Protein AF-0000000075530330 (afdb_homodimer)

Organism: Xenopus tropicalis (NCBI:txid8364)

InterPro domains:
  IPR013216 Methyltransferase type 11 [PF08241] (46-137)
  IPR029063 S-adenosyl-L-methionine-dependent methyltransferase superfamily [G3DSA:3.40.50.150] (7-269)
  IPR029063 S-adenosyl-L-methionine-dependent methyltransferase superfamily [SSF53335] (6-217)
  IPR051052 Diverse substrate methyltransferase [PTHR44942] (1-270)

Structure (mmCIF, N/CA/C/O backbone):
data_AF-0000000075530330-model_v1
#
loop_
_entity.id
_entity.type
_entity.pdbx_description
1 polymer 'Methyltransferase DDB_G0268948'
#
loop_
_atom_site.group_PDB
_atom_site.id
_atom_site.type_symbol
_atom_site.label_atom_id
_atom_site.label_alt_id
_atom_site.label_comp_id
_atom_site.label_asym_id
_atom_site.label_entity_id
_atom_site.label_seq_id
_atom_site.pdbx_PDB_ins_code
_atom_site.Cartn_x
_atom_site.Cartn_y
_atom_site.Cartn_z
_atom_site.occupancy
_atom_site.B_iso_or_equiv
_atom_site.auth_seq_id
_atom_site.auth_comp_id
_atom_site.auth_asym_id
_atom_site.auth_atom_id
_atom_site.pdbx_PDB_model_num
ATOM 1 N N . MET A 1 1 ? -6.148 -29.547 -7.379 1 41.5 1 MET A N 1
ATOM 2 C CA . MET A 1 1 ? -5.832 -29.594 -5.953 1 41.5 1 MET A CA 1
ATOM 3 C C . MET A 1 1 ? -5.562 -28.203 -5.402 1 41.5 1 MET A C 1
ATOM 5 O O . MET A 1 1 ? -6.172 -27.797 -4.41 1 41.5 1 MET A O 1
ATOM 9 N N . ALA A 1 2 ? -4.453 -27.516 -5.988 1 52.28 2 ALA A N 1
ATOM 10 C CA . ALA A 1 2 ? -3.973 -26.266 -5.43 1 52.28 2 ALA A CA 1
ATOM 11 C C . ALA A 1 2 ? -5.031 -25.172 -5.547 1 52.28 2 ALA A C 1
ATOM 13 O O . ALA A 1 2 ? -5.219 -24.375 -4.621 1 52.28 2 ALA A O 1
ATOM 14 N N . VAL A 1 3 ? -6 -25.297 -6.527 1 61.81 3 VAL A N 1
ATOM 15 C CA . VAL A 1 3 ? -7.027 -24.312 -6.82 1 61.81 3 VAL A CA 1
ATOM 16 C C . VAL A 1 3 ? -8.133 -24.391 -5.773 1 61.81 3 VAL A C 1
ATOM 18 O O . VAL A 1 3 ? -8.727 -23.359 -5.406 1 61.81 3 VAL A O 1
ATOM 21 N N . GLU A 1 4 ? -8.25 -25.453 -5.098 1 68.81 4 GLU A N 1
ATOM 22 C CA . GLU A 1 4 ? -9.32 -25.625 -4.121 1 68.81 4 GLU A CA 1
ATOM 23 C C . GLU A 1 4 ? -9.031 -24.844 -2.84 1 68.81 4 GLU A C 1
ATOM 25 O O . GLU A 1 4 ? -9.953 -24.375 -2.176 1 68.81 4 GLU A O 1
ATOM 30 N N . ILE A 1 5 ? -7.77 -24.719 -2.602 1 67.25 5 ILE A N 1
ATOM 31 C CA . ILE A 1 5 ? -7.355 -24.062 -1.365 1 67.25 5 ILE A CA 1
ATOM 32 C C . ILE A 1 5 ? -7.773 -22.594 -1.395 1 67.25 5 ILE A C 1
ATOM 34 O O . ILE A 1 5 ? -8.18 -22.031 -0.37 1 67.25 5 ILE A O 1
ATOM 38 N N . PHE A 1 6 ? -7.871 -22.047 -2.441 1 75.88 6 PHE A N 1
ATOM 39 C CA . PHE A 1 6 ? -8.148 -20.625 -2.547 1 75.88 6 PHE A CA 1
ATOM 40 C C . PHE A 1 6 ? -9.648 -20.359 -2.539 1 75.88 6 PHE A C 1
ATOM 42 O O . PHE A 1 6 ? -10.086 -19.219 -2.547 1 75.88 6 PHE A O 1
ATOM 49 N N . GLN A 1 7 ? -10.438 -21.406 -2.361 1 80.69 7 GLN A N 1
ATOM 50 C CA . GLN A 1 7 ? -11.891 -21.266 -2.252 1 80.69 7 GLN A CA 1
ATOM 51 C C . GLN A 1 7 ? -12.312 -21.078 -0.798 1 80.69 7 GLN A C 1
ATOM 53 O O . GLN A 1 7 ? -13.477 -20.797 -0.521 1 80.69 7 GLN A O 1
ATOM 58 N N . ASP A 1 8 ? -11.305 -21.156 0.086 1 85.25 8 ASP A N 1
ATOM 59 C CA . ASP A 1 8 ? -11.547 -20.984 1.516 1 85.25 8 ASP A CA 1
ATOM 60 C C . ASP A 1 8 ? -11.594 -19.516 1.896 1 85.25 8 ASP A C 1
ATOM 62 O O . ASP A 1 8 ? -10.594 -18.797 1.753 1 85.25 8 ASP A O 1
ATOM 66 N N . LYS A 1 9 ? -12.766 -19.141 2.414 1 84.19 9 LYS A N 1
ATOM 67 C CA . LYS A 1 9 ? -13 -17.734 2.76 1 84.19 9 LYS A CA 1
ATOM 68 C C . LYS A 1 9 ? -12.016 -17.266 3.832 1 84.19 9 LYS A C 1
ATOM 70 O O . LYS A 1 9 ? -11.516 -16.141 3.77 1 84.19 9 LYS A O 1
ATOM 75 N N . GLU A 1 10 ? -11.758 -18.125 4.758 1 86.44 10 GLU A N 1
ATOM 76 C CA . GLU A 1 10 ? -10.836 -17.781 5.832 1 86.44 10 GLU A CA 1
ATOM 77 C C . GLU A 1 10 ? -9.422 -17.562 5.297 1 86.44 10 GLU A C 1
ATOM 79 O O . GLU A 1 10 ? -8.727 -16.641 5.73 1 86.44 10 GLU A O 1
ATOM 84 N N . PHE A 1 11 ? -9.109 -18.359 4.395 1 90.88 11 PHE A N 1
ATOM 85 C CA . PHE A 1 11 ? -7.777 -18.203 3.83 1 90.88 11 PHE A CA 1
ATOM 86 C C . PHE A 1 11 ? -7.684 -16.906 3.018 1 90.88 11 PHE A C 1
ATOM 88 O O . PHE A 1 11 ? -6.656 -16.234 3.037 1 90.88 11 PHE A O 1
ATOM 95 N N . SER A 1 12 ? -8.695 -16.625 2.299 1 92.25 12 SER A N 1
ATOM 96 C CA . SER A 1 12 ? -8.695 -15.383 1.525 1 92.25 12 SER A CA 1
ATOM 97 C C . SER A 1 12 ? -8.453 -14.172 2.422 1 92.25 12 SER A C 1
ATOM 99 O O . SER A 1 12 ? -7.699 -13.266 2.061 1 92.25 12 SER A O 1
ATOM 101 N N . GLU A 1 13 ? -9.055 -14.133 3.586 1 90.81 13 GLU A N 1
ATOM 102 C CA . GLU A 1 13 ? -8.875 -13.047 4.551 1 90.81 13 GLU A CA 1
ATOM 103 C C . GLU A 1 13 ? -7.453 -13.039 5.105 1 90.81 13 GLU A C 1
ATOM 105 O O . GLU A 1 13 ? -6.836 -11.977 5.23 1 90.81 13 GLU A O 1
ATOM 110 N N . THR A 1 14 ? -6.926 -14.289 5.461 1 92.19 14 THR A N 1
ATOM 111 C CA . THR A 1 14 ? -5.57 -14.438 5.977 1 92.19 14 THR A CA 1
ATOM 112 C C . THR A 1 14 ? -4.543 -13.969 4.949 1 92.19 14 THR A C 1
ATOM 114 O O . THR A 1 14 ? -3.559 -13.312 5.305 1 92.19 14 THR A O 1
ATOM 117 N N . TYR A 1 15 ? -4.91 -14.289 3.686 1 93.38 15 TYR A N 1
ATOM 118 C CA . TYR A 1 15 ? -4.016 -13.883 2.607 1 93.38 15 TYR A CA 1
ATOM 119 C C . TYR A 1 15 ? -3.957 -12.359 2.49 1 93.38 15 TYR A C 1
ATOM 121 O O . TYR A 1 15 ? -2.871 -11.773 2.471 1 93.38 15 TYR A O 1
ATOM 129 N N . GLN A 1 16 ? -5.02 -11.766 2.504 1 93.19 16 GLN A N 1
ATOM 130 C CA . GLN A 1 16 ? -5.094 -10.312 2.383 1 93.19 16 GLN A CA 1
ATOM 131 C C . GLN A 1 16 ? -4.391 -9.625 3.551 1 93.19 16 GLN A C 1
ATOM 133 O O . GLN A 1 16 ? -3.654 -8.656 3.355 1 93.19 16 GLN A O 1
ATOM 138 N N . ALA A 1 17 ? -4.582 -10.156 4.707 1 91.12 17 ALA A N 1
ATOM 139 C CA . ALA A 1 17 ? -4.055 -9.531 5.918 1 91.12 17 ALA A CA 1
ATOM 140 C C . ALA A 1 17 ? -2.547 -9.734 6.035 1 91.12 17 ALA A C 1
ATOM 142 O O . ALA A 1 17 ? -1.836 -8.891 6.582 1 91.12 17 ALA A O 1
ATOM 143 N N . GLY A 1 18 ? -2.076 -10.891 5.531 1 94 18 GLY A N 1
ATOM 144 C CA . GLY A 1 18 ? -0.736 -11.328 5.883 1 94 18 GLY A CA 1
ATOM 145 C C . GLY A 1 18 ? 0.283 -11.07 4.789 1 94 18 GLY A C 1
ATOM 146 O O . GLY A 1 18 ? 1.483 -10.992 5.055 1 94 18 GLY A O 1
ATOM 147 N N . MET A 1 19 ? -0.178 -10.945 3.615 1 93.69 19 MET A N 1
ATOM 148 C CA . MET A 1 19 ? 0.753 -10.781 2.504 1 93.69 19 MET A CA 1
ATOM 149 C C . MET A 1 19 ? 1.411 -9.406 2.545 1 93.69 19 MET A C 1
ATOM 151 O O . MET A 1 19 ? 0.78 -8.422 2.936 1 93.69 19 MET A O 1
ATOM 155 N N . ILE A 1 20 ? 2.699 -9.453 2.205 1 92.25 20 ILE A N 1
ATOM 156 C CA . ILE A 1 20 ? 3.434 -8.188 2.232 1 92.25 20 ILE A CA 1
ATOM 157 C C . ILE A 1 20 ? 2.971 -7.297 1.082 1 92.25 20 ILE A C 1
ATOM 159 O O . ILE A 1 20 ? 2.42 -7.785 0.093 1 92.25 20 ILE A O 1
ATOM 163 N N . THR A 1 21 ? 3.148 -6.004 1.282 1 87.12 21 THR A N 1
ATOM 164 C CA . THR A 1 21 ? 2.684 -5.02 0.31 1 87.12 21 THR A CA 1
ATOM 165 C C . THR A 1 21 ? 3.326 -5.262 -1.053 1 87.12 21 THR A C 1
ATOM 167 O O . THR A 1 21 ? 4.391 -5.879 -1.143 1 87.12 21 THR A O 1
ATOM 170 N N . GLU A 1 22 ? 2.561 -4.828 -2.062 1 90.75 22 GLU A N 1
ATOM 171 C CA . GLU A 1 22 ? 3.064 -4.961 -3.426 1 90.75 22 GLU A CA 1
ATOM 172 C C . GLU A 1 22 ? 4.367 -4.188 -3.609 1 90.75 22 GLU A C 1
ATOM 174 O O . GLU A 1 22 ? 4.52 -3.082 -3.084 1 90.75 22 GLU A O 1
ATOM 179 N N . SER A 1 23 ? 5.355 -4.801 -4.332 1 93.12 23 SER A N 1
ATOM 180 C CA . SER A 1 23 ? 6.641 -4.168 -4.598 1 93.12 23 SER A CA 1
ATOM 181 C C . SER A 1 23 ? 6.52 -3.09 -5.668 1 93.12 23 SER A C 1
ATOM 183 O O . SER A 1 23 ? 6.145 -3.377 -6.805 1 93.12 23 SER A O 1
ATOM 185 N N . SER A 1 24 ? 6.84 -1.88 -5.305 1 90.31 24 SER A N 1
ATOM 186 C CA . SER A 1 24 ? 6.883 -0.786 -6.27 1 90.31 24 SER A CA 1
ATOM 187 C C . SER A 1 24 ? 7.961 -1.021 -7.324 1 90.31 24 SER A C 1
ATOM 189 O O . SER A 1 24 ? 7.832 -0.567 -8.461 1 90.31 24 SER A O 1
ATOM 191 N N . LYS A 1 25 ? 9.062 -1.791 -6.855 1 92.06 25 LYS A N 1
ATOM 192 C CA . LYS A 1 25 ? 10.141 -2.078 -7.797 1 92.06 25 LYS A CA 1
ATOM 193 C C . LYS A 1 25 ? 9.672 -3.008 -8.914 1 92.06 25 LYS A C 1
ATOM 195 O O . LYS A 1 25 ? 9.992 -2.793 -10.086 1 92.06 25 LYS A O 1
ATOM 200 N N . VAL A 1 26 ? 8.844 -3.947 -8.555 1 95.62 26 VAL A N 1
ATOM 201 C CA . VAL A 1 26 ? 8.297 -4.859 -9.555 1 95.62 26 VAL A CA 1
ATOM 202 C C . VAL A 1 26 ? 7.344 -4.105 -10.477 1 95.62 26 VAL A C 1
ATOM 204 O O . VAL A 1 26 ? 7.422 -4.238 -11.703 1 95.62 26 VAL A O 1
ATOM 207 N N . LEU A 1 27 ? 6.43 -3.328 -9.906 1 95.12 27 LEU A N 1
ATOM 208 C CA . LEU A 1 27 ? 5.473 -2.551 -10.688 1 95.12 27 LEU A CA 1
ATOM 209 C C . LEU A 1 27 ? 6.195 -1.623 -11.656 1 95.12 27 LEU A C 1
ATOM 211 O O . LEU A 1 27 ? 5.797 -1.505 -12.82 1 95.12 27 LEU A O 1
ATOM 215 N N . ASN A 1 28 ? 7.309 -1.033 -11.18 1 91.5 28 ASN A N 1
ATOM 216 C CA . ASN A 1 28 ? 8.07 -0.128 -12.031 1 91.5 28 ASN A CA 1
ATOM 217 C C . ASN A 1 28 ? 8.688 -0.861 -13.219 1 91.5 28 ASN A C 1
ATOM 219 O O . ASN A 1 28 ? 8.711 -0.335 -14.328 1 91.5 28 ASN A O 1
ATOM 223 N N . VAL A 1 29 ? 9.18 -1.995 -12.953 1 95.19 29 VAL A N 1
ATOM 224 C CA . VAL A 1 29 ? 9.766 -2.809 -14.016 1 95.19 29 VAL A CA 1
ATOM 225 C C . VAL A 1 29 ? 8.703 -3.109 -15.078 1 95.19 29 VAL A C 1
ATOM 227 O O . VAL A 1 29 ? 8.953 -2.945 -16.266 1 95.19 29 VAL A O 1
ATOM 230 N N . VAL A 1 30 ? 7.496 -3.492 -14.672 1 97.38 30 VAL A N 1
ATOM 231 C CA . VAL A 1 30 ? 6.402 -3.861 -15.562 1 97.38 30 VAL A CA 1
ATOM 232 C C . VAL A 1 30 ? 5.945 -2.641 -16.359 1 97.38 30 VAL A C 1
ATOM 234 O O . VAL A 1 30 ? 5.809 -2.705 -17.578 1 97.38 30 VAL A O 1
ATOM 237 N N . MET A 1 31 ? 5.762 -1.517 -15.68 1 94.75 31 MET A N 1
ATOM 238 C CA . MET A 1 31 ? 5.25 -0.306 -16.312 1 94.75 31 MET A CA 1
ATOM 239 C C . MET A 1 31 ? 6.27 0.268 -17.297 1 94.75 31 MET A C 1
ATOM 241 O O . MET A 1 31 ? 5.902 0.78 -18.359 1 94.75 31 MET A O 1
ATOM 245 N N . SER A 1 32 ? 7.562 0.176 -16.891 1 93.56 32 SER A N 1
ATOM 246 C CA . SER A 1 32 ? 8.617 0.655 -17.781 1 93.56 32 SER A CA 1
ATOM 247 C C . SER A 1 32 ? 8.664 -0.168 -19.062 1 93.56 32 SER A C 1
ATOM 249 O O . SER A 1 32 ? 8.805 0.385 -20.156 1 93.56 32 SER A O 1
ATOM 251 N N . TYR A 1 33 ? 8.492 -1.442 -18.922 1 97.25 33 TYR A N 1
ATOM 252 C CA . TYR A 1 33 ? 8.492 -2.324 -20.078 1 97.25 33 TYR A CA 1
ATOM 253 C C . TYR A 1 33 ? 7.305 -2.025 -20.984 1 97.25 33 TYR A C 1
ATOM 255 O O . TYR A 1 33 ? 7.461 -1.906 -22.203 1 97.25 33 TYR A O 1
ATOM 263 N N . LEU A 1 34 ? 6.133 -1.857 -20.422 1 97.31 34 LEU A N 1
ATOM 264 C CA . LEU A 1 34 ? 4.922 -1.562 -21.188 1 97.31 34 LEU A CA 1
ATOM 265 C C . LEU A 1 34 ? 5.062 -0.242 -21.938 1 97.31 34 LEU A C 1
ATOM 267 O O . LEU A 1 34 ? 4.668 -0.141 -23.094 1 97.31 34 LEU A O 1
ATOM 271 N N . GLU A 1 35 ? 5.578 0.734 -21.25 1 93.81 35 GLU A N 1
ATOM 272 C CA . GLU A 1 35 ? 5.754 2.037 -21.891 1 93.81 35 GLU A CA 1
ATOM 273 C C . GLU A 1 35 ? 6.727 1.954 -23.062 1 93.81 35 GLU A C 1
ATOM 275 O O . GLU A 1 35 ? 6.512 2.584 -24.094 1 93.81 35 GLU A O 1
ATOM 280 N N . GLU A 1 36 ? 7.797 1.192 -22.828 1 95.06 36 GLU A N 1
ATOM 281 C CA . GLU A 1 36 ? 8.797 1.022 -23.891 1 95.06 36 GLU A CA 1
ATOM 282 C C . GLU A 1 36 ? 8.203 0.335 -25.109 1 95.06 36 GLU A C 1
ATOM 284 O O . GLU A 1 36 ? 8.5 0.718 -26.25 1 95.06 36 GLU A O 1
ATOM 289 N N . LYS A 1 37 ? 7.273 -0.582 -24.922 1 96.31 37 LYS A N 1
ATOM 290 C CA . LYS A 1 37 ? 6.824 -1.44 -26 1 96.31 37 LYS A CA 1
ATOM 291 C C . LYS A 1 37 ? 5.578 -0.871 -26.672 1 96.31 37 LYS A C 1
ATOM 293 O O . LYS A 1 37 ? 5.484 -0.842 -27.906 1 96.31 37 LYS A O 1
ATOM 298 N N . LYS A 1 38 ? 4.621 -0.436 -25.906 1 94 38 LYS A N 1
ATOM 299 C CA . LYS A 1 38 ? 3.316 -0.028 -26.422 1 94 38 LYS A CA 1
ATOM 300 C C . LYS A 1 38 ? 3.178 1.491 -26.422 1 94 38 LYS A C 1
ATOM 302 O O . LYS A 1 38 ? 2.51 2.059 -27.281 1 94 38 LYS A O 1
ATOM 307 N N . GLY A 1 39 ? 3.83 2.029 -25.375 1 92.25 39 GLY A N 1
ATOM 308 C CA . GLY A 1 39 ? 3.623 3.459 -25.219 1 92.25 39 GLY A CA 1
ATOM 309 C C . GLY A 1 39 ? 2.26 3.803 -24.641 1 92.25 39 GLY A C 1
ATOM 310 O O . GLY A 1 39 ? 1.357 2.963 -24.625 1 92.25 39 GLY A O 1
ATOM 311 N N . LYS A 1 40 ? 2.084 5.055 -24.109 1 88.31 40 LYS A N 1
ATOM 312 C CA . LYS A 1 40 ? 0.817 5.555 -23.578 1 88.31 40 LYS A CA 1
ATOM 313 C C . LYS A 1 40 ? -0.129 5.957 -24.703 1 88.31 40 LYS A C 1
ATOM 315 O O . LYS A 1 40 ? 0.309 6.219 -25.828 1 88.31 40 LYS A O 1
ATOM 320 N N . PRO A 1 41 ? -1.502 5.93 -24.562 1 92.69 41 PRO A N 1
ATOM 321 C CA . PRO A 1 41 ? -2.193 5.742 -23.281 1 92.69 41 PRO A CA 1
ATOM 322 C C . PRO A 1 41 ? -2.416 4.27 -22.938 1 92.69 41 PRO A C 1
ATOM 324 O O . PRO A 1 41 ? -2.475 3.426 -23.844 1 92.69 41 PRO A O 1
ATOM 327 N N . PHE A 1 42 ? -2.486 3.994 -21.719 1 96 42 PHE A N 1
ATOM 328 C CA . PHE A 1 42 ? -2.834 2.672 -21.219 1 96 42 PHE A CA 1
ATOM 329 C C . PHE A 1 42 ? -4.324 2.586 -20.906 1 96 42 PHE A C 1
ATOM 331 O O . PHE A 1 42 ? -4.801 3.203 -19.953 1 96 42 PHE A O 1
ATOM 338 N N . GLU A 1 43 ? -5.02 1.753 -21.672 1 98 43 GLU A N 1
ATOM 339 C CA . GLU A 1 43 ? -6.473 1.714 -21.562 1 98 43 GLU A CA 1
ATOM 340 C C . GLU A 1 43 ? -6.922 0.597 -20.625 1 98 43 GLU A C 1
ATOM 342 O O . GLU A 1 43 ? -7.621 0.849 -19.641 1 98 43 GLU A O 1
ATOM 347 N N . LEU A 1 44 ? -6.473 -0.645 -20.938 1 98.62 44 LEU A N 1
ATOM 348 C CA . LEU A 1 44 ? -7.012 -1.787 -20.203 1 98.62 44 LEU A CA 1
ATOM 349 C C . LEU A 1 44 ? -5.891 -2.697 -19.719 1 98.62 44 LEU A C 1
ATOM 351 O O . LEU A 1 44 ? -5.074 -3.168 -20.5 1 98.62 44 LEU A O 1
ATOM 355 N N . ALA A 1 45 ? -5.812 -2.891 -18.422 1 98.88 45 ALA A N 1
ATOM 356 C CA . ALA A 1 45 ? -5 -3.938 -17.812 1 98.88 45 ALA A CA 1
ATOM 357 C C . ALA A 1 45 ? -5.875 -5.051 -17.234 1 98.88 45 ALA A C 1
ATOM 359 O O . ALA A 1 45 ? -6.965 -4.789 -16.719 1 98.88 45 ALA A O 1
ATOM 360 N N . VAL A 1 46 ? -5.383 -6.234 -17.391 1 98.88 46 VAL A N 1
ATOM 361 C CA . VAL A 1 46 ? -6.051 -7.395 -16.797 1 98.88 46 VAL A CA 1
ATOM 362 C C . VAL A 1 46 ? -5.105 -8.109 -15.844 1 98.88 46 VAL A C 1
ATOM 364 O O . VAL A 1 46 ? -3.998 -8.492 -16.234 1 98.88 46 VAL A O 1
ATOM 367 N N . ASP A 1 47 ? -5.508 -8.266 -14.648 1 98.81 47 ASP A N 1
ATOM 368 C CA . ASP A 1 47 ? -4.797 -9.016 -13.625 1 98.81 47 ASP A CA 1
ATOM 369 C C . ASP A 1 47 ? -5.348 -10.438 -13.5 1 98.81 47 ASP A C 1
ATOM 371 O O . ASP A 1 47 ? -6.398 -10.648 -12.891 1 98.81 47 ASP A O 1
ATOM 375 N N . VAL A 1 48 ? -4.629 -11.414 -14.078 1 98.56 48 VAL A N 1
ATOM 376 C CA . VAL A 1 48 ? -5.086 -12.797 -14.125 1 98.56 48 VAL A CA 1
ATOM 377 C C . VAL A 1 48 ? -4.582 -13.555 -12.898 1 98.56 48 VAL A C 1
ATOM 379 O O . VAL A 1 48 ? -3.389 -13.523 -12.594 1 98.56 48 VAL A O 1
ATOM 382 N N . GLY A 1 49 ? -5.484 -14.32 -12.297 1 97.25 49 GLY A N 1
ATOM 383 C CA . GLY A 1 49 ? -5.156 -14.836 -10.969 1 97.25 49 GLY A CA 1
ATOM 384 C C . GLY A 1 49 ? -4.988 -13.742 -9.938 1 97.25 49 GLY A C 1
ATOM 385 O O . GLY A 1 49 ? -4.004 -13.727 -9.195 1 97.25 49 GLY A O 1
ATOM 386 N N . CYS A 1 50 ? -5.949 -12.82 -9.883 1 97.81 50 CYS A N 1
ATOM 387 C CA . CYS A 1 50 ? -5.766 -11.562 -9.164 1 97.81 50 CYS A CA 1
ATOM 388 C C . CYS A 1 50 ? -5.918 -11.758 -7.664 1 97.81 50 CYS A C 1
ATOM 390 O O . CYS A 1 50 ? -5.559 -10.883 -6.879 1 97.81 50 CYS A O 1
ATOM 392 N N . GLY A 1 51 ? -6.445 -12.953 -7.234 1 96.62 51 GLY A N 1
ATOM 393 C CA . GLY A 1 51 ? -6.648 -13.18 -5.812 1 96.62 51 GLY A CA 1
ATOM 394 C C . GLY A 1 51 ? -7.496 -12.109 -5.152 1 96.62 51 GLY A C 1
ATOM 395 O O . GLY A 1 51 ? -8.586 -11.797 -5.629 1 96.62 51 GLY A O 1
ATOM 396 N N . THR A 1 52 ? -6.992 -11.586 -4.066 1 95.94 52 THR A N 1
ATOM 397 C CA . THR A 1 52 ? -7.738 -10.602 -3.291 1 95.94 52 THR A CA 1
ATOM 398 C C . THR A 1 52 ? -7.547 -9.195 -3.867 1 95.94 52 THR A C 1
ATOM 400 O O . THR A 1 52 ? -7.824 -8.203 -3.197 1 95.94 52 THR A O 1
ATOM 403 N N . GLY A 1 53 ? -7.016 -9.109 -5.043 1 97 53 GLY A N 1
ATOM 404 C CA . GLY A 1 53 ? -7.016 -7.875 -5.812 1 97 53 GLY A CA 1
ATOM 405 C C . GLY A 1 53 ? -5.867 -6.949 -5.453 1 97 53 GLY A C 1
ATOM 406 O O . GLY A 1 53 ? -5.898 -5.762 -5.777 1 97 53 GLY A O 1
ATOM 407 N N . ARG A 1 54 ? -4.805 -7.395 -4.773 1 94.88 54 ARG A N 1
ATOM 408 C CA . ARG A 1 54 ? -3.697 -6.562 -4.312 1 94.88 54 ARG A CA 1
ATOM 409 C C . ARG A 1 54 ? -2.943 -5.949 -5.488 1 94.88 54 ARG A C 1
ATOM 411 O O . ARG A 1 54 ? -2.779 -4.73 -5.559 1 94.88 54 ARG A O 1
ATOM 418 N N . SER A 1 55 ? -2.561 -6.73 -6.406 1 96.31 55 SER A N 1
ATOM 419 C CA . SER A 1 55 ? -1.873 -6.23 -7.594 1 96.31 55 SER A CA 1
ATOM 420 C C . SER A 1 55 ? -2.82 -5.438 -8.484 1 96.31 55 SER A C 1
ATOM 422 O O . SER A 1 55 ? -2.406 -4.473 -9.141 1 96.31 55 SER A O 1
ATOM 424 N N . THR A 1 56 ? -4.133 -5.836 -8.539 1 97.62 56 THR A N 1
ATOM 425 C CA . THR A 1 56 ? -5.137 -5.133 -9.328 1 97.62 56 THR A CA 1
ATOM 426 C C . THR A 1 56 ? -5.203 -3.66 -8.938 1 97.62 56 THR A C 1
ATOM 428 O O . THR A 1 56 ? -5.176 -2.781 -9.805 1 97.62 56 THR A O 1
ATOM 431 N N . GLN A 1 57 ? -5.191 -3.426 -7.68 1 94.19 57 GLN A N 1
ATOM 432 C CA . GLN A 1 57 ? -5.297 -2.061 -7.172 1 94.19 57 GLN A CA 1
ATOM 433 C C . GLN A 1 57 ? -4.035 -1.26 -7.477 1 94.19 57 GLN A C 1
ATOM 435 O O . GLN A 1 57 ? -4.102 -0.054 -7.723 1 94.19 57 GLN A O 1
ATOM 440 N N . ALA A 1 58 ? -2.85 -1.917 -7.426 1 92.94 58 ALA A N 1
ATOM 441 C CA . ALA A 1 58 ? -1.589 -1.242 -7.727 1 92.94 58 ALA A CA 1
ATOM 442 C C . ALA A 1 58 ? -1.548 -0.775 -9.18 1 92.94 58 ALA A C 1
ATOM 444 O O . ALA A 1 58 ? -0.866 0.198 -9.508 1 92.94 58 ALA A O 1
ATOM 445 N N . LEU A 1 59 ? -2.371 -1.373 -10.023 1 96.06 59 LEU A N 1
ATOM 446 C CA . LEU A 1 59 ? -2.391 -1.056 -11.445 1 96.06 59 LEU A CA 1
ATOM 447 C C . LEU A 1 59 ? -3.34 0.102 -11.727 1 96.06 59 LEU A C 1
ATOM 449 O O . LEU A 1 59 ? -3.188 0.802 -12.734 1 96.06 59 LEU A O 1
ATOM 453 N N . ALA A 1 60 ? -4.258 0.363 -10.922 1 94.25 60 ALA A N 1
ATOM 454 C CA . ALA A 1 60 ? -5.426 1.208 -11.156 1 94.25 60 ALA A CA 1
ATOM 455 C C . ALA A 1 60 ? -5.008 2.625 -11.539 1 94.25 60 ALA A C 1
ATOM 457 O O . ALA A 1 60 ? -5.531 3.195 -12.5 1 94.25 60 ALA A O 1
ATOM 458 N N . PRO A 1 61 ? -3.986 3.143 -10.852 1 84.44 61 PRO A N 1
ATOM 459 C CA . PRO A 1 61 ? -3.641 4.531 -11.164 1 84.44 61 PRO A CA 1
ATOM 460 C C . PRO A 1 61 ? -3.033 4.691 -12.555 1 84.44 61 PRO A C 1
ATOM 462 O O . PRO A 1 61 ? -2.922 5.812 -13.062 1 84.44 61 PRO A O 1
ATOM 465 N N . HIS A 1 62 ? -2.688 3.621 -13.172 1 90.31 62 HIS A N 1
ATOM 466 C CA . HIS A 1 62 ? -1.901 3.707 -14.398 1 90.31 62 HIS A CA 1
ATOM 467 C C . HIS A 1 62 ? -2.758 3.41 -15.625 1 90.31 62 HIS A C 1
ATOM 469 O O . HIS A 1 62 ? -2.314 3.607 -16.766 1 90.31 62 HIS A O 1
ATOM 475 N N . PHE A 1 63 ? -4.004 2.945 -15.406 1 95.88 63 PHE A N 1
ATOM 476 C CA . PHE A 1 63 ? -4.836 2.51 -16.516 1 95.88 63 PHE A CA 1
ATOM 477 C C . PHE A 1 63 ? -6.207 3.172 -16.453 1 95.88 63 PHE A C 1
ATOM 479 O O . PHE A 1 63 ? -6.652 3.594 -15.391 1 95.88 63 PHE A O 1
ATOM 486 N N . GLN A 1 64 ? -6.832 3.236 -17.672 1 95.44 64 GLN A N 1
ATOM 487 C CA . GLN A 1 64 ? -8.211 3.709 -17.703 1 95.44 64 GLN A CA 1
ATOM 488 C C . GLN A 1 64 ? -9.156 2.707 -17.047 1 95.44 64 GLN A C 1
ATOM 490 O O . GLN A 1 64 ? -10.102 3.1 -16.359 1 95.44 64 GLN A O 1
ATOM 495 N N . LYS A 1 65 ? -8.898 1.482 -17.297 1 98 65 LYS A N 1
ATOM 496 C CA . LYS A 1 65 ? -9.695 0.391 -16.734 1 98 65 LYS A CA 1
ATOM 497 C C . LYS A 1 65 ? -8.805 -0.778 -16.328 1 98 65 LYS A C 1
ATOM 499 O O . LYS A 1 65 ? -7.844 -1.109 -17.016 1 98 65 LYS A O 1
ATOM 504 N N . VAL A 1 66 ? -9.164 -1.411 -15.258 1 98.62 66 VAL A N 1
ATOM 505 C CA . VAL A 1 66 ? -8.484 -2.617 -14.797 1 98.62 66 VAL A CA 1
ATOM 506 C C . VAL A 1 66 ? -9.508 -3.701 -14.484 1 98.62 66 VAL A C 1
ATOM 508 O O . VAL A 1 66 ? -10.531 -3.432 -13.844 1 98.62 66 VAL A O 1
ATOM 511 N N . ILE A 1 67 ? -9.258 -4.902 -15.008 1 98.88 67 ILE A N 1
ATOM 512 C CA . ILE A 1 67 ? -10.109 -6.047 -14.695 1 98.88 67 ILE A CA 1
ATOM 513 C C . ILE A 1 67 ? -9.297 -7.098 -13.938 1 98.88 67 ILE A C 1
ATOM 515 O O . ILE A 1 67 ? -8.258 -7.547 -14.406 1 98.88 67 ILE A O 1
ATOM 519 N N . GLY A 1 68 ? -9.711 -7.402 -12.773 1 98.75 68 GLY A N 1
ATOM 520 C CA . GLY A 1 68 ? -9.172 -8.547 -12.055 1 98.75 68 GLY A CA 1
ATOM 521 C C . GLY A 1 68 ? -9.938 -9.828 -12.328 1 98.75 68 GLY A C 1
ATOM 522 O O . GLY A 1 68 ? -11.172 -9.852 -12.25 1 98.75 68 GLY A O 1
ATOM 523 N N . ILE A 1 69 ? -9.211 -10.891 -12.711 1 98.5 69 ILE A N 1
ATOM 524 C CA . ILE A 1 69 ? -9.836 -12.172 -13.008 1 98.5 69 ILE A CA 1
ATOM 525 C C . ILE A 1 69 ? -9.258 -13.25 -12.102 1 98.5 69 ILE A C 1
ATOM 527 O O . ILE A 1 69 ? -8.039 -13.344 -11.93 1 98.5 69 ILE A O 1
ATOM 531 N N . ASP A 1 70 ? -10.125 -14.008 -11.469 1 97.5 70 ASP A N 1
ATOM 532 C CA . ASP A 1 70 ? -9.742 -15.148 -10.641 1 97.5 70 ASP A CA 1
ATOM 533 C C . ASP A 1 70 ? -10.805 -16.234 -10.688 1 97.5 70 ASP A C 1
ATOM 535 O O . ASP A 1 70 ? -11.992 -15.953 -10.883 1 97.5 70 ASP A O 1
ATOM 539 N N . ILE A 1 71 ? -10.359 -17.453 -10.609 1 94.81 71 ILE A N 1
ATOM 540 C CA . ILE A 1 71 ? -11.273 -18.594 -10.648 1 94.81 71 ILE A CA 1
ATOM 541 C C . ILE A 1 71 ? -12.016 -18.703 -9.32 1 94.81 71 ILE A C 1
ATOM 543 O O . ILE A 1 71 ? -13.07 -19.344 -9.242 1 94.81 71 ILE A O 1
ATOM 547 N N . SER A 1 72 ? -11.422 -18.219 -8.242 1 93.94 72 SER A N 1
ATOM 548 C CA . SER A 1 72 ? -11.945 -18.375 -6.887 1 93.94 72 SER A CA 1
ATOM 549 C C . SER A 1 72 ? -12.898 -17.234 -6.535 1 93.94 72 SER A C 1
ATOM 551 O O . SER A 1 72 ? -12.477 -16.078 -6.391 1 93.94 72 SER A O 1
ATOM 553 N N . ASP A 1 73 ? -14.172 -17.547 -6.281 1 92.75 73 ASP A N 1
ATOM 554 C CA . ASP A 1 73 ? -15.156 -16.562 -5.855 1 92.75 73 ASP A CA 1
ATOM 555 C C . ASP A 1 73 ? -14.812 -15.992 -4.48 1 92.75 73 ASP A C 1
ATOM 557 O O . ASP A 1 73 ? -15.055 -14.812 -4.211 1 92.75 73 ASP A O 1
ATOM 561 N N . SER A 1 74 ? -14.25 -16.828 -3.645 1 92.94 74 SER A N 1
ATOM 562 C CA . SER A 1 74 ? -13.898 -16.391 -2.303 1 92.94 74 SER A CA 1
ATOM 563 C C . SER A 1 74 ? -12.828 -15.297 -2.35 1 92.94 74 SER A C 1
ATOM 565 O O . SER A 1 74 ? -12.906 -14.312 -1.607 1 92.94 74 SER A O 1
ATOM 567 N N . GLN A 1 75 ? -11.875 -15.469 -3.18 1 94.56 75 GLN A N 1
ATOM 568 C CA . GLN A 1 75 ? -10.844 -14.461 -3.373 1 94.56 75 GLN A CA 1
ATOM 569 C C . GLN A 1 75 ? -11.438 -13.164 -3.926 1 94.56 75 GLN A C 1
ATOM 571 O O . GLN A 1 75 ? -11.156 -12.078 -3.418 1 94.56 75 GLN A O 1
ATOM 576 N N . LEU A 1 76 ? -12.352 -13.281 -4.898 1 96.38 76 LEU A N 1
ATOM 577 C CA . LEU A 1 76 ? -12.945 -12.125 -5.551 1 96.38 76 LEU A CA 1
ATOM 578 C C . LEU A 1 76 ? -13.891 -11.391 -4.605 1 96.38 76 LEU A C 1
ATOM 580 O O . LEU A 1 76 ? -14.039 -10.172 -4.691 1 96.38 76 LEU A O 1
ATOM 584 N N . CYS A 1 77 ? -14.492 -12.109 -3.684 1 95.19 77 CYS A N 1
ATOM 585 C CA . CYS A 1 77 ? -15.328 -11.469 -2.676 1 95.19 77 CYS A CA 1
ATOM 586 C C . CYS A 1 77 ? -14.516 -10.484 -1.841 1 95.19 77 CYS A C 1
ATOM 588 O O . CYS A 1 77 ? -14.953 -9.359 -1.605 1 95.19 77 CYS A O 1
ATOM 590 N N . VAL A 1 78 ? -13.328 -10.906 -1.458 1 94.25 78 VAL A N 1
ATOM 591 C CA . VAL A 1 78 ? -12.453 -10.023 -0.695 1 94.25 78 VAL A CA 1
ATOM 592 C C . VAL A 1 78 ? -11.977 -8.875 -1.579 1 94.25 78 VAL A C 1
ATOM 594 O O . VAL A 1 78 ? -11.953 -7.719 -1.149 1 94.25 78 VAL A O 1
ATOM 597 N N . ALA A 1 79 ? -11.656 -9.156 -2.818 1 96.44 79 ALA A N 1
ATOM 598 C CA . ALA A 1 79 ? -11.18 -8.141 -3.754 1 96.44 79 ALA A CA 1
ATOM 599 C C . ALA A 1 79 ? -12.219 -7.039 -3.938 1 96.44 79 ALA A C 1
ATOM 601 O O . ALA A 1 79 ? -11.891 -5.852 -3.895 1 96.44 79 ALA A O 1
ATOM 602 N N . ARG A 1 80 ? -13.438 -7.371 -4.113 1 95.12 80 ARG A N 1
ATOM 603 C CA . ARG A 1 80 ? -14.531 -6.422 -4.305 1 95.12 80 ARG A CA 1
ATOM 604 C C . ARG A 1 80 ? -14.773 -5.609 -3.037 1 95.12 80 ARG A C 1
ATOM 606 O O . ARG A 1 80 ? -15 -4.398 -3.105 1 95.12 80 ARG A O 1
ATOM 613 N N . ARG A 1 81 ? -14.672 -6.32 -1.914 1 92.25 81 ARG A N 1
ATOM 614 C CA . ARG A 1 81 ? -14.953 -5.695 -0.625 1 92.25 81 ARG A CA 1
ATOM 615 C C . ARG A 1 81 ? -14 -4.535 -0.357 1 92.25 81 ARG A C 1
ATOM 617 O O . ARG A 1 81 ? -14.398 -3.518 0.213 1 92.25 81 ARG A O 1
ATOM 624 N N . PHE A 1 82 ? -12.805 -4.645 -0.886 1 90.69 82 PHE A N 1
ATOM 625 C CA . PHE A 1 82 ? -11.797 -3.658 -0.5 1 90.69 82 PHE A CA 1
ATOM 626 C C . PHE A 1 82 ? -11.289 -2.895 -1.719 1 90.69 82 PHE A C 1
ATOM 628 O O . PHE A 1 82 ? -10.227 -2.279 -1.673 1 90.69 82 PHE A O 1
ATOM 635 N N . ASN A 1 83 ? -12.07 -2.895 -2.707 1 91.69 83 ASN A N 1
ATOM 636 C CA . ASN A 1 83 ? -11.75 -2.107 -3.893 1 91.69 83 ASN A CA 1
ATOM 637 C C . ASN A 1 83 ? -11.93 -0.613 -3.641 1 91.69 83 ASN A C 1
ATOM 639 O O . ASN A 1 83 ? -13.023 -0.171 -3.273 1 91.69 83 ASN A O 1
ATOM 643 N N . SER A 1 84 ? -10.875 0.133 -3.893 1 87 84 SER A N 1
ATOM 644 C CA . SER A 1 84 ? -10.93 1.563 -3.609 1 87 84 SER A CA 1
ATOM 645 C C . SER A 1 84 ? -10.883 2.383 -4.895 1 87 84 SER A C 1
ATOM 647 O O . SER A 1 84 ? -10.75 3.607 -4.852 1 87 84 SER A O 1
ATOM 649 N N . HIS A 1 85 ? -11 1.723 -5.906 1 90.31 85 HIS A N 1
ATOM 650 C CA . HIS A 1 85 ? -10.875 2.396 -7.191 1 90.31 85 HIS A CA 1
ATOM 651 C C . HIS A 1 85 ? -12.117 2.188 -8.055 1 90.31 85 HIS A C 1
ATOM 653 O O . HIS A 1 85 ? -12.617 1.066 -8.164 1 90.31 85 HIS A O 1
ATOM 659 N N . GLU A 1 86 ? -12.531 3.277 -8.766 1 90.31 86 GLU A N 1
ATOM 660 C CA . GLU A 1 86 ? -13.742 3.236 -9.578 1 90.31 86 GLU A CA 1
ATOM 661 C C . GLU A 1 86 ? -13.492 2.543 -10.914 1 90.31 86 GLU A C 1
ATOM 663 O O . GLU A 1 86 ? -14.43 2.049 -11.547 1 90.31 86 GLU A O 1
ATOM 668 N N . ASN A 1 87 ? -12.273 2.504 -11.258 1 95.5 87 ASN A N 1
ATOM 669 C CA . ASN A 1 87 ? -11.977 1.986 -12.586 1 95.5 87 ASN A CA 1
ATOM 670 C C . ASN A 1 87 ? -11.609 0.506 -12.539 1 95.5 87 ASN A C 1
ATOM 672 O O . ASN A 1 87 ? -11.047 -0.027 -13.5 1 95.5 87 ASN A O 1
ATOM 676 N N . ILE A 1 88 ? -11.891 -0.191 -11.469 1 97.69 88 ILE A N 1
ATOM 677 C CA . ILE A 1 88 ? -11.602 -1.615 -11.344 1 97.69 88 ILE A CA 1
ATOM 678 C C . ILE A 1 88 ? -12.906 -2.41 -11.375 1 97.69 88 ILE A C 1
ATOM 680 O O . ILE A 1 88 ? -13.898 -2.01 -10.766 1 97.69 88 ILE A O 1
ATOM 684 N N . SER A 1 89 ? -12.93 -3.463 -12.141 1 98.25 89 SER A N 1
ATOM 685 C CA . SER A 1 89 ? -13.969 -4.484 -12.055 1 98.25 89 SER A CA 1
ATOM 686 C C . SER A 1 89 ? -13.367 -5.871 -11.867 1 98.25 89 SER A C 1
ATOM 688 O O . SER A 1 89 ? -12.203 -6.102 -12.219 1 98.25 89 SER A O 1
ATOM 690 N N . TYR A 1 90 ? -14.156 -6.785 -11.328 1 98.25 90 TYR A N 1
ATOM 691 C CA . TYR A 1 90 ? -13.711 -8.148 -11.07 1 98.25 90 TYR A CA 1
ATOM 692 C C . TYR A 1 90 ? -14.633 -9.164 -11.75 1 98.25 90 TYR A C 1
ATOM 694 O O . TYR A 1 90 ? -15.852 -8.984 -11.766 1 98.25 90 TYR A O 1
ATOM 702 N N . GLN A 1 91 ? -14.031 -10.234 -12.297 1 97.94 91 GLN A N 1
ATOM 703 C CA . GLN A 1 91 ? -14.773 -11.273 -13 1 97.94 91 GLN A CA 1
ATOM 704 C C . GLN A 1 91 ? -14.234 -12.664 -12.641 1 97.94 91 GLN A C 1
ATOM 706 O O . GLN A 1 91 ? -13.023 -12.852 -12.523 1 97.94 91 GLN A O 1
ATOM 711 N N . ILE A 1 92 ? -15.18 -13.57 -12.516 1 97 92 ILE A N 1
ATOM 712 C CA . ILE A 1 92 ? -14.805 -14.953 -12.289 1 97 92 ILE A CA 1
ATOM 713 C C . ILE A 1 92 ? -14.531 -15.641 -13.625 1 97 92 ILE A C 1
ATOM 715 O O . ILE A 1 92 ? -15.398 -15.656 -14.508 1 97 92 ILE A O 1
ATOM 719 N N . ALA A 1 93 ? -13.352 -16.219 -13.805 1 97.31 93 ALA A N 1
ATOM 720 C CA . ALA A 1 93 ? -13 -16.984 -15 1 97.31 93 ALA A CA 1
ATOM 721 C C . ALA A 1 93 ? -11.68 -17.734 -14.797 1 97.31 93 ALA A C 1
ATOM 723 O O . ALA A 1 93 ? -10.93 -17.438 -13.867 1 97.31 93 ALA A O 1
ATOM 724 N N . GLN A 1 94 ? -11.484 -18.688 -15.672 1 96.31 94 GLN A N 1
ATOM 725 C CA . GLN A 1 94 ? -10.195 -19.375 -15.734 1 96.31 94 GLN A CA 1
ATOM 726 C C . GLN A 1 94 ? -9.18 -18.562 -16.531 1 96.31 94 GLN A C 1
ATOM 728 O O . GLN A 1 94 ? -9.539 -17.859 -17.469 1 96.31 94 GLN A O 1
ATOM 733 N N . ALA A 1 95 ? -7.938 -18.703 -16.109 1 96.5 95 ALA A N 1
ATOM 734 C CA . ALA A 1 95 ? -6.855 -18 -16.781 1 96.5 95 ALA A CA 1
ATOM 735 C C . ALA A 1 95 ? -6.758 -18.406 -18.25 1 96.5 95 ALA A C 1
ATOM 737 O O . ALA A 1 95 ? -6.309 -17.625 -19.094 1 96.5 95 ALA A O 1
ATOM 738 N N . GLU A 1 96 ? -7.219 -19.578 -18.594 1 96.62 96 GLU A N 1
ATOM 739 C CA . GLU A 1 96 ? -7.047 -20.172 -19.906 1 96.62 96 GLU A CA 1
ATOM 740 C C . GLU A 1 96 ? -8.219 -19.844 -20.828 1 96.62 96 GLU A C 1
ATOM 742 O O . GLU A 1 96 ? -8.211 -20.203 -22 1 96.62 96 GLU A O 1
ATOM 747 N N . GLU A 1 97 ? -9.266 -19.25 -20.281 1 97.25 97 GLU A N 1
ATOM 748 C CA . GLU A 1 97 ? -10.445 -18.812 -21.016 1 97.25 97 GLU A CA 1
ATOM 749 C C . GLU A 1 97 ? -10.938 -17.453 -20.531 1 97.25 97 GLU A C 1
ATOM 751 O O . GLU A 1 97 ? -11.93 -17.375 -19.797 1 97.25 97 GLU A O 1
ATOM 756 N N . LEU A 1 98 ? -10.328 -16.438 -21.047 1 97.62 98 LEU A N 1
ATOM 757 C CA . LEU A 1 98 ? -10.633 -15.086 -20.578 1 97.62 98 LEU A CA 1
ATOM 758 C C . LEU A 1 98 ? -11.836 -14.516 -21.328 1 97.62 98 LEU A C 1
ATOM 760 O O . LEU A 1 98 ? -11.875 -14.539 -22.562 1 97.62 98 LEU A O 1
ATOM 764 N N . PRO A 1 99 ? -12.883 -14.008 -20.562 1 97.94 99 PRO A N 1
ATOM 765 C CA . PRO A 1 99 ? -14.07 -13.422 -21.188 1 97.94 99 PRO A CA 1
ATOM 766 C C . PRO A 1 99 ? -13.828 -12.008 -21.719 1 97.94 99 PRO A C 1
ATOM 768 O O . PRO A 1 99 ? -14.539 -11.078 -21.328 1 97.94 99 PRO A O 1
ATOM 771 N N . LEU A 1 100 ? -12.852 -11.859 -22.641 1 98.19 100 LEU A N 1
ATOM 772 C CA . LEU A 1 100 ? -12.422 -10.586 -23.203 1 98.19 100 LEU A CA 1
ATOM 773 C C . LEU A 1 100 ? -12.328 -10.68 -24.719 1 98.19 100 LEU A C 1
ATOM 775 O O . LEU A 1 100 ? -12.141 -11.766 -25.266 1 98.19 100 LEU A O 1
ATOM 779 N N . GLU A 1 101 ? -12.516 -9.586 -25.344 1 98 101 GLU A N 1
ATOM 780 C CA . GLU A 1 101 ? -12.43 -9.531 -26.812 1 98 101 GLU A CA 1
ATOM 781 C C . GLU A 1 101 ? -10.992 -9.727 -27.281 1 98 101 GLU A C 1
ATOM 783 O O . GLU A 1 101 ? -10.039 -9.43 -26.547 1 98 101 GLU A O 1
ATOM 788 N N . ASP A 1 102 ? -10.828 -10.188 -28.453 1 98.06 102 ASP A N 1
ATOM 789 C CA . ASP A 1 102 ? -9.516 -10.305 -29.094 1 98.06 102 ASP A CA 1
ATOM 790 C C . ASP A 1 102 ? -8.828 -8.945 -29.172 1 98.06 102 ASP A C 1
ATOM 792 O O . ASP A 1 102 ? -9.469 -7.926 -29.438 1 98.06 102 ASP A O 1
ATOM 796 N N . ALA A 1 103 ? -7.617 -8.945 -28.859 1 98.25 103 ALA A N 1
ATOM 797 C CA . ALA A 1 103 ? -6.777 -7.766 -29.078 1 98.25 103 ALA A CA 1
ATOM 798 C C . ALA A 1 103 ? -7.367 -6.539 -28.375 1 98.25 103 ALA A C 1
ATOM 800 O O . ALA A 1 103 ? -7.473 -5.473 -28.984 1 98.25 103 ALA A O 1
ATOM 801 N N . SER A 1 104 ? -7.676 -6.703 -27.125 1 98.19 104 SER A N 1
ATOM 802 C CA . SER A 1 104 ? -8.367 -5.629 -26.422 1 98.19 104 SER A CA 1
ATOM 803 C C . SER A 1 104 ? -7.582 -5.18 -25.188 1 98.19 104 SER A C 1
ATOM 805 O O . SER A 1 104 ? -7.883 -4.141 -24.609 1 98.19 104 SER A O 1
ATOM 807 N N . VAL A 1 105 ? -6.52 -5.879 -24.859 1 98.75 105 VAL A N 1
ATOM 808 C CA . VAL A 1 105 ? -5.867 -5.688 -23.578 1 98.75 105 VAL A CA 1
ATOM 809 C C . VAL A 1 105 ? -4.469 -5.113 -23.781 1 98.75 105 VAL A C 1
ATOM 811 O O . VAL A 1 105 ? -3.705 -5.605 -24.609 1 98.75 105 VAL A O 1
ATOM 814 N N . ASP A 1 106 ? -4.09 -4.062 -22.984 1 98.69 106 ASP A N 1
ATOM 815 C CA . ASP A 1 106 ? -2.756 -3.475 -23.062 1 98.69 106 ASP A CA 1
ATOM 816 C C . ASP A 1 106 ? -1.751 -4.285 -22.234 1 98.69 106 ASP A C 1
ATOM 818 O O . ASP A 1 106 ? -0.597 -4.441 -22.641 1 98.69 106 ASP A O 1
ATOM 822 N N . LEU A 1 107 ? -2.172 -4.742 -21.109 1 98.88 107 LEU A N 1
ATOM 823 C CA . LEU A 1 107 ? -1.295 -5.461 -20.188 1 98.88 107 LEU A CA 1
ATOM 824 C C . LEU A 1 107 ? -2.037 -6.609 -19.516 1 98.88 107 LEU A C 1
ATOM 826 O O . LEU A 1 107 ? -3.139 -6.422 -18.984 1 98.88 107 LEU A O 1
ATOM 830 N N . ILE A 1 108 ? -1.473 -7.75 -19.656 1 98.88 108 ILE A N 1
ATOM 831 C CA . ILE A 1 108 ? -1.841 -8.867 -18.781 1 98.88 108 ILE A CA 1
ATOM 832 C C . ILE A 1 108 ? -0.806 -9.016 -17.672 1 98.88 108 ILE A C 1
ATOM 834 O O . ILE A 1 108 ? 0.386 -9.18 -17.938 1 98.88 108 ILE A O 1
ATOM 838 N N . ASN A 1 109 ? -1.25 -8.922 -16.484 1 98.75 109 ASN A N 1
ATOM 839 C CA . ASN A 1 109 ? -0.42 -9.117 -15.305 1 98.75 109 ASN A CA 1
ATOM 840 C C . ASN A 1 109 ? -0.858 -10.352 -14.516 1 98.75 109 ASN A C 1
ATOM 842 O O . ASN A 1 109 ? -2.055 -10.586 -14.352 1 98.75 109 ASN A O 1
ATOM 846 N N . ALA A 1 110 ? 0.088 -11.188 -14.078 1 97.56 110 ALA A N 1
ATOM 847 C CA . ALA A 1 110 ? -0.148 -12.266 -13.125 1 97.56 110 ALA A CA 1
ATOM 848 C C . ALA A 1 110 ? 0.936 -12.289 -12.047 1 97.56 110 ALA A C 1
ATOM 850 O O . ALA A 1 110 ? 2.061 -12.727 -12.305 1 97.56 110 ALA A O 1
ATOM 851 N N . GLY A 1 111 ? 0.605 -11.828 -10.906 1 95.44 111 GLY A N 1
ATOM 852 C CA . GLY A 1 111 ? 1.523 -11.836 -9.781 1 95.44 111 GLY A CA 1
ATOM 853 C C . GLY A 1 111 ? 1.287 -12.984 -8.82 1 95.44 111 GLY A C 1
ATOM 854 O O . GLY A 1 111 ? 0.202 -13.109 -8.242 1 95.44 111 GLY A O 1
ATOM 855 N N . LEU A 1 112 ? 2.326 -13.766 -8.617 1 91.56 112 LEU A N 1
ATOM 856 C CA . LEU A 1 112 ? 2.291 -14.883 -7.684 1 91.56 112 LEU A CA 1
ATOM 857 C C . LEU A 1 112 ? 1.143 -15.836 -8.016 1 91.56 112 LEU A C 1
ATOM 859 O O . LEU A 1 112 ? 0.475 -16.344 -7.113 1 91.56 112 LEU A O 1
ATOM 863 N N . ALA A 1 113 ? 0.895 -16.078 -9.336 1 93.12 113 ALA A N 1
ATOM 864 C CA . ALA A 1 113 ? -0.298 -16.844 -9.672 1 93.12 113 ALA A CA 1
ATOM 865 C C . ALA A 1 113 ? -0.018 -17.812 -10.82 1 93.12 113 ALA A C 1
ATOM 867 O O . ALA A 1 113 ? -0.653 -18.859 -10.93 1 93.12 113 ALA A O 1
ATOM 868 N N . ALA A 1 114 ? 0.872 -17.484 -11.695 1 92.25 114 ALA A N 1
ATOM 869 C CA . ALA A 1 114 ? 1 -18.172 -12.977 1 92.25 114 ALA A CA 1
ATOM 870 C C . ALA A 1 114 ? 1.375 -19.641 -12.773 1 92.25 114 ALA A C 1
ATOM 872 O O . ALA A 1 114 ? 1.156 -20.469 -13.656 1 92.25 114 ALA A O 1
ATOM 873 N N . HIS A 1 115 ? 1.96 -19.969 -11.602 1 87.5 115 HIS A N 1
ATOM 874 C CA . HIS A 1 115 ? 2.33 -21.359 -11.312 1 87.5 115 HIS A CA 1
ATOM 875 C C . HIS A 1 115 ? 1.094 -22.219 -11.117 1 87.5 115 HIS A C 1
ATOM 877 O O . HIS A 1 115 ? 1.201 -23.453 -11.023 1 87.5 115 HIS A O 1
ATOM 883 N N . TRP A 1 116 ? -0.09 -21.688 -11.148 1 87.94 116 TRP A N 1
ATOM 884 C CA . TRP A 1 116 ? -1.332 -22.438 -11.023 1 87.94 116 TRP A CA 1
ATOM 885 C C . TRP A 1 116 ? -1.992 -22.625 -12.391 1 87.94 116 TRP A C 1
ATOM 887 O O . TRP A 1 116 ? -3.01 -23.312 -12.5 1 87.94 116 TRP A O 1
ATOM 897 N N . PHE A 1 117 ? -1.445 -21.984 -13.43 1 91.12 117 PHE A N 1
ATOM 898 C CA . PHE A 1 117 ? -2.072 -22 -14.75 1 91.12 117 PHE A CA 1
ATOM 899 C C . PHE A 1 117 ? -1.596 -23.188 -15.562 1 91.12 117 PHE A C 1
ATOM 901 O O . PHE A 1 117 ? -0.608 -23.844 -15.211 1 91.12 117 PHE A O 1
ATOM 908 N N . ASN A 1 118 ? -2.486 -23.562 -16.625 1 91.5 118 ASN A N 1
ATOM 909 C CA . ASN A 1 118 ? -1.958 -24.375 -17.719 1 91.5 118 ASN A CA 1
ATOM 910 C C . ASN A 1 118 ? -1.123 -23.547 -18.688 1 91.5 118 ASN A C 1
ATOM 912 O O . ASN A 1 118 ? -1.659 -22.703 -19.406 1 91.5 118 ASN A O 1
ATOM 916 N N . PRO A 1 119 ? 0.188 -23.797 -18.703 1 92.69 119 PRO A N 1
ATOM 917 C CA . PRO A 1 119 ? 1.073 -22.891 -19.438 1 92.69 119 PRO A CA 1
ATOM 918 C C . PRO A 1 119 ? 0.688 -22.75 -20.906 1 92.69 119 PRO A C 1
ATOM 920 O O . PRO A 1 119 ? 0.548 -21.625 -21.406 1 92.69 119 PRO A O 1
ATOM 923 N N . GLU A 1 120 ? 0.422 -23.781 -21.641 1 92.62 120 GLU A N 1
ATOM 924 C CA . GLU A 1 120 ? 0.139 -23.75 -23.062 1 92.62 120 GLU A CA 1
ATOM 925 C C . GLU A 1 120 ? -1.177 -23.031 -23.359 1 92.62 120 GLU A C 1
ATOM 927 O O . GLU A 1 120 ? -1.237 -22.156 -24.219 1 92.62 120 GLU A O 1
ATOM 932 N N . LYS A 1 121 ? -2.121 -23.406 -22.609 1 95.31 121 LYS A N 1
ATOM 933 C CA . LYS A 1 121 ? -3.436 -22.812 -22.844 1 95.31 121 LYS A CA 1
ATOM 934 C C . LYS A 1 121 ? -3.445 -21.328 -22.453 1 95.31 121 LYS A C 1
ATOM 936 O O . LYS A 1 121 ? -4.078 -20.516 -23.141 1 95.31 121 LYS A O 1
ATOM 941 N N . PHE A 1 122 ? -2.725 -21.016 -21.406 1 96.25 122 PHE A N 1
ATOM 942 C CA . PHE A 1 122 ? -2.711 -19.641 -20.922 1 96.25 122 PHE A CA 1
ATOM 943 C C . PHE A 1 122 ? -1.999 -18.719 -21.906 1 96.25 122 PHE A C 1
ATOM 945 O O . PHE A 1 122 ? -2.469 -17.625 -22.203 1 96.25 122 PHE A O 1
ATOM 952 N N . VAL A 1 123 ? -0.884 -19.125 -22.438 1 94.56 123 VAL A N 1
ATOM 953 C CA . VAL A 1 123 ? -0.122 -18.266 -23.328 1 94.56 123 VAL A CA 1
ATOM 954 C C . VAL A 1 123 ? -0.901 -18.047 -24.625 1 94.56 123 VAL A C 1
ATOM 956 O O . VAL A 1 123 ? -0.83 -16.969 -25.219 1 94.56 123 VAL A O 1
ATOM 959 N N . GLN A 1 124 ? -1.725 -19.109 -25.062 1 95.62 124 GLN A N 1
ATOM 960 C CA . GLN A 1 124 ? -2.584 -18.938 -26.234 1 95.62 124 GLN A CA 1
ATOM 961 C C . GLN A 1 124 ? -3.682 -17.906 -25.969 1 95.62 124 GLN A C 1
ATOM 963 O O . GLN A 1 124 ? -3.971 -17.078 -26.828 1 95.62 124 GLN A O 1
ATOM 968 N N . GLU A 1 125 ? -4.219 -18 -24.844 1 97 125 GLU A N 1
ATOM 969 C CA . GLU A 1 125 ? -5.262 -17.047 -24.453 1 97 125 GLU A CA 1
ATOM 970 C C . GLU A 1 125 ? -4.707 -15.641 -24.328 1 97 125 GLU A C 1
ATOM 972 O O . GLU A 1 125 ? -5.34 -14.68 -24.75 1 97 125 GLU A O 1
ATOM 977 N N . ALA A 1 126 ? -3.545 -15.562 -23.719 1 97.31 126 ALA A N 1
ATOM 978 C CA . ALA A 1 126 ? -2.877 -14.266 -23.609 1 97.31 126 ALA A CA 1
ATOM 979 C C . ALA A 1 126 ? -2.625 -13.648 -24.984 1 97.31 126 ALA A C 1
ATOM 981 O O . ALA A 1 126 ? -2.891 -12.469 -25.203 1 97.31 126 ALA A O 1
ATOM 982 N N . ALA A 1 127 ? -2.193 -14.43 -25.859 1 96.56 127 ALA A N 1
ATOM 983 C CA . ALA A 1 127 ? -1.942 -13.969 -27.219 1 96.56 127 ALA A CA 1
ATOM 984 C C . ALA A 1 127 ? -3.23 -13.5 -27.891 1 96.56 127 ALA A C 1
ATOM 986 O O . ALA A 1 127 ? -3.219 -12.539 -28.672 1 96.56 127 ALA A O 1
ATOM 987 N N . ARG A 1 128 ? -4.277 -14.195 -27.609 1 97.69 128 ARG A N 1
ATOM 988 C CA . ARG A 1 128 ? -5.559 -13.859 -28.219 1 97.69 128 ARG A CA 1
ATOM 989 C C . ARG A 1 128 ? -6.027 -12.477 -27.766 1 97.69 128 ARG A C 1
ATOM 991 O O . ARG A 1 128 ? -6.434 -11.656 -28.594 1 97.69 128 ARG A O 1
ATOM 998 N N . VAL A 1 129 ? -5.852 -12.125 -26.516 1 98.38 129 VAL A N 1
ATOM 999 C CA . VAL A 1 129 ? -6.547 -10.961 -25.969 1 98.38 129 VAL A CA 1
ATOM 1000 C C . VAL A 1 129 ? -5.625 -9.742 -26.016 1 98.38 129 VAL A C 1
ATOM 1002 O O . VAL A 1 129 ? -6.09 -8.602 -25.969 1 98.38 129 VAL A O 1
ATOM 1005 N N . LEU A 1 130 ? -4.348 -9.938 -26.062 1 98.31 130 LEU A N 1
ATOM 1006 C CA . LEU A 1 130 ? -3.412 -8.82 -26.062 1 98.31 130 LEU A CA 1
ATOM 1007 C C . LEU A 1 130 ? -3.486 -8.047 -27.359 1 98.31 130 LEU A C 1
ATOM 1009 O O . LEU A 1 130 ? -3.576 -8.641 -28.438 1 98.31 130 LEU A O 1
ATOM 1013 N N . LYS A 1 131 ? -3.404 -6.719 -27.203 1 97.69 131 LYS A N 1
ATOM 1014 C CA . LYS A 1 131 ? -3.184 -5.855 -28.359 1 97.69 131 LYS A CA 1
ATOM 1015 C C . LYS A 1 131 ? -1.788 -6.062 -28.938 1 97.69 131 LYS A C 1
ATOM 1017 O O . LYS A 1 131 ? -0.892 -6.559 -28.25 1 97.69 131 LYS A O 1
ATOM 1022 N N . ASN A 1 132 ? -1.685 -5.625 -30.188 1 95.12 132 ASN A N 1
ATOM 1023 C CA . ASN A 1 132 ? -0.321 -5.469 -30.672 1 95.12 132 ASN A CA 1
ATOM 1024 C C . ASN A 1 132 ? 0.471 -4.477 -29.828 1 95.12 132 ASN A C 1
ATOM 1026 O O . ASN A 1 132 ? -0.014 -3.385 -29.516 1 95.12 132 ASN A O 1
ATOM 1030 N N . GLY A 1 133 ? 1.54 -4.973 -29.453 1 96.19 133 GLY A N 1
ATOM 1031 C CA . GLY A 1 133 ? 2.344 -4.152 -28.562 1 96.19 133 GLY A CA 1
ATOM 1032 C C . GLY A 1 133 ? 1.985 -4.332 -27.094 1 96.19 133 GLY A C 1
ATOM 1033 O O . GLY A 1 133 ? 2.684 -3.826 -26.219 1 96.19 133 GLY A O 1
ATOM 1034 N N . GLY A 1 134 ? 0.823 -4.992 -26.891 1 97.94 134 GLY A N 1
ATOM 1035 C CA . GLY A 1 134 ? 0.453 -5.305 -25.531 1 97.94 134 GLY A CA 1
ATOM 1036 C C . GLY A 1 134 ? 1.442 -6.227 -24.828 1 97.94 134 GLY A C 1
ATOM 1037 O O . GLY A 1 134 ? 2.23 -6.906 -25.5 1 97.94 134 GLY A O 1
ATOM 1038 N N . CYS A 1 135 ? 1.463 -6.203 -23.531 1 98.56 135 CYS A N 1
ATOM 1039 C CA . CYS A 1 135 ? 2.514 -6.914 -22.812 1 98.56 135 CYS A CA 1
ATOM 1040 C C . CYS A 1 135 ? 1.918 -7.902 -21.812 1 98.56 135 CYS A C 1
ATOM 1042 O O . CYS A 1 135 ? 0.813 -7.691 -21.312 1 98.56 135 CYS A O 1
ATOM 1044 N N . LEU A 1 136 ? 2.697 -8.953 -21.656 1 98.25 136 LEU A N 1
ATOM 1045 C CA . LEU A 1 136 ? 2.479 -9.938 -20.594 1 98.25 136 LEU A CA 1
ATOM 1046 C C . LEU A 1 136 ? 3.541 -9.812 -19.516 1 98.25 136 LEU A C 1
ATOM 1048 O O . LEU A 1 136 ? 4.734 -9.734 -19.812 1 98.25 136 LEU A O 1
ATOM 1052 N N . ALA A 1 137 ? 3.113 -9.711 -18.266 1 98.19 137 ALA A N 1
ATOM 1053 C CA . ALA A 1 137 ? 4.02 -9.664 -17.125 1 98.19 137 ALA A CA 1
ATOM 1054 C C . ALA A 1 137 ? 3.65 -10.719 -16.094 1 98.19 137 ALA A C 1
ATOM 1056 O O . ALA A 1 137 ? 2.566 -10.68 -15.508 1 98.19 137 ALA A O 1
ATOM 1057 N N . LEU A 1 138 ? 4.543 -11.695 -15.898 1 96.56 138 LEU A N 1
ATOM 1058 C CA . LEU A 1 138 ? 4.414 -12.727 -14.867 1 96.56 138 LEU A CA 1
ATOM 1059 C C . LEU A 1 138 ? 5.496 -12.562 -13.805 1 96.56 138 LEU A C 1
ATOM 1061 O O . LEU A 1 138 ? 6.688 -12.508 -14.125 1 96.56 138 LEU A O 1
ATOM 1065 N N . ASN A 1 139 ? 5.078 -12.414 -12.516 1 94.88 139 ASN A N 1
ATOM 1066 C CA . ASN A 1 139 ? 6.102 -12.219 -11.492 1 94.88 139 ASN A CA 1
ATOM 1067 C C . ASN A 1 139 ? 5.84 -13.086 -10.258 1 94.88 139 ASN A C 1
ATOM 1069 O O . ASN A 1 139 ? 4.707 -13.516 -10.031 1 94.88 139 ASN A O 1
ATOM 1073 N N . SER A 1 140 ? 6.902 -13.383 -9.5 1 92.69 140 SER A N 1
ATOM 1074 C CA . SER A 1 140 ? 6.859 -14.148 -8.258 1 92.69 140 SER A CA 1
ATOM 1075 C C . SER A 1 140 ? 8.078 -13.852 -7.387 1 92.69 140 SER A C 1
ATOM 1077 O O . SER A 1 140 ? 9.008 -13.18 -7.82 1 92.69 140 SER A O 1
ATOM 1079 N N . PHE A 1 141 ? 8.07 -14.414 -6.164 1 89.75 141 PHE A N 1
ATOM 1080 C CA . PHE A 1 141 ? 9.234 -14.375 -5.297 1 89.75 141 PHE A CA 1
ATOM 1081 C C . PHE A 1 141 ? 10.328 -15.297 -5.82 1 89.75 141 PHE A C 1
ATOM 1083 O O . PHE A 1 141 ? 10.039 -16.359 -6.391 1 89.75 141 PHE A O 1
ATOM 1090 N N . ALA A 1 142 ? 11.617 -14.906 -5.637 1 85.25 142 ALA A N 1
ATOM 1091 C CA . ALA A 1 142 ? 12.75 -15.805 -5.855 1 85.25 142 ALA A CA 1
ATOM 1092 C C . ALA A 1 142 ? 12.938 -16.75 -4.672 1 85.25 142 ALA A C 1
ATOM 1094 O O . ALA A 1 142 ? 13.898 -17.531 -4.637 1 85.25 142 ALA A O 1
ATOM 1095 N N . LEU A 1 143 ? 12.117 -16.812 -3.682 1 79.75 143 LEU A N 1
ATOM 1096 C CA . LEU A 1 143 ? 12.086 -17.656 -2.486 1 79.75 143 LEU A CA 1
ATOM 1097 C C . LEU A 1 143 ? 13.375 -17.5 -1.682 1 79.75 143 LEU A C 1
ATOM 1099 O O . LEU A 1 143 ? 13.867 -18.469 -1.102 1 79.75 143 LEU A O 1
ATOM 1103 N N . VAL A 1 144 ? 14.086 -16.438 -1.778 1 83.31 144 VAL A N 1
ATOM 1104 C CA . VAL A 1 144 ? 15.211 -15.984 -0.965 1 83.31 144 VAL A CA 1
ATOM 1105 C C . VAL A 1 144 ? 14.82 -14.734 -0.189 1 83.31 144 VAL A C 1
ATOM 1107 O O . VAL A 1 144 ? 14.352 -13.75 -0.775 1 83.31 144 VAL A O 1
ATOM 1110 N N . PHE A 1 145 ? 14.977 -14.828 1.067 1 94.06 145 PHE A N 1
ATOM 1111 C CA . PHE A 1 145 ? 14.648 -13.695 1.924 1 94.06 145 PHE A CA 1
ATOM 1112 C C . PHE A 1 145 ? 15.773 -13.414 2.908 1 94.06 145 PHE A C 1
ATOM 1114 O O . PHE A 1 145 ? 16.531 -14.312 3.273 1 94.06 145 PHE A O 1
ATOM 1121 N N . GLU A 1 146 ? 15.93 -12.203 3.309 1 96.5 146 GLU A N 1
ATOM 1122 C CA . GLU A 1 146 ? 16.859 -11.766 4.352 1 96.5 146 GLU A CA 1
ATOM 1123 C C . GLU A 1 146 ? 16.188 -10.797 5.316 1 96.5 146 GLU A C 1
ATOM 1125 O O . GLU A 1 146 ? 15.297 -10.031 4.918 1 96.5 146 GLU A O 1
ATOM 1130 N N . ILE A 1 147 ? 16.578 -10.914 6.492 1 97.56 147 ILE A N 1
ATOM 1131 C CA . ILE A 1 147 ? 16.125 -9.977 7.516 1 97.56 147 ILE A CA 1
ATOM 1132 C C . ILE A 1 147 ? 17.312 -9.227 8.094 1 97.56 147 ILE A C 1
ATOM 1134 O O . ILE A 1 147 ? 18.25 -9.844 8.609 1 97.56 147 ILE A O 1
ATOM 1138 N N . GLN A 1 148 ? 17.344 -7.902 8.031 1 95.94 148 GLN A N 1
ATOM 1139 C CA . GLN A 1 148 ? 18.438 -7.09 8.562 1 95.94 148 GLN A CA 1
ATOM 1140 C C . GLN A 1 148 ? 18 -6.309 9.797 1 95.94 148 GLN A C 1
ATOM 1142 O O . GLN A 1 148 ? 16.938 -5.691 9.797 1 95.94 148 GLN A O 1
ATOM 1147 N N . TYR A 1 149 ? 18.797 -6.406 10.766 1 94.44 149 TYR A N 1
ATOM 1148 C CA . TYR A 1 149 ? 18.625 -5.656 12.008 1 94.44 149 TYR A CA 1
ATOM 1149 C C . TYR A 1 149 ? 19.906 -5.621 12.82 1 94.44 149 TYR A C 1
ATOM 1151 O O . TYR A 1 149 ? 20.281 -6.609 13.453 1 94.44 149 TYR A O 1
ATOM 1159 N N . LYS A 1 150 ? 20.469 -4.418 12.812 1 91.38 150 LYS A N 1
ATOM 1160 C CA . LYS A 1 150 ? 21.703 -4.207 13.578 1 91.38 150 LYS A CA 1
ATOM 1161 C C . LYS A 1 150 ? 22.641 -5.395 13.438 1 91.38 150 LYS A C 1
ATOM 1163 O O . LYS A 1 150 ? 23.031 -5.758 12.32 1 91.38 150 LYS A O 1
ATOM 1168 N N . ASP A 1 151 ? 23.078 -5.949 14.5 1 94.25 151 ASP A N 1
ATOM 1169 C CA . ASP A 1 151 ? 24.062 -7.027 14.453 1 94.25 151 ASP A CA 1
ATOM 1170 C C . ASP A 1 151 ? 23.375 -8.391 14.523 1 94.25 151 ASP A C 1
ATOM 1172 O O . ASP A 1 151 ? 24.047 -9.414 14.68 1 94.25 151 ASP A O 1
ATOM 1176 N N . LYS A 1 152 ? 22.078 -8.484 14.328 1 96.94 152 LYS A N 1
ATOM 1177 C CA . LYS A 1 152 ? 21.328 -9.727 14.477 1 96.94 152 LYS A CA 1
ATOM 1178 C C . LYS A 1 152 ? 20.828 -10.234 13.125 1 96.94 152 LYS A C 1
ATOM 1180 O O . LYS A 1 152 ? 20 -11.156 13.07 1 96.94 152 LYS A O 1
ATOM 1185 N N . SER A 1 153 ? 21.359 -9.75 12.016 1 97.62 153 SER A N 1
ATOM 1186 C CA . SER A 1 153 ? 20.844 -10.016 10.68 1 97.62 153 SER A CA 1
ATOM 1187 C C . SER A 1 153 ? 21.047 -11.477 10.289 1 97.62 153 SER A C 1
ATOM 1189 O O . SER A 1 153 ? 20.125 -12.125 9.789 1 97.62 153 SER A O 1
ATOM 1191 N N . LYS A 1 154 ? 22.188 -11.977 10.562 1 97.06 154 LYS A N 1
ATOM 1192 C CA . LYS A 1 154 ? 22.516 -13.352 10.188 1 97.06 154 LYS A CA 1
ATOM 1193 C C . LYS A 1 154 ? 21.609 -14.344 10.914 1 97.06 154 LYS A C 1
ATOM 1195 O O . LYS A 1 154 ? 21.062 -15.258 10.297 1 97.06 154 LYS A O 1
ATOM 1200 N N . GLU A 1 155 ? 21.422 -14.125 12.164 1 97.81 155 GLU A N 1
ATOM 1201 C CA . GLU A 1 155 ? 20.625 -15.031 12.977 1 97.81 155 GLU A CA 1
ATOM 1202 C C . GLU A 1 155 ? 19.141 -14.961 12.578 1 97.81 155 GLU A C 1
ATOM 1204 O O . GLU A 1 155 ? 18.484 -15.992 12.422 1 97.81 155 GLU A O 1
ATOM 1209 N N . LEU A 1 156 ? 18.672 -13.75 12.43 1 98.06 156 LEU A N 1
ATOM 1210 C CA . LEU A 1 156 ? 17.281 -13.57 12.062 1 98.06 156 LEU A CA 1
ATOM 1211 C C . LEU A 1 156 ? 17 -14.188 10.695 1 98.06 156 LEU A C 1
ATOM 1213 O O . LEU A 1 156 ? 15.977 -14.852 10.508 1 98.06 156 LEU A O 1
ATOM 1217 N N . THR A 1 157 ? 17.906 -13.992 9.766 1 98.19 157 THR A N 1
ATOM 1218 C CA . THR A 1 157 ? 17.766 -14.555 8.43 1 98.19 157 THR A CA 1
ATOM 1219 C C . THR A 1 157 ? 17.75 -16.078 8.484 1 98.19 157 THR A C 1
ATOM 1221 O O . THR A 1 157 ? 16.938 -16.719 7.816 1 98.19 157 THR A O 1
ATOM 1224 N N . ALA A 1 158 ? 18.609 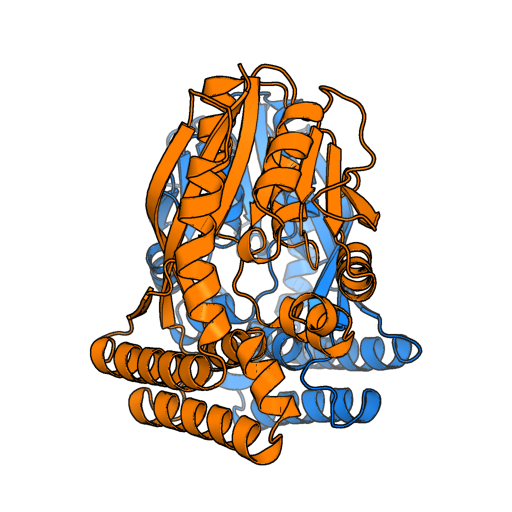-16.641 9.234 1 97.25 158 ALA A N 1
ATOM 1225 C CA . ALA A 1 158 ? 18.703 -18.094 9.367 1 97.25 158 ALA A CA 1
ATOM 1226 C C . ALA A 1 158 ? 17.406 -18.672 9.93 1 97.25 158 ALA A C 1
ATOM 1228 O O . ALA A 1 158 ? 16.891 -19.672 9.422 1 97.25 158 ALA A O 1
ATOM 1229 N N . VAL A 1 159 ? 16.859 -18.016 10.992 1 97.38 159 VAL A N 1
ATOM 1230 C CA . VAL A 1 159 ? 15.633 -18.484 11.625 1 97.38 159 VAL A CA 1
ATOM 1231 C C . VAL A 1 159 ? 14.484 -18.438 10.617 1 97.38 159 VAL A C 1
ATOM 1233 O O . VAL A 1 159 ? 13.703 -19.375 10.508 1 97.38 159 VAL A O 1
ATOM 1236 N N . PHE A 1 160 ? 14.43 -17.375 9.898 1 97.81 160 PHE A N 1
ATOM 1237 C CA . PHE A 1 160 ? 13.367 -17.203 8.914 1 97.81 160 PHE A CA 1
ATOM 1238 C C . PHE A 1 160 ? 13.469 -18.281 7.828 1 97.81 160 PHE A C 1
ATOM 1240 O O . PHE A 1 160 ? 12.469 -18.922 7.496 1 97.81 160 PHE A O 1
ATOM 1247 N N . ASN A 1 161 ? 14.602 -18.453 7.309 1 95.31 161 ASN A N 1
ATOM 1248 C CA . ASN A 1 161 ? 14.797 -19.391 6.207 1 95.31 161 ASN A CA 1
ATOM 1249 C C . ASN A 1 161 ? 14.594 -20.828 6.648 1 95.31 161 ASN A C 1
ATOM 1251 O O . ASN A 1 161 ? 14.125 -21.656 5.875 1 95.31 161 ASN A O 1
ATOM 1255 N N . GLU A 1 162 ? 15.039 -21.141 7.777 1 94.5 162 GLU A N 1
ATOM 1256 C CA . GLU A 1 162 ? 14.758 -22.469 8.32 1 94.5 162 GLU A CA 1
ATOM 1257 C C . GLU A 1 162 ? 13.258 -22.719 8.398 1 94.5 162 GLU A C 1
ATOM 1259 O O . GLU A 1 162 ? 12.797 -23.828 8.109 1 94.5 162 GLU A O 1
ATOM 1264 N N . ALA A 1 163 ? 12.484 -21.688 8.867 1 95.62 163 ALA A N 1
ATOM 1265 C CA . ALA A 1 163 ? 11.031 -21.812 8.922 1 95.62 163 ALA A CA 1
ATOM 1266 C C . ALA A 1 163 ? 10.445 -22.031 7.523 1 95.62 163 ALA A C 1
ATOM 1268 O O . ALA A 1 163 ? 9.562 -22.859 7.336 1 95.62 163 ALA A O 1
ATOM 1269 N N . CYS A 1 164 ? 10.961 -21.344 6.52 1 93.19 164 CYS A N 1
ATOM 1270 C CA . CYS A 1 164 ? 10.516 -21.531 5.145 1 93.19 164 CYS A CA 1
ATOM 1271 C C . CYS A 1 164 ? 10.773 -22.953 4.676 1 93.19 164 CYS A C 1
ATOM 1273 O O . CYS A 1 164 ? 9.898 -23.594 4.086 1 93.19 164 CYS A O 1
ATOM 1275 N N . GLU A 1 165 ? 11.945 -23.422 4.961 1 89.38 165 GLU A N 1
ATOM 1276 C CA . GLU A 1 165 ? 12.32 -24.781 4.559 1 89.38 165 GLU A CA 1
ATOM 1277 C C . GLU A 1 165 ? 11.398 -25.812 5.184 1 89.38 165 GLU A C 1
ATOM 1279 O O . GLU A 1 165 ? 11.008 -26.781 4.527 1 89.38 165 GLU A O 1
ATOM 1284 N N . THR A 1 166 ? 11.133 -25.609 6.418 1 90.75 166 THR A N 1
ATOM 1285 C CA . THR A 1 166 ? 10.234 -26.516 7.113 1 90.75 166 THR A CA 1
ATOM 1286 C C . THR A 1 166 ? 8.875 -26.562 6.426 1 90.75 166 THR A C 1
ATOM 1288 O O . THR A 1 166 ? 8.312 -27.641 6.223 1 90.75 166 THR A O 1
ATOM 1291 N N . LEU A 1 167 ? 8.344 -25.469 5.992 1 89.81 167 LEU A N 1
ATOM 1292 C CA . LEU A 1 167 ? 7.039 -25.422 5.34 1 89.81 167 LEU A CA 1
ATOM 1293 C C . LEU A 1 167 ? 7.102 -26.047 3.955 1 89.81 167 LEU A C 1
ATOM 1295 O O . LEU A 1 167 ? 6.172 -26.75 3.547 1 89.81 167 LEU A O 1
ATOM 1299 N N . TRP A 1 168 ? 8.234 -25.812 3.295 1 84.56 168 TRP A N 1
ATOM 1300 C CA . TRP A 1 168 ? 8.375 -26.359 1.95 1 84.56 168 TRP A CA 1
ATOM 1301 C C . TRP A 1 168 ? 8.422 -27.891 1.989 1 84.56 168 TRP A C 1
ATOM 1303 O O . TRP A 1 168 ? 8.047 -28.547 1.021 1 84.56 168 TRP A O 1
ATOM 1313 N N . GLU A 1 169 ? 8.93 -28.391 3.039 1 83.94 169 GLU A N 1
ATOM 1314 C CA . GLU A 1 169 ? 9.016 -29.844 3.189 1 83.94 169 GLU A CA 1
ATOM 1315 C C . GLU A 1 169 ? 7.641 -30.453 3.398 1 83.94 169 GLU A C 1
ATOM 1317 O O . GLU A 1 169 ? 7.445 -31.656 3.158 1 83.94 169 GLU A O 1
ATOM 1322 N N . ILE A 1 170 ? 6.762 -29.703 3.789 1 81.25 170 ILE A N 1
ATOM 1323 C CA . ILE A 1 170 ? 5.402 -30.188 4.008 1 81.25 170 ILE A CA 1
ATOM 1324 C C . ILE A 1 170 ? 4.723 -30.438 2.666 1 81.25 170 ILE A C 1
ATOM 1326 O O . ILE A 1 170 ? 3.973 -31.406 2.512 1 81.25 170 ILE A O 1
ATOM 1330 N N . ASP A 1 171 ? 4.93 -29.516 1.773 1 74.62 171 ASP A N 1
ATOM 1331 C CA . ASP A 1 171 ? 4.441 -29.703 0.41 1 74.62 171 ASP A CA 1
ATOM 1332 C C . ASP A 1 171 ? 5.535 -29.406 -0.61 1 74.62 171 ASP A C 1
ATOM 1334 O O . ASP A 1 171 ? 5.598 -28.297 -1.151 1 74.62 171 ASP A O 1
ATOM 1338 N N . LYS A 1 172 ? 6.332 -30.328 -0.854 1 70 172 LYS A N 1
ATOM 1339 C CA . LYS A 1 172 ? 7.473 -30.203 -1.758 1 70 172 LYS A CA 1
ATOM 1340 C C . LYS A 1 172 ? 7.012 -29.984 -3.195 1 70 172 LYS A C 1
ATOM 1342 O O . LYS A 1 172 ? 7.707 -29.344 -3.988 1 70 172 LYS A O 1
ATOM 1347 N N . LYS A 1 173 ? 5.863 -30.438 -3.477 1 69.31 173 LYS A N 1
ATOM 1348 C CA . LYS A 1 173 ? 5.34 -30.375 -4.84 1 69.31 173 LYS A CA 1
ATOM 1349 C C . LYS A 1 173 ? 5.16 -28.922 -5.289 1 69.31 173 LYS A C 1
ATOM 1351 O O . LYS A 1 173 ? 5.438 -28.578 -6.441 1 69.31 173 LYS A O 1
ATOM 1356 N N . VAL A 1 174 ? 4.848 -28.078 -4.297 1 65.75 174 VAL A N 1
ATOM 1357 C CA . VAL A 1 174 ? 4.555 -26.719 -4.703 1 65.75 174 VAL A CA 1
ATOM 1358 C C . VAL A 1 174 ? 5.855 -25.969 -5.02 1 65.75 174 VAL A C 1
ATOM 1360 O O . VAL A 1 174 ? 5.941 -25.25 -6.016 1 65.75 174 VAL A O 1
ATOM 1363 N N . ALA A 1 175 ? 6.812 -26.188 -4.219 1 69.81 175 ALA A N 1
ATOM 1364 C CA . ALA A 1 175 ? 8.094 -25.562 -4.484 1 69.81 175 ALA A CA 1
ATOM 1365 C C . ALA A 1 175 ? 8.648 -25.984 -5.844 1 69.81 175 ALA A C 1
ATOM 1367 O O . ALA A 1 175 ? 9.164 -25.156 -6.598 1 69.81 175 ALA A O 1
ATOM 1368 N N . ASP A 1 176 ? 8.5 -27.172 -6.137 1 73.44 176 ASP A N 1
ATOM 1369 C CA . ASP A 1 176 ? 8.969 -27.688 -7.41 1 73.44 176 ASP A CA 1
ATOM 1370 C C . ASP A 1 176 ? 8.164 -27.125 -8.578 1 73.44 176 ASP A C 1
ATOM 1372 O O . ASP A 1 176 ? 8.719 -26.844 -9.641 1 73.44 176 ASP A O 1
ATOM 1376 N N . LYS A 1 177 ? 6.914 -26.938 -8.281 1 73.31 177 LYS A N 1
ATOM 1377 C CA . LYS A 1 177 ? 6.047 -26.375 -9.305 1 73.31 177 LYS A CA 1
ATOM 1378 C C . LYS A 1 177 ? 6.434 -24.922 -9.625 1 73.31 177 LYS A C 1
ATOM 1380 O O . LYS A 1 177 ? 6.48 -24.531 -10.797 1 73.31 177 LYS A O 1
ATOM 1385 N N . ILE A 1 178 ? 6.688 -24.125 -8.578 1 72.12 178 ILE A N 1
ATOM 1386 C CA . ILE A 1 178 ? 7.078 -22.734 -8.781 1 72.12 178 ILE A CA 1
ATOM 1387 C C . ILE A 1 178 ? 8.375 -22.672 -9.586 1 72.12 178 ILE A C 1
ATOM 1389 O O . ILE A 1 178 ? 8.477 -21.922 -10.555 1 72.12 178 ILE A O 1
ATOM 1393 N N . LYS A 1 179 ? 9.281 -23.562 -9.367 1 73.19 179 LYS A N 1
ATOM 1394 C CA . LYS A 1 179 ? 10.586 -23.562 -10.023 1 73.19 179 LYS A CA 1
ATOM 1395 C C . LYS A 1 179 ? 10.469 -24 -11.477 1 73.19 179 LYS A C 1
ATOM 1397 O O . LYS A 1 179 ? 11.18 -23.484 -12.344 1 73.19 179 LYS A O 1
ATOM 1402 N N . ALA A 1 180 ? 9.562 -24.828 -11.625 1 75.75 180 ALA A N 1
ATOM 1403 C CA . ALA A 1 180 ? 9.461 -25.422 -12.961 1 75.75 180 ALA A CA 1
ATOM 1404 C C . ALA A 1 180 ? 8.523 -24.625 -13.852 1 75.75 180 ALA A C 1
ATOM 1406 O O . ALA A 1 180 ? 8.711 -24.547 -15.07 1 75.75 180 ALA A O 1
ATOM 1407 N N . MET A 1 181 ? 7.617 -23.984 -13.297 1 76.69 181 MET A N 1
ATOM 1408 C CA . MET A 1 181 ? 6.504 -23.438 -14.07 1 76.69 181 MET A CA 1
ATOM 1409 C C . MET A 1 181 ? 6.922 -22.172 -14.812 1 76.69 181 MET A C 1
ATOM 1411 O O . MET A 1 181 ? 6.559 -21.969 -15.969 1 76.69 181 MET A O 1
ATOM 1415 N N . TYR A 1 182 ? 7.719 -21.375 -14.227 1 79.38 182 TYR A N 1
ATOM 1416 C CA . TYR A 1 182 ? 8.023 -20.094 -14.867 1 79.38 182 TYR A CA 1
ATOM 1417 C C . TYR A 1 182 ? 8.961 -20.297 -16.047 1 79.38 182 TYR A C 1
ATOM 1419 O O . TYR A 1 182 ? 8.742 -19.719 -17.125 1 79.38 182 TYR A O 1
ATOM 1427 N N . PRO A 1 183 ? 9.898 -21.188 -15.93 1 80.12 183 PRO A N 1
ATOM 1428 C CA . PRO A 1 183 ? 10.656 -21.531 -17.141 1 80.12 183 PRO A CA 1
ATOM 1429 C C . PRO A 1 183 ? 9.773 -22.141 -18.234 1 80.12 183 PRO A C 1
ATOM 1431 O O . PRO A 1 183 ? 9.961 -21.844 -19.406 1 80.12 183 PRO A O 1
ATOM 1434 N N . GLU A 1 184 ? 8.82 -22.922 -17.875 1 82.94 184 GLU A N 1
ATOM 1435 C CA . GLU A 1 184 ? 7.906 -23.531 -18.828 1 82.94 184 GLU A CA 1
ATOM 1436 C C . GLU A 1 184 ? 7.039 -22.484 -19.516 1 82.94 184 GLU A C 1
ATOM 1438 O O . GLU A 1 184 ? 6.816 -22.547 -20.734 1 82.94 184 GLU A O 1
ATOM 1443 N N . LEU A 1 185 ? 6.566 -21.594 -18.734 1 86 185 LEU A N 1
ATOM 1444 C CA . LEU A 1 185 ? 5.762 -20.5 -19.281 1 86 185 LEU A CA 1
ATOM 1445 C C . LEU A 1 185 ? 6.582 -19.656 -20.25 1 86 185 LEU A C 1
ATOM 1447 O O . LEU A 1 185 ? 6.094 -19.281 -21.312 1 86 185 LEU A O 1
ATOM 1451 N N . PHE A 1 186 ? 7.758 -19.406 -19.875 1 86.38 186 PHE A N 1
ATOM 1452 C CA . PHE A 1 186 ? 8.641 -18.609 -20.734 1 86.38 186 PHE A CA 1
ATOM 1453 C C . PHE A 1 186 ? 8.883 -19.328 -22.062 1 86.38 186 PHE A C 1
ATOM 1455 O O . PHE A 1 186 ? 8.859 -18.688 -23.125 1 86.38 186 PHE A O 1
ATOM 1462 N N . ARG A 1 187 ? 9.016 -20.609 -22 1 86.94 187 ARG A N 1
ATOM 1463 C CA . ARG A 1 187 ? 9.25 -21.391 -23.203 1 86.94 187 ARG A CA 1
ATOM 1464 C C . ARG A 1 187 ? 7.996 -21.453 -24.062 1 86.94 187 ARG A C 1
ATOM 1466 O O . ARG A 1 187 ? 8.086 -21.406 -25.297 1 86.94 187 ARG A O 1
ATOM 1473 N N . ALA A 1 188 ? 6.906 -21.516 -23.5 1 86.62 188 ALA A N 1
ATOM 1474 C CA . ALA A 1 188 ? 5.645 -21.703 -24.203 1 86.62 188 ALA A CA 1
ATOM 1475 C C . ALA A 1 188 ? 5.176 -20.422 -24.859 1 86.62 188 ALA A C 1
ATOM 1477 O O . ALA A 1 188 ? 4.332 -20.438 -25.766 1 86.62 188 ALA A O 1
ATOM 1478 N N . LEU A 1 189 ? 5.684 -19.344 -24.375 1 88.75 189 LEU A N 1
ATOM 1479 C CA . LEU A 1 189 ? 5.25 -18.047 -24.906 1 88.75 189 LEU A CA 1
ATOM 1480 C C . LEU A 1 189 ? 5.656 -17.906 -26.375 1 88.75 189 LEU A C 1
ATOM 1482 O O . LEU A 1 189 ? 6.84 -18 -26.703 1 88.75 189 LEU A O 1
ATOM 1486 N N . PRO A 1 190 ? 4.656 -17.609 -27.297 1 89 190 PRO A N 1
ATOM 1487 C CA . PRO A 1 190 ? 4.941 -17.578 -28.734 1 89 190 PRO A CA 1
ATOM 1488 C C . PRO A 1 190 ? 5.531 -16.25 -29.188 1 89 190 PRO A C 1
ATOM 1490 O O . PRO A 1 190 ? 5.738 -16.031 -30.391 1 89 190 PRO A O 1
ATOM 1493 N N . PHE A 1 191 ? 5.836 -15.383 -28.281 1 91.44 191 PHE A N 1
ATOM 1494 C CA . PHE A 1 191 ? 6.355 -14.07 -28.641 1 91.44 191 PHE A CA 1
ATOM 1495 C C . PHE A 1 191 ? 7.879 -14.086 -28.703 1 91.44 191 PHE A C 1
ATOM 1497 O O . PHE A 1 191 ? 8.523 -14.734 -27.875 1 91.44 191 PHE A O 1
ATOM 1504 N N . THR A 1 192 ? 8.391 -13.32 -29.625 1 89.38 192 THR A N 1
ATOM 1505 C CA . THR A 1 192 ? 9.844 -13.258 -29.75 1 89.38 192 THR A CA 1
ATOM 1506 C C . THR A 1 192 ? 10.438 -12.219 -28.812 1 89.38 192 THR A C 1
ATOM 1508 O O . THR A 1 192 ? 11.555 -12.391 -28.312 1 89.38 192 THR A O 1
ATOM 1511 N N . ASP A 1 193 ? 9.609 -11.227 -28.625 1 94.12 193 ASP A N 1
ATOM 1512 C CA . ASP A 1 193 ? 10.062 -10.203 -27.688 1 94.12 193 ASP A CA 1
ATOM 1513 C C . ASP A 1 193 ? 9.664 -10.562 -26.25 1 94.12 193 ASP A C 1
ATOM 1515 O O . ASP A 1 193 ? 8.531 -10.32 -25.844 1 94.12 193 ASP A O 1
ATOM 1519 N N . LYS A 1 194 ? 10.586 -11.148 -25.656 1 94.25 194 LYS A N 1
ATOM 1520 C CA . LYS A 1 194 ? 10.375 -11.578 -24.266 1 94.25 194 LYS A CA 1
ATOM 1521 C C . LYS A 1 194 ? 11.68 -11.562 -23.484 1 94.25 194 LYS A C 1
ATOM 1523 O O . LYS A 1 194 ? 12.758 -11.688 -24.062 1 94.25 194 LYS A O 1
ATOM 1528 N N . GLN A 1 195 ? 11.625 -11.375 -22.203 1 93.56 195 GLN A N 1
ATOM 1529 C CA . GLN A 1 195 ? 12.797 -11.344 -21.328 1 93.56 195 GLN A CA 1
ATOM 1530 C C . GLN A 1 195 ? 12.445 -11.766 -19.906 1 93.56 195 GLN A C 1
ATOM 1532 O O . GLN A 1 195 ? 11.289 -11.688 -19.5 1 93.56 195 GLN A O 1
ATOM 1537 N N . ARG A 1 196 ? 13.484 -12.25 -19.344 1 92.44 196 ARG A N 1
ATOM 1538 C CA . ARG A 1 196 ? 13.43 -12.594 -17.922 1 92.44 196 ARG A CA 1
ATOM 1539 C C . ARG A 1 196 ? 14.297 -11.656 -17.094 1 92.44 196 ARG A C 1
ATOM 1541 O O . ARG A 1 196 ? 15.492 -11.492 -17.375 1 92.44 196 ARG A O 1
ATOM 1548 N N . ILE A 1 197 ? 13.68 -10.93 -16.156 1 93.19 197 ILE A N 1
ATOM 1549 C CA . ILE A 1 197 ? 14.406 -10.086 -15.211 1 93.19 197 ILE A CA 1
ATOM 1550 C C . ILE A 1 197 ? 14.469 -10.766 -13.844 1 93.19 197 ILE A C 1
ATOM 1552 O O . ILE A 1 197 ? 13.438 -11.195 -13.312 1 93.19 197 ILE A O 1
ATOM 1556 N N . ARG A 1 198 ? 15.703 -10.945 -13.359 1 91.5 198 ARG A N 1
ATOM 1557 C CA . ARG A 1 198 ? 15.891 -11.586 -12.062 1 91.5 198 ARG A CA 1
ATOM 1558 C C . ARG A 1 198 ? 16.422 -10.594 -11.031 1 91.5 198 ARG A C 1
ATOM 1560 O O . ARG A 1 198 ? 16.766 -9.461 -11.375 1 91.5 198 ARG A O 1
ATOM 1567 N N . ASP A 1 199 ? 16.312 -10.898 -9.812 1 91.06 199 ASP A N 1
ATOM 1568 C CA . ASP A 1 199 ? 16.938 -10.227 -8.68 1 91.06 199 ASP A CA 1
ATOM 1569 C C . ASP A 1 199 ? 16.375 -8.82 -8.5 1 91.06 199 ASP A C 1
ATOM 1571 O O . ASP A 1 199 ? 17.125 -7.867 -8.266 1 91.06 199 ASP A O 1
ATOM 1575 N N . ILE A 1 200 ? 15.047 -8.68 -8.766 1 94.5 200 ILE A N 1
ATOM 1576 C CA . ILE A 1 200 ? 14.383 -7.445 -8.352 1 94.5 200 ILE A CA 1
ATOM 1577 C C . ILE A 1 200 ? 14.273 -7.41 -6.828 1 94.5 200 ILE A C 1
ATOM 1579 O O . ILE A 1 200 ? 13.508 -8.172 -6.234 1 94.5 200 ILE A O 1
ATOM 1583 N N . HIS A 1 201 ? 15.102 -6.48 -6.254 1 94.19 201 HIS A N 1
ATOM 1584 C CA . HIS A 1 201 ? 15.266 -6.449 -4.805 1 94.19 201 HIS A CA 1
ATOM 1585 C C . HIS A 1 201 ? 14.453 -5.32 -4.184 1 94.19 201 HIS A C 1
ATOM 1587 O O . HIS A 1 201 ? 14.531 -4.172 -4.629 1 94.19 201 HIS A O 1
ATOM 1593 N N . ASP A 1 202 ? 13.594 -5.621 -3.162 1 94.62 202 ASP A N 1
ATOM 1594 C CA . ASP A 1 202 ? 12.852 -4.613 -2.412 1 94.62 202 ASP A CA 1
ATOM 1595 C C . ASP A 1 202 ? 12.93 -4.879 -0.912 1 94.62 202 ASP A C 1
ATOM 1597 O O . ASP A 1 202 ? 13.203 -6.004 -0.489 1 94.62 202 ASP A O 1
ATOM 1601 N N . VAL A 1 203 ? 12.812 -3.85 -0.114 1 93.62 203 VAL A N 1
ATOM 1602 C CA . VAL A 1 203 ? 12.922 -3.934 1.339 1 93.62 203 VAL A CA 1
ATOM 1603 C C . VAL A 1 203 ? 11.625 -3.441 1.98 1 93.62 203 VAL A C 1
ATOM 1605 O O . VAL A 1 203 ? 11.102 -2.389 1.606 1 93.62 203 VAL A O 1
ATOM 1608 N N . PHE A 1 204 ? 11.125 -4.195 2.924 1 94.38 204 PHE A N 1
ATOM 1609 C CA . PHE A 1 204 ? 9.867 -3.885 3.594 1 94.38 204 PHE A CA 1
ATOM 1610 C C . PHE A 1 204 ? 10.062 -3.789 5.102 1 94.38 204 PHE A C 1
ATOM 1612 O O . PHE A 1 204 ? 10.805 -4.586 5.688 1 94.38 204 PHE A O 1
ATOM 1619 N N . PRO A 1 205 ? 9.492 -2.756 5.746 1 94.06 205 PRO A N 1
ATOM 1620 C CA . PRO A 1 205 ? 9.484 -2.695 7.211 1 94.06 205 PRO A CA 1
ATOM 1621 C C . PRO A 1 205 ? 8.477 -3.658 7.836 1 94.06 205 PRO A C 1
ATOM 1623 O O . PRO A 1 205 ? 7.266 -3.455 7.711 1 94.06 205 PRO A O 1
ATOM 1626 N N . LEU A 1 206 ? 8.984 -4.699 8.508 1 95.12 206 LEU A N 1
ATOM 1627 C CA . LEU A 1 206 ? 8.07 -5.652 9.125 1 95.12 206 LEU A CA 1
ATOM 1628 C C . LEU A 1 206 ? 8.391 -5.836 10.602 1 95.12 206 LEU A C 1
ATOM 1630 O O . LEU A 1 206 ? 9.562 -5.855 10.992 1 95.12 206 LEU A O 1
ATOM 1634 N N . THR A 1 207 ? 7.32 -5.875 11.398 1 93.62 207 THR A N 1
ATOM 1635 C CA . THR A 1 207 ? 7.449 -6.375 12.766 1 93.62 207 THR A CA 1
ATOM 1636 C C . THR A 1 207 ? 7.438 -7.898 12.781 1 93.62 207 THR A C 1
ATOM 1638 O O . THR A 1 207 ? 7.164 -8.539 11.766 1 93.62 207 THR A O 1
ATOM 1641 N N . VAL A 1 208 ? 7.824 -8.453 13.914 1 94.31 208 VAL A N 1
ATOM 1642 C CA . VAL A 1 208 ? 7.77 -9.906 14.086 1 94.31 208 VAL A CA 1
ATOM 1643 C C . VAL A 1 208 ? 6.348 -10.398 13.82 1 94.31 208 VAL A C 1
ATOM 1645 O O . VAL A 1 208 ? 6.156 -11.414 13.141 1 94.31 208 VAL A O 1
ATOM 1648 N N . SER A 1 209 ? 5.336 -9.602 14.328 1 92.56 209 SER A N 1
ATOM 1649 C CA . SER A 1 209 ? 3.941 -9.977 14.125 1 92.56 209 SER A CA 1
ATOM 1650 C C . SER A 1 209 ? 3.596 -10.039 12.641 1 92.56 209 SER A C 1
ATOM 1652 O O . SER A 1 209 ? 2.895 -10.953 12.203 1 92.56 209 SER A O 1
ATOM 1654 N N . LYS A 1 210 ? 4.094 -9.148 11.836 1 94 210 LYS A N 1
ATOM 1655 C CA . LYS A 1 210 ? 3.814 -9.141 10.398 1 94 210 LYS A CA 1
ATOM 1656 C C . LYS A 1 210 ? 4.52 -10.297 9.695 1 94 210 LYS A C 1
ATOM 1658 O O . LYS A 1 210 ? 3.988 -10.859 8.734 1 94 210 LYS A O 1
ATOM 1663 N N . ILE A 1 211 ? 5.676 -10.578 10.195 1 96.31 211 ILE A N 1
ATOM 1664 C CA . ILE A 1 211 ? 6.391 -11.727 9.633 1 96.31 211 ILE A CA 1
ATOM 1665 C C . ILE A 1 211 ? 5.578 -13 9.859 1 96.31 211 ILE A C 1
ATOM 1667 O O . ILE A 1 211 ? 5.457 -13.828 8.961 1 96.31 211 ILE A O 1
ATOM 1671 N N . LEU A 1 212 ? 5.043 -13.188 11.047 1 95.5 212 LEU A N 1
ATOM 1672 C CA . LEU A 1 212 ? 4.199 -14.344 11.328 1 95.5 212 LEU A CA 1
ATOM 1673 C C . LEU A 1 212 ? 2.967 -14.359 10.438 1 95.5 212 LEU A C 1
ATOM 1675 O O . LEU A 1 212 ? 2.564 -15.414 9.938 1 95.5 212 LEU A O 1
ATOM 1679 N N . SER A 1 213 ? 2.367 -13.172 10.227 1 94.62 213 SER A N 1
ATOM 1680 C CA . SER A 1 213 ? 1.214 -13.062 9.336 1 94.62 213 SER A CA 1
ATOM 1681 C C . SER A 1 213 ? 1.574 -13.445 7.906 1 94.62 213 SER A C 1
ATOM 1683 O O . SER A 1 213 ? 0.754 -14.023 7.188 1 94.62 213 SER A O 1
ATOM 1685 N N . PHE A 1 214 ? 2.764 -13.148 7.508 1 96.31 214 PHE A N 1
ATOM 1686 C CA . PHE A 1 214 ? 3.246 -13.523 6.184 1 96.31 214 PHE A CA 1
ATOM 1687 C C . PHE A 1 214 ? 3.277 -15.039 6.027 1 96.31 214 PHE A C 1
ATOM 1689 O O . PHE A 1 214 ? 2.816 -15.57 5.02 1 96.31 214 PHE A O 1
ATOM 1696 N N . PHE A 1 215 ? 3.766 -15.695 7.016 1 95.88 215 PHE A N 1
ATOM 1697 C CA . PHE A 1 215 ? 3.771 -17.156 6.988 1 95.88 215 PHE A CA 1
ATOM 1698 C C . PHE A 1 215 ? 2.354 -17.703 6.895 1 95.88 215 PHE A C 1
ATOM 1700 O O . PHE A 1 215 ? 2.094 -18.641 6.145 1 95.88 215 PHE A O 1
ATOM 1707 N N . LYS A 1 216 ? 1.404 -17.109 7.652 1 94.19 216 LYS A N 1
ATOM 1708 C CA . LYS A 1 216 ? 0.017 -17.562 7.645 1 94.19 216 LYS A CA 1
ATOM 1709 C C . LYS A 1 216 ? -0.614 -17.375 6.266 1 94.19 216 LYS A C 1
ATOM 1711 O O . LYS A 1 216 ? -1.592 -18.047 5.934 1 94.19 216 LYS A O 1
ATOM 1716 N N . SER A 1 217 ? -0.032 -16.469 5.469 1 93.56 217 SER A N 1
ATOM 1717 C CA . SER A 1 217 ? -0.589 -16.172 4.152 1 93.56 217 SER A CA 1
ATOM 1718 C C . SER A 1 217 ? -0.065 -17.141 3.098 1 93.56 217 SER A C 1
ATOM 1720 O O . SER A 1 217 ? -0.536 -17.141 1.959 1 93.56 217 SER A O 1
ATOM 1722 N N . MET A 1 218 ? 0.862 -17.953 3.48 1 90.94 218 MET A N 1
ATOM 1723 C CA . MET A 1 218 ? 1.395 -18.953 2.557 1 90.94 218 MET A CA 1
ATOM 1724 C C . MET A 1 218 ? 0.468 -20.156 2.465 1 90.94 218 MET A C 1
ATOM 1726 O O . MET A 1 218 ? 0.013 -20.672 3.486 1 90.94 218 MET A O 1
ATOM 1730 N N . TYR A 1 219 ? 0.262 -20.562 1.287 1 87 219 TYR A N 1
ATOM 1731 C CA . TYR A 1 219 ? -0.638 -21.688 1.071 1 87 219 TYR A CA 1
ATOM 1732 C C . TYR A 1 219 ? -0.134 -22.938 1.789 1 87 219 TYR A C 1
ATOM 1734 O O . TYR A 1 219 ? -0.929 -23.734 2.279 1 87 219 TYR A O 1
ATOM 1742 N N . VAL A 1 220 ? 1.091 -23.125 1.85 1 89.06 220 VAL A N 1
ATOM 1743 C CA . VAL A 1 220 ? 1.682 -24.312 2.471 1 89.06 220 VAL A CA 1
ATOM 1744 C C . VAL A 1 220 ? 1.381 -24.312 3.967 1 89.06 220 VAL A C 1
ATOM 1746 O O . VAL A 1 220 ? 1.228 -25.375 4.574 1 89.06 220 VAL A O 1
ATOM 1749 N N . TYR A 1 221 ? 1.41 -23.156 4.559 1 91.88 221 TYR A N 1
ATOM 1750 C CA . TYR A 1 221 ? 1.038 -23.109 5.965 1 91.88 221 TYR A CA 1
ATOM 1751 C C . TYR A 1 221 ? -0.427 -23.5 6.156 1 91.88 221 TYR A C 1
ATOM 1753 O O . TYR A 1 221 ? -0.781 -24.156 7.129 1 91.88 221 TYR A O 1
ATOM 1761 N N . ARG A 1 222 ? -1.216 -23 5.312 1 88.88 222 ARG A N 1
ATOM 1762 C CA . ARG A 1 222 ? -2.615 -23.406 5.355 1 88.88 222 ARG A CA 1
ATOM 1763 C C . ARG A 1 222 ? -2.746 -24.922 5.258 1 88.88 222 ARG A C 1
ATOM 1765 O O . ARG A 1 222 ? -3.543 -25.531 5.977 1 88.88 222 ARG A O 1
ATOM 1772 N N . ASP A 1 223 ? -2.039 -25.531 4.309 1 87.44 223 ASP A N 1
ATOM 1773 C CA . ASP A 1 223 ? -2.02 -26.984 4.191 1 87.44 223 ASP A CA 1
ATOM 1774 C C . ASP A 1 223 ? -1.57 -27.641 5.496 1 87.44 223 ASP A C 1
ATOM 1776 O O . ASP A 1 223 ? -2.143 -28.641 5.926 1 87.44 223 ASP A O 1
ATOM 1780 N N . PHE A 1 224 ? -0.528 -27.047 6.113 1 90.94 224 PHE A N 1
ATOM 1781 C CA . PHE A 1 224 ? -0.018 -27.531 7.391 1 90.94 224 PHE A CA 1
ATOM 1782 C C . PHE A 1 224 ? -1.102 -27.469 8.461 1 90.94 224 PHE A C 1
ATOM 1784 O O . PHE A 1 224 ? -1.305 -28.438 9.203 1 90.94 224 PHE A O 1
ATOM 1791 N N . LEU A 1 225 ? -1.833 -26.391 8.5 1 90.25 225 LEU A N 1
ATOM 1792 C CA . LEU A 1 225 ? -2.93 -26.203 9.438 1 90.25 225 LEU A CA 1
ATOM 1793 C C . LEU A 1 225 ? -4.008 -27.266 9.242 1 90.25 225 LEU A C 1
ATOM 1795 O O . LEU A 1 225 ? -4.562 -27.781 10.211 1 90.25 225 LEU A O 1
ATOM 1799 N N . GLN A 1 226 ? -4.293 -27.594 8.008 1 87.81 226 GLN A N 1
ATOM 1800 C CA . GLN A 1 226 ? -5.312 -28.594 7.691 1 87.81 226 GLN A CA 1
ATOM 1801 C C . GLN A 1 226 ? -4.852 -29.984 8.078 1 87.81 226 GLN A C 1
ATOM 1803 O O . GLN A 1 226 ? -5.664 -30.828 8.484 1 87.81 226 GLN A O 1
ATOM 1808 N N . GLN A 1 227 ? -3.631 -30.234 7.922 1 90.44 227 GLN A N 1
ATOM 1809 C CA . GLN A 1 227 ? -3.066 -31.531 8.258 1 90.44 227 GLN A CA 1
ATOM 1810 C C . GLN A 1 227 ? -2.969 -31.719 9.773 1 90.44 227 GLN A C 1
ATOM 1812 O O . GLN A 1 227 ? -3.312 -32.781 10.297 1 90.44 227 GLN A O 1
ATOM 1817 N N . ASP A 1 228 ? -2.432 -30.734 10.484 1 94.06 228 ASP A N 1
ATOM 1818 C CA . ASP A 1 228 ? -2.215 -30.781 11.922 1 94.06 228 ASP A CA 1
ATOM 1819 C C . ASP A 1 228 ? -2.238 -29.391 12.531 1 94.06 228 ASP A C 1
ATOM 1821 O O . ASP A 1 228 ? -1.197 -28.734 12.641 1 94.06 228 ASP A O 1
ATOM 1825 N N . LYS A 1 229 ? -3.459 -28.953 13.008 1 92.44 229 LYS A N 1
ATOM 1826 C CA . LYS A 1 229 ? -3.68 -27.594 13.492 1 92.44 229 LYS A CA 1
ATOM 1827 C C . LYS A 1 229 ? -2.775 -27.297 14.68 1 92.44 229 LYS A C 1
ATOM 1829 O O . LYS A 1 229 ? -2.184 -26.203 14.75 1 92.44 229 LYS A O 1
ATOM 1834 N N . ASP A 1 230 ? -2.598 -28.172 15.602 1 96.38 230 ASP A N 1
ATOM 1835 C CA . ASP A 1 230 ? -1.803 -27.953 16.812 1 96.38 230 ASP A CA 1
ATOM 1836 C C . ASP A 1 230 ? -0.323 -27.781 16.469 1 96.38 230 ASP A C 1
ATOM 1838 O O . ASP A 1 230 ? 0.337 -26.875 16.969 1 96.38 230 ASP A O 1
ATOM 1842 N N . LYS A 1 231 ? 0.124 -28.672 15.617 1 95.75 231 LYS A N 1
ATOM 1843 C CA . LYS A 1 231 ? 1.531 -28.594 15.234 1 95.75 231 LYS A CA 1
ATOM 1844 C C . LYS A 1 231 ? 1.815 -27.312 14.445 1 95.75 231 LYS A C 1
ATOM 1846 O O . LYS A 1 231 ? 2.869 -26.703 14.609 1 95.75 231 LYS A O 1
ATOM 1851 N N . ALA A 1 232 ? 0.922 -26.969 13.555 1 95 232 ALA A N 1
ATOM 1852 C CA . ALA A 1 232 ? 1.083 -25.75 12.773 1 95 232 ALA A CA 1
ATOM 1853 C C . ALA A 1 232 ? 1.098 -24.516 13.68 1 95 232 ALA A C 1
ATOM 1855 O O . ALA A 1 232 ? 1.916 -23.625 13.5 1 95 232 ALA A O 1
ATOM 1856 N N . THR A 1 233 ? 0.228 -24.5 14.664 1 94.69 233 THR A N 1
ATOM 1857 C CA . THR A 1 233 ? 0.161 -23.391 15.609 1 94.69 233 THR A CA 1
ATOM 1858 C C . THR A 1 233 ? 1.432 -23.328 16.453 1 94.69 233 THR A C 1
ATOM 1860 O O . THR A 1 233 ? 1.993 -22.25 16.656 1 94.69 233 THR A O 1
ATOM 1863 N N . ALA A 1 234 ? 1.864 -24.438 16.938 1 96.75 234 ALA A N 1
ATOM 1864 C CA . ALA A 1 234 ? 3.102 -24.5 17.703 1 96.75 234 ALA A CA 1
ATOM 1865 C C . ALA A 1 234 ? 4.293 -24.031 16.875 1 96.75 234 ALA A C 1
ATOM 1867 O O . ALA A 1 234 ? 5.207 -23.391 17.406 1 96.75 234 ALA A O 1
ATOM 1868 N N . PHE A 1 235 ? 4.246 -24.406 15.656 1 96.62 235 PHE A N 1
ATOM 1869 C CA . PHE A 1 235 ? 5.305 -24 14.734 1 96.62 235 PHE A CA 1
ATOM 1870 C C . PHE A 1 235 ? 5.457 -22.484 14.703 1 96.62 235 PHE A C 1
ATOM 1872 O O . PHE A 1 235 ? 6.562 -21.969 14.836 1 96.62 235 PHE A O 1
ATOM 1879 N N . LEU A 1 236 ? 4.367 -21.75 14.586 1 96.25 236 LEU A N 1
ATOM 1880 C CA . LEU A 1 236 ? 4.422 -20.281 14.516 1 96.25 236 LEU A CA 1
ATOM 1881 C C . LEU A 1 236 ? 4.781 -19.703 15.875 1 96.25 236 LEU A C 1
ATOM 1883 O O . LEU A 1 236 ? 5.484 -18.688 15.953 1 96.25 236 LEU A O 1
ATOM 1887 N N . GLN A 1 237 ? 4.301 -20.281 16.922 1 96.06 237 GLN A N 1
ATOM 1888 C CA . GLN A 1 237 ? 4.652 -19.828 18.25 1 96.06 237 GLN A CA 1
ATOM 1889 C C . GLN A 1 237 ? 6.152 -19.969 18.516 1 96.06 237 GLN A C 1
ATOM 1891 O O . GLN A 1 237 ? 6.777 -19.094 19.094 1 96.06 237 GLN A O 1
ATOM 1896 N N . ASP A 1 238 ? 6.637 -21.078 18.094 1 97.31 238 ASP A N 1
ATOM 1897 C CA . ASP A 1 238 ? 8.07 -21.312 18.219 1 97.31 238 ASP A CA 1
ATOM 1898 C C . ASP A 1 238 ? 8.875 -20.297 17.406 1 97.31 238 ASP A C 1
ATOM 1900 O O . ASP A 1 238 ? 9.906 -19.812 17.859 1 97.31 238 ASP A O 1
ATOM 1904 N N . LEU A 1 239 ? 8.383 -20.062 16.203 1 97.12 239 LEU A N 1
ATOM 1905 C CA . LEU A 1 239 ? 9.047 -19.078 15.359 1 97.12 239 LEU A CA 1
ATOM 1906 C C . LEU A 1 239 ? 9.055 -17.719 16.031 1 97.12 239 LEU A C 1
ATOM 1908 O O . LEU A 1 239 ? 10.086 -17.047 16.078 1 97.12 239 LEU A O 1
ATOM 1912 N N . GLU A 1 240 ? 7.953 -17.344 16.547 1 95.38 240 GLU A N 1
ATOM 1913 C CA . GLU A 1 240 ? 7.84 -16.062 17.25 1 95.38 240 GLU A CA 1
ATOM 1914 C C . GLU A 1 240 ? 8.805 -16 18.438 1 95.38 240 GLU A C 1
ATOM 1916 O O . GLU A 1 240 ? 9.5 -15 18.609 1 95.38 240 GLU A O 1
ATOM 1921 N N . LYS A 1 241 ? 8.852 -16.984 19.219 1 95.56 241 LYS A N 1
ATOM 1922 C CA . LYS A 1 241 ? 9.75 -17.062 20.359 1 95.56 241 LYS A CA 1
ATOM 1923 C C . LYS A 1 241 ? 11.211 -16.922 19.938 1 95.56 241 LYS A C 1
ATOM 1925 O O . LYS A 1 241 ? 11.992 -16.219 20.578 1 95.56 241 LYS A O 1
ATOM 1930 N N . LYS A 1 242 ? 11.531 -17.594 18.906 1 96.56 242 LYS A N 1
ATOM 1931 C CA . LYS A 1 242 ? 12.906 -17.516 18.422 1 96.56 242 LYS A CA 1
ATOM 1932 C C . LYS A 1 242 ? 13.266 -16.078 18.016 1 96.56 242 LYS A C 1
ATOM 1934 O O . LYS A 1 242 ? 14.359 -15.609 18.328 1 96.56 242 LYS A O 1
ATOM 1939 N N . PHE A 1 243 ? 12.391 -15.398 17.312 1 96.94 243 PHE A N 1
ATOM 1940 C CA . PHE A 1 243 ? 12.641 -14.016 16.938 1 96.94 243 PHE A CA 1
ATOM 1941 C C . PHE A 1 243 ? 12.82 -13.148 18.188 1 96.94 243 PHE A C 1
ATOM 1943 O O . PHE A 1 243 ? 13.75 -12.344 18.25 1 96.94 243 PHE A O 1
ATOM 1950 N N . PHE A 1 244 ? 11.984 -13.352 19.203 1 94.38 244 PHE A N 1
ATOM 1951 C CA . PHE A 1 244 ? 12.039 -12.508 20.391 1 94.38 244 PHE A CA 1
ATOM 1952 C C . PHE A 1 244 ? 13.25 -12.859 21.25 1 94.38 244 PHE A C 1
ATOM 1954 O O . PHE A 1 244 ? 13.82 -11.992 21.906 1 94.38 244 PHE A O 1
ATOM 1961 N N . ASP A 1 245 ? 13.602 -14.078 21.188 1 95 245 ASP A N 1
ATOM 1962 C CA . ASP A 1 245 ? 14.836 -14.461 21.875 1 95 245 ASP A CA 1
ATOM 1963 C C . ASP A 1 245 ? 16.031 -13.727 21.297 1 95 245 ASP A C 1
ATOM 1965 O O . ASP A 1 245 ? 16.969 -13.367 22.016 1 95 245 ASP A O 1
ATOM 1969 N N . ILE A 1 246 ? 16.016 -13.516 20.047 1 95.62 246 ILE A N 1
ATOM 1970 C CA . ILE A 1 246 ? 17.125 -12.859 19.375 1 95.62 246 ILE A CA 1
ATOM 1971 C C . ILE A 1 246 ? 17.047 -11.344 19.594 1 95.62 246 ILE A C 1
ATOM 1973 O O . ILE A 1 246 ? 18.047 -10.695 19.875 1 95.62 246 ILE A O 1
ATOM 1977 N N . LEU A 1 247 ? 15.875 -10.781 19.5 1 93.19 247 LEU A N 1
ATOM 1978 C CA . LEU A 1 247 ? 15.68 -9.336 19.5 1 93.19 247 LEU A CA 1
ATOM 1979 C C . LEU A 1 247 ? 15.562 -8.805 20.922 1 93.19 247 LEU A C 1
ATOM 1981 O O . LEU A 1 247 ? 15.781 -7.613 21.156 1 93.19 247 LEU A O 1
ATOM 1985 N N . GLY A 1 248 ? 15.125 -9.523 21.75 1 85.56 248 GLY A N 1
ATOM 1986 C CA . GLY A 1 248 ? 14.781 -9.133 23.094 1 85.56 248 GLY A CA 1
ATOM 1987 C C . GLY A 1 248 ? 13.297 -8.914 23.297 1 85.56 248 GLY A C 1
ATOM 1988 O O . GLY A 1 248 ? 12.547 -8.742 22.328 1 85.56 248 GLY A O 1
ATOM 1989 N N . GLU A 1 249 ? 12.727 -8.992 24.469 1 66.56 249 GLU A N 1
ATOM 1990 C CA . GLU A 1 249 ? 11.312 -9.078 24.828 1 66.56 249 GLU A CA 1
ATOM 1991 C C . GLU A 1 249 ? 10.555 -7.824 24.391 1 66.56 249 GLU A C 1
ATOM 1993 O O . GLU A 1 249 ? 9.375 -7.895 24.062 1 66.56 249 GLU A O 1
ATOM 1998 N N . SER A 1 250 ? 11.219 -6.699 24.344 1 65.75 250 SER A N 1
ATOM 1999 C CA . SER A 1 250 ? 10.508 -5.461 24.047 1 65.75 250 SER A CA 1
ATOM 2000 C C . SER A 1 250 ? 10.422 -5.219 22.531 1 65.75 250 SER A C 1
ATOM 2002 O O . SER A 1 250 ? 10.094 -4.113 22.094 1 65.75 250 SER A O 1
ATOM 2004 N N . ALA A 1 251 ? 10.508 -6.352 21.875 1 73.12 251 ALA A N 1
ATOM 2005 C CA . ALA A 1 251 ? 10.797 -6.121 20.469 1 73.12 251 ALA A CA 1
ATOM 2006 C C . ALA A 1 251 ? 9.516 -6.168 19.641 1 73.12 251 ALA A C 1
ATOM 2008 O O . ALA A 1 251 ? 9.555 -6.438 18.438 1 73.12 251 ALA A O 1
ATOM 2009 N N . SER A 1 252 ? 8.305 -5.883 20.328 1 77.44 252 SER A N 1
ATOM 2010 C CA . SER A 1 252 ? 7.055 -6.02 19.594 1 77.44 252 SER A CA 1
ATOM 2011 C C . SER A 1 252 ? 6.902 -4.906 18.562 1 77.44 252 SER A C 1
ATOM 2013 O O . SER A 1 252 ? 6.25 -5.094 17.531 1 77.44 252 SER A O 1
ATOM 2015 N N . ASN A 1 253 ? 7.621 -3.855 18.703 1 80.5 253 ASN A N 1
ATOM 2016 C CA . ASN A 1 253 ? 7.434 -2.732 17.797 1 80.5 253 ASN A CA 1
ATOM 2017 C C . ASN A 1 253 ? 8.695 -2.455 16.969 1 80.5 253 ASN A C 1
ATOM 2019 O O . ASN A 1 253 ? 8.789 -1.432 16.297 1 80.5 253 ASN A O 1
ATOM 2023 N N . VAL A 1 254 ? 9.672 -3.367 17.141 1 86.94 254 VAL A N 1
ATOM 2024 C CA . VAL A 1 254 ? 10.906 -3.219 16.375 1 86.94 254 VAL A CA 1
ATOM 2025 C C . VAL A 1 254 ? 10.625 -3.445 14.883 1 86.94 254 VAL A C 1
ATOM 2027 O O . VAL A 1 254 ? 9.922 -4.395 14.516 1 86.94 254 VAL A O 1
ATOM 2030 N N . LEU A 1 255 ? 11.141 -2.551 14.117 1 92.12 255 LEU A N 1
ATOM 2031 C CA . LEU A 1 255 ? 11.031 -2.727 12.672 1 92.12 255 LEU A CA 1
ATOM 2032 C C . LEU A 1 255 ? 12.25 -3.451 12.117 1 92.12 255 LEU A C 1
ATOM 2034 O O . LEU A 1 255 ? 13.383 -3.035 12.359 1 92.12 255 LEU A O 1
ATOM 2038 N N . LEU A 1 256 ? 11.945 -4.461 11.484 1 95.06 256 LEU A N 1
ATOM 2039 C CA . LEU A 1 256 ? 12.969 -5.219 10.773 1 95.06 256 LEU A CA 1
ATOM 2040 C C . LEU A 1 256 ? 12.961 -4.887 9.289 1 95.06 256 LEU A C 1
ATOM 2042 O O . LEU A 1 256 ? 11.906 -4.605 8.719 1 95.06 256 LEU A O 1
ATOM 2046 N N . GLU A 1 257 ? 14.156 -4.875 8.703 1 95.44 257 GLU A N 1
ATOM 2047 C CA . GLU A 1 257 ? 14.258 -4.766 7.254 1 95.44 257 GLU A CA 1
ATOM 2048 C C . GLU A 1 257 ? 14.094 -6.129 6.586 1 95.44 257 GLU A C 1
ATOM 2050 O O . GLU A 1 257 ? 14.992 -6.969 6.641 1 95.44 257 GLU A O 1
ATOM 2055 N N . PHE A 1 258 ? 12.922 -6.316 6.035 1 97.12 258 PHE A N 1
ATOM 2056 C CA . PHE A 1 258 ? 12.641 -7.551 5.316 1 97.12 258 PHE A CA 1
ATOM 2057 C C . PHE A 1 258 ? 13.008 -7.414 3.842 1 97.12 258 PHE A C 1
ATOM 2059 O O . PHE A 1 258 ? 12.336 -6.711 3.092 1 97.12 258 PHE A O 1
ATOM 2066 N N . HIS A 1 259 ? 14.078 -8.109 3.467 1 95.69 259 HIS A N 1
ATOM 2067 C CA . HIS A 1 259 ? 14.57 -8.094 2.094 1 95.69 259 HIS A CA 1
ATOM 2068 C C . HIS A 1 259 ? 13.953 -9.211 1.269 1 95.69 259 HIS A C 1
ATOM 2070 O O . HIS A 1 259 ? 14.141 -10.391 1.581 1 95.69 259 HIS A O 1
ATOM 2076 N N . ALA A 1 260 ? 13.195 -8.836 0.242 1 95.62 260 ALA A N 1
ATOM 2077 C CA . ALA A 1 260 ? 12.594 -9.805 -0.681 1 95.62 260 ALA A CA 1
ATOM 2078 C C . ALA A 1 260 ? 13.156 -9.625 -2.092 1 95.62 260 ALA A C 1
ATOM 2080 O O . ALA A 1 260 ? 13.453 -8.508 -2.512 1 95.62 260 ALA A O 1
ATOM 2081 N N . TYR A 1 261 ? 13.281 -10.766 -2.713 1 93.25 261 TYR A N 1
ATOM 2082 C CA . TYR A 1 261 ? 13.773 -10.789 -4.086 1 93.25 261 TYR A CA 1
ATOM 2083 C C . TYR A 1 261 ? 12.719 -11.375 -5.023 1 93.25 261 TYR A C 1
ATOM 2085 O O . TYR A 1 261 ? 12.07 -12.367 -4.695 1 93.25 261 TYR A O 1
ATOM 2093 N N . TYR A 1 262 ? 12.516 -10.672 -6.207 1 94.44 262 TYR A N 1
ATOM 2094 C CA . TYR A 1 262 ? 11.492 -11.055 -7.176 1 94.44 262 TYR A CA 1
ATOM 2095 C C . TYR A 1 262 ? 12.117 -11.344 -8.539 1 94.44 262 TYR A C 1
ATOM 2097 O O . TYR A 1 262 ? 13.234 -10.906 -8.82 1 94.44 262 TYR A O 1
ATOM 2105 N N . PHE A 1 263 ? 11.422 -12.117 -9.289 1 92.94 263 PHE A N 1
ATOM 2106 C CA . PHE A 1 263 ? 11.695 -12.211 -10.719 1 92.94 263 PHE A CA 1
ATOM 2107 C C . PHE A 1 263 ? 10.445 -11.883 -11.531 1 92.94 263 PHE A C 1
ATOM 2109 O O . PHE A 1 263 ? 9.328 -11.938 -11.016 1 92.94 263 PHE A O 1
ATOM 2116 N N . CYS A 1 264 ? 10.664 -11.508 -12.766 1 94.56 264 CYS A N 1
ATOM 2117 C CA . CYS A 1 264 ? 9.602 -11.117 -13.68 1 94.56 264 CYS A CA 1
ATOM 2118 C C . CYS A 1 264 ? 9.875 -11.625 -15.094 1 94.56 264 CYS A C 1
ATOM 2120 O O . CYS A 1 264 ? 10.992 -11.484 -15.594 1 94.56 264 CYS A O 1
ATOM 2122 N N . LEU A 1 265 ? 8.883 -12.281 -15.68 1 95.44 265 LEU A N 1
ATOM 2123 C CA . LEU A 1 265 ? 8.875 -12.617 -17.109 1 95.44 265 LEU A CA 1
ATOM 2124 C C . LEU A 1 265 ? 8.055 -11.609 -17.891 1 95.44 265 LEU A C 1
ATOM 2126 O O . LEU A 1 265 ? 6.875 -11.398 -17.609 1 95.44 265 LEU A O 1
ATOM 2130 N N . LEU A 1 266 ? 8.672 -11.008 -18.797 1 96.81 266 LEU A N 1
ATOM 2131 C CA . LEU A 1 266 ? 8.023 -9.984 -19.609 1 96.81 266 LEU A CA 1
ATOM 2132 C C . LEU A 1 266 ? 8.008 -10.391 -21.078 1 96.81 266 LEU A C 1
ATOM 2134 O O . LEU A 1 266 ? 8.984 -10.961 -21.578 1 96.81 266 LEU A O 1
ATOM 2138 N N . ALA A 1 267 ? 6.863 -10.078 -21.75 1 97.62 267 ALA A N 1
ATOM 2139 C CA . ALA A 1 267 ? 6.75 -10.352 -23.172 1 97.62 267 ALA A CA 1
ATOM 2140 C C . ALA A 1 267 ? 5.82 -9.352 -23.859 1 97.62 267 ALA A C 1
ATOM 2142 O O . ALA A 1 267 ? 4.887 -8.836 -23.234 1 97.62 267 ALA A O 1
ATOM 2143 N N . SER A 1 268 ? 6.094 -9.102 -25.078 1 97 268 SER A N 1
ATOM 2144 C CA . SER A 1 268 ? 5.273 -8.188 -25.859 1 97 268 SER A CA 1
ATOM 2145 C C . SER A 1 268 ? 4.793 -8.852 -27.156 1 97 268 SER A C 1
ATOM 2147 O O . SER A 1 268 ? 5.57 -9.508 -27.844 1 97 268 SER A O 1
ATOM 2149 N N . LYS A 1 269 ? 3.525 -8.703 -27.406 1 96.56 269 LYS A N 1
ATOM 2150 C CA . LYS A 1 269 ? 2.957 -9.219 -28.641 1 96.56 269 LYS A CA 1
ATOM 2151 C C . LYS A 1 269 ? 3.352 -8.336 -29.828 1 96.56 269 LYS A C 1
ATOM 2153 O O . LYS A 1 269 ? 3.24 -7.109 -29.766 1 96.56 269 LYS A O 1
ATOM 2158 N N . PRO A 1 270 ? 3.773 -8.945 -30.797 1 92.88 270 PRO A N 1
ATOM 2159 C CA . PRO A 1 270 ? 4.145 -8.164 -31.984 1 92.88 270 PRO A CA 1
ATOM 2160 C C . PRO A 1 270 ? 2.936 -7.555 -32.688 1 92.88 270 PRO A C 1
ATOM 2162 O O . PRO A 1 270 ? 1.827 -8.086 -32.594 1 92.88 270 PRO A O 1
ATOM 2165 N N . MET B 1 1 ? 6.684 21.797 22.172 1 41.78 1 MET B N 1
ATOM 2166 C CA . MET B 1 1 ? 6.273 20.625 22.922 1 41.78 1 MET B CA 1
ATOM 2167 C C . MET B 1 1 ? 6.059 19.438 22 1 41.78 1 MET B C 1
ATOM 2169 O O . MET B 1 1 ? 6.621 18.359 22.219 1 41.78 1 MET B O 1
ATOM 2173 N N . ALA B 1 2 ? 5.043 19.609 21.016 1 52.44 2 ALA B N 1
ATOM 2174 C CA . ALA B 1 2 ? 4.59 18.484 20.203 1 52.44 2 ALA B CA 1
ATOM 2175 C C . ALA B 1 2 ? 5.711 17.984 19.297 1 52.44 2 ALA B C 1
ATOM 2177 O O . ALA B 1 2 ? 5.871 16.766 19.125 1 52.44 2 ALA B O 1
ATOM 2178 N N . VAL B 1 3 ? 6.742 18.844 18.984 1 61.81 3 VAL B N 1
ATOM 2179 C CA . VAL B 1 3 ? 7.848 18.547 18.078 1 61.81 3 VAL B CA 1
ATOM 2180 C C . VAL B 1 3 ? 8.852 17.625 18.781 1 61.81 3 VAL B C 1
ATOM 2182 O O . VAL B 1 3 ? 9.453 16.766 18.156 1 61.81 3 VAL B O 1
ATOM 2185 N N . GLU B 1 4 ? 8.852 17.594 20.047 1 68.62 4 GLU B N 1
ATOM 2186 C CA . GLU B 1 4 ? 9.828 16.797 20.781 1 68.62 4 GLU B CA 1
ATOM 2187 C C . GLU B 1 4 ? 9.461 15.312 20.75 1 68.62 4 GLU B C 1
ATOM 2189 O O . GLU B 1 4 ? 10.344 14.453 20.75 1 68.62 4 GLU B O 1
ATOM 2194 N N . ILE B 1 5 ? 8.188 15.094 20.703 1 66.81 5 ILE B N 1
ATOM 2195 C CA . ILE B 1 5 ? 7.703 13.719 20.75 1 66.81 5 ILE B CA 1
ATOM 2196 C C . ILE B 1 5 ? 8.18 12.961 19.5 1 66.81 5 ILE B C 1
ATOM 2198 O O . ILE B 1 5 ? 8.523 11.781 19.594 1 66.81 5 ILE B O 1
ATOM 2202 N N . PHE B 1 6 ? 8.383 13.609 18.484 1 76.44 6 PHE B N 1
ATOM 2203 C CA . PHE B 1 6 ? 8.719 12.938 17.234 1 76.44 6 PHE B CA 1
ATOM 2204 C C . PHE B 1 6 ? 10.227 12.727 17.125 1 76.44 6 PHE B C 1
ATOM 2206 O O . PHE B 1 6 ? 10.703 12.109 16.172 1 76.44 6 PHE B O 1
ATOM 2213 N N . GLN B 1 7 ? 10.961 13.055 18.188 1 80.44 7 GLN B N 1
ATOM 2214 C CA . GLN B 1 7 ? 12.406 12.82 18.234 1 80.44 7 GLN B CA 1
ATOM 2215 C C . GLN B 1 7 ? 12.727 11.461 18.844 1 80.44 7 GLN B C 1
ATOM 2217 O O . GLN B 1 7 ? 13.883 11.023 18.828 1 80.44 7 GLN B O 1
ATOM 2222 N N . ASP B 1 8 ? 11.656 10.773 19.312 1 85.06 8 ASP B N 1
ATOM 2223 C CA . ASP B 1 8 ? 11.789 9.453 19.922 1 85.06 8 ASP B CA 1
ATOM 2224 C C . ASP B 1 8 ? 11.875 8.359 18.859 1 85.06 8 ASP B C 1
ATOM 2226 O O . ASP B 1 8 ? 10.922 8.148 18.094 1 85.06 8 ASP B O 1
ATOM 2230 N N . LYS B 1 9 ? 13.008 7.711 18.875 1 84.31 9 LYS B N 1
ATOM 2231 C CA . LYS B 1 9 ? 13.273 6.68 17.875 1 84.31 9 LYS B CA 1
ATOM 2232 C C . LYS B 1 9 ? 12.234 5.562 17.938 1 84.31 9 LYS B C 1
ATOM 2234 O O . LYS B 1 9 ? 11.789 5.059 16.906 1 84.31 9 LYS B O 1
ATOM 2239 N N . GLU B 1 10 ? 11.922 5.211 19.125 1 86.62 10 GLU B N 1
ATOM 2240 C CA . GLU B 1 10 ? 10.93 4.148 19.312 1 86.62 10 GLU B CA 1
ATOM 2241 C C . GLU B 1 10 ? 9.578 4.555 18.734 1 86.62 10 GLU B C 1
ATOM 2243 O O . GLU B 1 10 ? 8.891 3.742 18.109 1 86.62 10 GLU B O 1
ATOM 2248 N N . PHE B 1 11 ? 9.227 5.777 18.953 1 90.94 11 PHE B N 1
ATOM 2249 C CA . PHE B 1 11 ? 7.949 6.242 18.422 1 90.94 11 PHE B CA 1
ATOM 2250 C C . PHE B 1 11 ? 7.977 6.273 16.906 1 90.94 11 PHE B C 1
ATOM 2252 O O . PHE B 1 11 ? 6.977 5.953 16.25 1 90.94 11 PHE B O 1
ATOM 2259 N N . SER B 1 12 ? 9.148 6.68 16.344 1 92.06 12 SER B N 1
ATOM 2260 C CA . SER B 1 12 ? 9.258 6.703 14.891 1 92.06 12 SER B CA 1
ATOM 2261 C C . SER B 1 12 ? 9.008 5.324 14.289 1 92.06 12 SER B C 1
ATOM 2263 O O . SER B 1 12 ? 8.32 5.199 13.273 1 92.06 12 SER B O 1
ATOM 2265 N N . GLU B 1 13 ? 9.43 4.285 14.945 1 90.94 13 GLU B N 1
ATOM 2266 C CA . GLU B 1 13 ? 9.219 2.91 14.5 1 90.94 13 GLU B CA 1
ATOM 2267 C C . GLU B 1 13 ? 7.766 2.486 14.672 1 90.94 13 GLU B C 1
ATOM 2269 O O . GLU B 1 13 ? 7.188 1.856 13.781 1 90.94 13 GLU B O 1
ATOM 2274 N N . THR B 1 14 ? 7.25 2.867 15.828 1 92.12 14 THR B N 1
ATOM 2275 C CA . THR B 1 14 ? 5.855 2.559 16.125 1 92.12 14 THR B CA 1
ATOM 2276 C C . THR B 1 14 ? 4.93 3.238 15.117 1 92.12 14 THR B C 1
ATOM 2278 O O . THR B 1 14 ? 3.951 2.641 14.664 1 92.12 14 THR B O 1
ATOM 2281 N N . TYR B 1 15 ? 5.281 4.441 14.797 1 93.75 15 TYR B N 1
ATOM 2282 C CA . TYR B 1 15 ? 4.492 5.191 13.828 1 93.75 15 TYR B CA 1
ATOM 2283 C C . TYR B 1 15 ? 4.504 4.508 12.469 1 93.75 15 TYR B C 1
ATOM 2285 O O . TYR B 1 15 ? 3.449 4.266 11.875 1 93.75 15 TYR B O 1
ATOM 2293 N N . GLN B 1 16 ? 5.66 4.152 12.016 1 93 16 GLN B N 1
ATOM 2294 C CA . GLN B 1 16 ? 5.809 3.5 10.719 1 93 16 GLN B CA 1
ATOM 2295 C C . GLN B 1 16 ? 5.051 2.178 10.68 1 93 16 GLN B C 1
ATOM 2297 O O . GLN B 1 16 ? 4.371 1.876 9.688 1 93 16 GLN B O 1
ATOM 2302 N N . ALA B 1 17 ? 5.098 1.488 11.734 1 91.19 17 ALA B N 1
ATOM 2303 C CA . ALA B 1 17 ? 4.508 0.153 11.781 1 91.19 17 ALA B CA 1
ATOM 2304 C C . ALA B 1 17 ? 2.99 0.228 11.914 1 91.19 17 ALA B C 1
ATOM 2306 O O . ALA B 1 17 ? 2.273 -0.644 11.414 1 91.19 17 ALA B O 1
ATOM 2307 N N . GLY B 1 18 ? 2.516 1.224 12.602 1 93.94 18 GLY B N 1
ATOM 2308 C CA . GLY B 1 18 ? 1.136 1.204 13.055 1 93.94 18 GLY B CA 1
ATOM 2309 C C . GLY B 1 18 ? 0.213 2.053 12.203 1 93.94 18 GLY B C 1
ATOM 2310 O O . GLY B 1 18 ? -1 1.833 12.188 1 93.94 18 GLY B O 1
ATOM 2311 N N . MET B 1 19 ? 0.77 3.031 11.523 1 93.75 19 MET B N 1
ATOM 2312 C CA . MET B 1 19 ? -0.079 3.936 10.75 1 93.75 19 MET B CA 1
ATOM 2313 C C . MET B 1 19 ? -0.677 3.221 9.539 1 93.75 19 MET B C 1
ATOM 2315 O O . MET B 1 19 ? -0.034 2.352 8.945 1 93.75 19 MET B O 1
ATOM 2319 N N . ILE B 1 20 ? -1.968 3.527 9.305 1 92.44 20 ILE B N 1
ATOM 2320 C CA . ILE B 1 20 ? -2.65 2.889 8.18 1 92.44 20 ILE B CA 1
ATOM 2321 C C . ILE B 1 20 ? -2.053 3.379 6.867 1 92.44 20 ILE B C 1
ATOM 2323 O O . ILE B 1 20 ? -1.439 4.449 6.816 1 92.44 20 ILE B O 1
ATOM 2327 N N . THR B 1 21 ? -2.166 2.602 5.879 1 87.88 21 THR B N 1
ATOM 2328 C CA . THR B 1 21 ? -1.583 2.898 4.574 1 87.88 21 THR B CA 1
ATOM 2329 C C . THR B 1 21 ? -2.123 4.219 4.027 1 87.88 21 THR B C 1
ATOM 2331 O O . THR B 1 21 ? -3.205 4.66 4.414 1 87.88 21 THR B O 1
ATOM 2334 N N . GLU B 1 22 ? -1.312 4.781 3.146 1 91.19 22 GLU B N 1
ATOM 2335 C CA . GLU B 1 22 ? -1.722 6.039 2.533 1 91.19 22 GLU B CA 1
ATOM 2336 C C . GLU B 1 22 ? -2.967 5.852 1.671 1 91.19 22 GLU B C 1
ATOM 2338 O O . GLU B 1 22 ? -3.1 4.848 0.971 1 91.19 22 GLU B O 1
ATOM 2343 N N . SER B 1 23 ? -3.902 6.879 1.758 1 93.19 23 SER B N 1
ATOM 2344 C CA . SER B 1 23 ? -5.141 6.824 0.987 1 93.19 23 SER B CA 1
ATOM 2345 C C . SER B 1 23 ? -4.895 7.164 -0.479 1 93.19 23 SER B C 1
ATOM 2347 O O . SER B 1 23 ? -4.445 8.266 -0.8 1 93.19 23 SER B O 1
ATOM 2349 N N . SER B 1 24 ? -5.215 6.215 -1.34 1 90.44 24 SER B N 1
ATOM 2350 C CA . SER B 1 24 ? -5.133 6.477 -2.773 1 90.44 24 SER B CA 1
ATOM 2351 C C . SER B 1 24 ? -6.137 7.539 -3.203 1 90.44 24 SER B C 1
ATOM 2353 O O . SER B 1 24 ? -5.898 8.273 -4.164 1 90.44 24 SER B O 1
ATOM 2355 N N . LYS B 1 25 ? -7.262 7.605 -2.447 1 92 25 LYS B N 1
ATOM 2356 C CA . LYS B 1 25 ? -8.281 8.602 -2.756 1 92 25 LYS B CA 1
ATOM 2357 C C . LYS B 1 25 ? -7.766 10.016 -2.498 1 92 25 LYS B C 1
ATOM 2359 O O . LYS B 1 25 ? -7.992 10.922 -3.301 1 92 25 LYS B O 1
ATOM 2364 N N . VAL B 1 26 ? -7.031 10.141 -1.403 1 95.62 26 VAL B N 1
ATOM 2365 C CA . VAL B 1 26 ? -6.445 11.438 -1.091 1 95.62 26 VAL B CA 1
ATOM 2366 C C . VAL B 1 26 ? -5.395 11.797 -2.141 1 95.62 26 VAL B C 1
ATOM 2368 O O . VAL B 1 26 ? -5.387 12.914 -2.66 1 95.62 26 VAL B O 1
ATOM 2371 N N . LEU B 1 27 ? -4.527 10.883 -2.449 1 95.06 27 LEU B N 1
ATOM 2372 C CA . LEU B 1 27 ? -3.484 11.117 -3.443 1 95.06 27 LEU B CA 1
ATOM 2373 C C . LEU B 1 27 ? -4.09 11.492 -4.793 1 95.06 27 LEU B C 1
ATOM 2375 O O . LEU B 1 27 ? -3.607 12.406 -5.461 1 95.06 27 LEU B O 1
ATOM 2379 N N . ASN B 1 28 ? -5.168 10.828 -5.145 1 91.62 28 ASN B N 1
ATOM 2380 C CA . ASN B 1 28 ? -5.836 11.117 -6.41 1 91.62 28 ASN B CA 1
ATOM 2381 C C . ASN B 1 28 ? -6.391 12.531 -6.449 1 91.62 28 ASN B C 1
ATOM 2383 O O . ASN B 1 28 ? -6.312 13.211 -7.477 1 91.62 28 ASN B O 1
ATOM 2387 N N . VAL B 1 29 ? -6.977 12.914 -5.363 1 95 29 VAL B N 1
ATOM 2388 C CA . VAL B 1 29 ? -7.512 14.273 -5.254 1 95 29 VAL B CA 1
ATOM 2389 C C . VAL B 1 29 ? -6.391 15.289 -5.461 1 95 29 VAL B C 1
ATOM 2391 O O . VAL B 1 29 ? -6.539 16.234 -6.234 1 95 29 VAL B O 1
ATOM 2394 N N . VAL B 1 30 ? -5.227 15.062 -4.848 1 97.38 30 VAL B N 1
ATOM 2395 C CA . VAL B 1 30 ? -4.082 15.961 -4.902 1 97.38 30 VAL B CA 1
ATOM 2396 C C . VAL B 1 30 ? -3.516 15.992 -6.32 1 97.38 30 VAL B C 1
ATOM 2398 O O . VAL B 1 30 ? -3.291 17.062 -6.887 1 97.38 30 VAL B O 1
ATOM 2401 N N . MET B 1 31 ? -3.357 14.859 -6.914 1 94.56 31 MET B N 1
ATOM 2402 C CA . MET B 1 31 ? -2.746 14.758 -8.234 1 94.56 31 MET B CA 1
ATOM 2403 C C . MET B 1 31 ? -3.666 15.336 -9.305 1 94.56 31 MET B C 1
ATOM 2405 O O . MET B 1 31 ? -3.199 15.961 -10.258 1 94.56 31 MET B O 1
ATOM 2409 N N . SER B 1 32 ? -4.965 15.078 -9.125 1 93.38 32 SER B N 1
ATOM 2410 C CA . SER B 1 32 ? -5.926 15.641 -10.07 1 93.38 32 SER B CA 1
ATOM 2411 C C . SER B 1 32 ? -5.906 17.172 -10.031 1 93.38 32 SER B C 1
ATOM 2413 O O . SER B 1 32 ? -5.953 17.812 -11.078 1 93.38 32 SER B O 1
ATOM 2415 N N . TYR B 1 33 ? -5.832 17.688 -8.844 1 97.19 33 TYR B N 1
ATOM 2416 C CA . TYR B 1 33 ? -5.777 19.141 -8.688 1 97.19 33 TYR B CA 1
ATOM 2417 C C . TYR B 1 33 ? -4.512 19.719 -9.32 1 97.19 33 TYR B C 1
ATOM 2419 O O . TYR B 1 33 ? -4.57 20.703 -10.062 1 97.19 33 TYR B O 1
ATOM 2427 N N . LEU B 1 34 ? -3.379 19.078 -9.086 1 97.31 34 LEU B N 1
ATOM 2428 C CA . LEU B 1 34 ? -2.105 19.516 -9.641 1 97.31 34 LEU B CA 1
ATOM 2429 C C . LEU B 1 34 ? -2.135 19.484 -11.164 1 97.31 34 LEU B C 1
ATOM 2431 O O . LEU B 1 34 ? -1.651 20.406 -11.82 1 97.31 34 LEU B O 1
ATOM 2435 N N . GLU B 1 35 ? -2.658 18.453 -11.68 1 93.5 35 GLU B N 1
ATOM 2436 C CA . GLU B 1 35 ? -2.732 18.312 -13.125 1 93.5 35 GLU B CA 1
ATOM 2437 C C . GLU B 1 35 ? -3.619 19.406 -13.734 1 93.5 35 GLU B C 1
ATOM 2439 O O . GLU B 1 35 ? -3.301 19.953 -14.789 1 93.5 35 GLU B O 1
ATOM 2444 N N . GLU B 1 36 ? -4.68 19.641 -13.094 1 95.06 36 GLU B N 1
ATOM 2445 C CA . GLU B 1 36 ? -5.605 20.672 -13.555 1 95.06 36 GLU B CA 1
ATOM 2446 C C . GLU B 1 36 ? -4.953 22.047 -13.539 1 95.06 36 GLU B C 1
ATOM 2448 O O . GLU B 1 36 ? -5.137 22.828 -14.469 1 95.06 36 GLU B O 1
ATOM 2453 N N . LYS B 1 37 ? -4.148 22.297 -12.57 1 96.19 37 LYS B N 1
ATOM 2454 C CA . LYS B 1 37 ? -3.652 23.641 -12.359 1 96.19 37 LYS B CA 1
ATOM 2455 C C . LYS B 1 37 ? -2.334 23.875 -13.094 1 96.19 37 LYS B C 1
ATOM 2457 O O . LYS B 1 37 ? -2.145 24.906 -13.742 1 96.19 37 LYS B O 1
ATOM 2462 N N . LYS B 1 38 ? -1.393 22.969 -12.992 1 93.62 38 LYS B N 1
ATOM 2463 C CA . LYS B 1 38 ? -0.039 23.141 -13.516 1 93.62 38 LYS B CA 1
ATOM 2464 C C . LYS B 1 38 ? 0.163 22.344 -14.805 1 93.62 38 LYS B C 1
ATOM 2466 O O . LYS B 1 38 ? 0.909 22.781 -15.688 1 93.62 38 LYS B O 1
ATOM 2471 N N . GLY B 1 39 ? -0.536 21.203 -14.773 1 92.38 39 GLY B N 1
ATOM 2472 C CA . GLY B 1 39 ? -0.281 20.312 -15.891 1 92.38 39 GLY B CA 1
ATOM 2473 C C . GLY B 1 39 ? 1.051 19.594 -15.797 1 92.38 39 GLY B C 1
ATOM 2474 O O . GLY B 1 39 ? 1.916 19.984 -15.008 1 92.38 39 GLY B O 1
ATOM 2475 N N . LYS B 1 40 ? 1.265 18.484 -16.578 1 88.5 40 LYS B N 1
ATOM 2476 C CA . LYS B 1 40 ? 2.508 17.719 -16.641 1 88.5 40 LYS B CA 1
ATOM 2477 C C . LYS B 1 40 ? 3.551 18.438 -17.484 1 88.5 40 LYS B C 1
ATOM 2479 O O . LYS B 1 40 ? 3.207 19.297 -18.312 1 88.5 40 LYS B O 1
ATOM 2484 N N . PRO B 1 41 ? 4.887 18.266 -17.281 1 92.94 41 PRO B N 1
ATOM 2485 C CA . PRO B 1 41 ? 5.469 17.234 -16.422 1 92.94 41 PRO B CA 1
ATOM 2486 C C . PRO B 1 41 ? 5.598 17.688 -14.969 1 92.94 41 PRO B C 1
ATOM 2488 O O . PRO B 1 41 ? 5.684 18.891 -14.695 1 92.94 41 PRO B O 1
ATOM 2491 N N . PHE B 1 42 ? 5.535 16.812 -14.109 1 95.88 42 PHE B N 1
ATOM 2492 C CA . PHE B 1 42 ? 5.785 17.031 -12.695 1 95.88 42 PHE B CA 1
ATOM 2493 C C . PHE B 1 42 ? 7.242 16.75 -12.352 1 95.88 42 PHE B C 1
ATOM 2495 O O . PHE B 1 42 ? 7.668 15.586 -12.352 1 95.88 42 PHE B O 1
ATOM 2502 N N . GLU B 1 43 ? 8.016 17.797 -11.969 1 98 43 GLU B N 1
ATOM 2503 C CA . GLU B 1 43 ? 9.453 17.656 -11.766 1 98 43 GLU B CA 1
ATOM 2504 C C . GLU B 1 43 ? 9.781 17.422 -10.297 1 98 43 GLU B C 1
ATOM 2506 O O . GLU B 1 43 ? 10.414 16.422 -9.953 1 98 43 GLU B O 1
ATOM 2511 N N . LEU B 1 44 ? 9.273 18.312 -9.43 1 98.56 44 LEU B N 1
ATOM 2512 C CA . LEU B 1 44 ? 9.703 18.266 -8.039 1 98.56 44 LEU B CA 1
ATOM 2513 C C . LEU B 1 44 ? 8.516 18.359 -7.09 1 98.56 44 LEU B C 1
ATOM 2515 O O . LEU B 1 44 ? 7.738 19.312 -7.156 1 98.56 44 LEU B O 1
ATOM 2519 N N . ALA B 1 45 ? 8.336 17.375 -6.281 1 98.81 45 ALA B N 1
ATOM 2520 C CA . ALA B 1 45 ? 7.438 17.422 -5.133 1 98.81 45 ALA B CA 1
ATOM 2521 C C . ALA B 1 45 ? 8.219 17.484 -3.826 1 98.81 45 ALA B C 1
ATOM 2523 O O . ALA B 1 45 ? 9.281 16.875 -3.703 1 98.81 45 ALA B O 1
ATOM 2524 N N . VAL B 1 46 ? 7.695 18.25 -2.9 1 98.88 46 VAL B N 1
ATOM 2525 C CA . VAL B 1 46 ? 8.266 18.328 -1.561 1 98.88 46 VAL B CA 1
ATOM 2526 C C . VAL B 1 46 ? 7.223 17.922 -0.524 1 98.88 46 VAL B C 1
ATOM 2528 O O . VAL B 1 46 ? 6.129 18.484 -0.485 1 98.88 46 VAL B O 1
ATOM 2531 N N . ASP B 1 47 ? 7.543 16.938 0.258 1 98.81 47 ASP B N 1
ATOM 2532 C CA . ASP B 1 47 ? 6.723 16.484 1.375 1 98.81 47 ASP B CA 1
ATOM 2533 C C . ASP B 1 47 ? 7.199 17.094 2.693 1 98.81 47 ASP B C 1
ATOM 2535 O O . ASP B 1 47 ? 8.188 16.641 3.268 1 98.81 47 ASP B O 1
ATOM 2539 N N . VAL B 1 48 ? 6.461 18.172 3.164 1 98.56 48 VAL B N 1
ATOM 2540 C CA . VAL B 1 48 ? 6.863 18.906 4.355 1 98.56 48 VAL B CA 1
ATOM 2541 C C . VAL B 1 48 ? 6.234 18.266 5.594 1 98.56 48 VAL B C 1
ATOM 2543 O O . VAL B 1 48 ? 5.023 18.031 5.637 1 98.56 48 VAL B O 1
ATOM 2546 N N . GLY B 1 49 ? 7.062 18.078 6.641 1 97.19 49 GLY B N 1
ATOM 2547 C CA . GLY B 1 49 ? 6.617 17.234 7.73 1 97.19 49 GLY B CA 1
ATOM 2548 C C . GLY B 1 49 ? 6.418 15.781 7.32 1 97.19 49 GLY B C 1
ATOM 2549 O O . GLY B 1 49 ? 5.383 15.188 7.609 1 97.19 49 GLY B O 1
ATOM 2550 N N . CYS B 1 50 ? 7.43 15.25 6.637 1 97.75 50 CYS B N 1
ATOM 2551 C CA . CYS B 1 50 ? 7.25 13.992 5.918 1 97.75 50 CYS B CA 1
ATOM 2552 C C . CYS B 1 50 ? 7.281 12.805 6.875 1 97.75 50 CYS B C 1
ATOM 2554 O O . CYS B 1 50 ? 6.902 11.695 6.508 1 97.75 50 CYS B O 1
ATOM 2556 N N . GLY B 1 51 ? 7.711 13.016 8.156 1 96.62 51 GLY B N 1
ATOM 2557 C CA . GLY B 1 51 ? 7.797 11.906 9.094 1 96.62 51 GLY B CA 1
ATOM 2558 C C . GLY B 1 51 ? 8.641 10.758 8.578 1 96.62 51 GLY B C 1
ATOM 2559 O O . GLY B 1 51 ? 9.773 10.953 8.148 1 96.62 51 GLY B O 1
ATOM 2560 N N . THR B 1 52 ? 8.086 9.602 8.656 1 96 52 THR B N 1
ATOM 2561 C CA . THR B 1 52 ? 8.805 8.398 8.266 1 96 52 THR B CA 1
ATOM 2562 C C . THR B 1 52 ? 8.727 8.18 6.762 1 96 52 THR B C 1
ATOM 2564 O O . THR B 1 52 ? 9 7.082 6.273 1 96 52 THR B O 1
ATOM 2567 N N . GLY B 1 53 ? 8.273 9.141 6.031 1 96.94 53 GLY B N 1
ATOM 2568 C CA . GLY B 1 53 ? 8.391 9.156 4.578 1 96.94 53 GLY B CA 1
ATOM 2569 C C . GLY B 1 53 ? 7.262 8.414 3.885 1 96.94 53 GLY B C 1
ATOM 2570 O O . GLY B 1 53 ? 7.375 8.078 2.705 1 96.94 53 GLY B O 1
ATOM 2571 N N . ARG B 1 54 ? 6.121 8.133 4.543 1 94.88 54 ARG B N 1
ATOM 2572 C CA . ARG B 1 54 ? 5.02 7.352 3.982 1 94.88 54 ARG B CA 1
ATOM 2573 C C . ARG B 1 54 ? 4.391 8.078 2.795 1 94.88 54 ARG B C 1
ATOM 2575 O O . ARG B 1 54 ? 4.293 7.512 1.702 1 94.88 54 ARG B O 1
ATOM 2582 N N . SER B 1 55 ? 4.023 9.258 2.977 1 96.44 55 SER B N 1
ATOM 2583 C CA . SER B 1 55 ? 3.447 10.039 1.888 1 96.44 55 SER B CA 1
ATOM 2584 C C . SER B 1 55 ? 4.488 10.344 0.814 1 96.44 55 SER B C 1
ATOM 2586 O O . SER B 1 55 ? 4.16 10.414 -0.372 1 96.44 55 SER B O 1
ATOM 2588 N N . THR B 1 56 ? 5.789 10.547 1.213 1 97.62 56 THR B N 1
ATOM 2589 C CA . THR B 1 56 ? 6.883 10.812 0.286 1 97.62 56 THR B CA 1
ATOM 2590 C C . THR B 1 56 ? 6.984 9.711 -0.763 1 97.62 56 THR B C 1
ATOM 2592 O O . THR B 1 56 ? 7.07 9.992 -1.96 1 97.62 56 THR B O 1
ATOM 2595 N N . GLN B 1 57 ? 6.891 8.547 -0.317 1 94.38 57 GLN B N 1
ATOM 2596 C CA . GLN B 1 57 ? 7.023 7.406 -1.214 1 94.38 57 GLN B CA 1
ATOM 2597 C C . GLN B 1 57 ? 5.824 7.297 -2.152 1 94.38 57 GLN B C 1
ATOM 2599 O O . GLN B 1 57 ? 5.965 6.879 -3.303 1 94.38 57 GLN B O 1
ATOM 2604 N N . ALA B 1 58 ? 4.609 7.605 -1.659 1 92.88 58 ALA B N 1
ATOM 2605 C CA . ALA B 1 58 ? 3.404 7.57 -2.484 1 92.88 58 ALA B CA 1
ATOM 2606 C C . ALA B 1 58 ? 3.5 8.562 -3.639 1 92.88 58 ALA B C 1
ATOM 2608 O O . ALA B 1 58 ? 2.891 8.359 -4.691 1 92.88 58 ALA B O 1
ATOM 2609 N N . LEU B 1 59 ? 4.344 9.594 -3.486 1 95.88 59 LEU B N 1
ATOM 2610 C CA . LEU B 1 59 ? 4.488 10.641 -4.492 1 95.88 59 LEU B CA 1
ATOM 2611 C C . LEU B 1 59 ? 5.508 10.242 -5.551 1 95.88 59 LEU B C 1
ATOM 2613 O O . LEU B 1 59 ? 5.465 10.742 -6.68 1 95.88 59 LEU B O 1
ATOM 2617 N N . ALA B 1 60 ? 6.355 9.367 -5.301 1 94.25 60 ALA B N 1
ATOM 2618 C CA . ALA B 1 60 ? 7.574 9.094 -6.059 1 94.25 60 ALA B CA 1
ATOM 2619 C C . ALA B 1 60 ? 7.25 8.703 -7.496 1 94.25 60 ALA B C 1
ATOM 2621 O O . ALA B 1 60 ? 7.871 9.203 -8.438 1 94.25 60 ALA B O 1
ATOM 2622 N N . PRO B 1 61 ? 6.223 7.883 -7.648 1 84.44 61 PRO B N 1
ATOM 2623 C CA . PRO B 1 61 ? 5.965 7.445 -9.023 1 84.44 61 PRO B CA 1
ATOM 2624 C C . PRO B 1 61 ? 5.473 8.578 -9.922 1 84.44 61 PRO B C 1
ATOM 2626 O O . PRO B 1 61 ? 5.453 8.438 -11.148 1 84.44 61 PRO B O 1
ATOM 2629 N N . HIS B 1 62 ? 5.105 9.688 -9.359 1 90 62 HIS B N 1
ATOM 2630 C CA . HIS B 1 62 ? 4.418 10.719 -10.125 1 90 62 HIS B CA 1
ATOM 2631 C C . HIS B 1 62 ? 5.348 11.883 -10.438 1 90 62 HIS B C 1
ATOM 2633 O O . HIS B 1 62 ? 5 12.773 -11.219 1 90 62 HIS B O 1
ATOM 2639 N N . PHE B 1 63 ? 6.566 11.875 -9.828 1 95.69 63 PHE B N 1
ATOM 2640 C CA . PHE B 1 63 ? 7.465 13.016 -9.969 1 95.69 63 PHE B CA 1
ATOM 2641 C C . PHE B 1 63 ? 8.852 12.562 -10.398 1 95.69 63 PHE B C 1
ATOM 2643 O O . PHE B 1 63 ? 9.234 11.406 -10.188 1 95.69 63 PHE B O 1
ATOM 2650 N N . GLN B 1 64 ? 9.555 13.5 -11.023 1 95.5 64 GLN B N 1
ATOM 2651 C CA . GLN B 1 64 ? 10.953 13.227 -11.344 1 95.5 64 GLN B CA 1
ATOM 2652 C C . GLN B 1 64 ? 11.797 13.141 -10.078 1 95.5 64 GLN B C 1
ATOM 2654 O O . GLN B 1 64 ? 12.703 12.312 -9.984 1 95.5 64 GLN B O 1
ATOM 2659 N N . LYS B 1 65 ? 11.523 14.023 -9.164 1 97.81 65 LYS B N 1
ATOM 2660 C CA . LYS B 1 65 ? 12.227 14.086 -7.887 1 97.81 65 LYS B CA 1
ATOM 2661 C C . LYS B 1 65 ? 11.258 14.375 -6.742 1 97.81 65 LYS B C 1
ATOM 2663 O O . LYS B 1 65 ? 10.336 15.18 -6.891 1 97.81 65 LYS B O 1
ATOM 2668 N N . VAL B 1 66 ? 11.5 13.758 -5.641 1 98.56 66 VAL B N 1
ATOM 2669 C CA . VAL B 1 66 ? 10.742 14.016 -4.426 1 98.56 66 VAL B CA 1
ATOM 2670 C C . VAL B 1 66 ? 11.695 14.266 -3.26 1 98.56 66 VAL B C 1
ATOM 2672 O O . VAL B 1 66 ? 12.672 13.539 -3.086 1 98.56 66 VAL B O 1
ATOM 2675 N N . ILE B 1 67 ? 11.438 15.352 -2.51 1 98.81 67 ILE B N 1
ATOM 2676 C CA . ILE B 1 67 ? 12.211 15.641 -1.308 1 98.81 67 ILE B CA 1
ATOM 2677 C C . ILE B 1 67 ? 11.305 15.57 -0.081 1 98.81 67 ILE B C 1
ATOM 2679 O O . ILE B 1 67 ? 10.281 16.266 -0.019 1 98.81 67 ILE B O 1
ATOM 2683 N N . GLY B 1 68 ? 11.602 14.711 0.811 1 98.69 68 GLY B N 1
ATOM 2684 C CA . GLY B 1 68 ? 10.969 14.711 2.119 1 98.69 68 GLY B CA 1
ATOM 2685 C C . GLY B 1 68 ? 11.695 15.578 3.131 1 98.69 68 GLY B C 1
ATOM 2686 O O . GLY B 1 68 ? 12.914 15.469 3.287 1 98.69 68 GLY B O 1
ATOM 2687 N N . ILE B 1 69 ? 10.969 16.484 3.801 1 98.44 69 ILE B N 1
ATOM 2688 C CA . ILE B 1 69 ? 11.562 17.391 4.785 1 98.44 69 ILE B CA 1
ATOM 2689 C C . ILE B 1 69 ? 10.875 17.203 6.137 1 98.44 69 ILE B C 1
ATOM 2691 O O . ILE B 1 69 ? 9.641 17.156 6.211 1 98.44 69 ILE B O 1
ATOM 2695 N N . ASP B 1 70 ? 11.641 17 7.145 1 97.31 70 ASP B N 1
ATOM 2696 C CA . ASP B 1 70 ? 11.148 16.906 8.516 1 97.31 70 ASP B CA 1
ATOM 2697 C C . ASP B 1 70 ? 12.164 17.469 9.5 1 97.31 70 ASP B C 1
ATOM 2699 O O . ASP B 1 70 ? 13.367 17.438 9.25 1 97.31 70 ASP B O 1
ATOM 2703 N N . ILE B 1 71 ? 11.656 18.031 10.602 1 94.88 71 ILE B N 1
ATOM 2704 C CA . ILE B 1 71 ? 12.523 18.625 11.617 1 94.88 71 ILE B CA 1
ATOM 2705 C C . ILE B 1 71 ? 13.148 17.516 12.469 1 94.88 71 ILE B C 1
ATOM 2707 O O . ILE B 1 71 ? 14.172 17.734 13.125 1 94.88 71 ILE B O 1
ATOM 2711 N N . SER B 1 72 ? 12.531 16.391 12.516 1 93.88 72 SER B N 1
ATOM 2712 C CA . SER B 1 72 ? 12.945 15.289 13.383 1 93.88 72 SER B CA 1
ATOM 2713 C C . SER B 1 72 ? 13.914 14.352 12.664 1 93.88 72 SER B C 1
ATOM 2715 O O . SER B 1 72 ? 13.531 13.656 11.719 1 93.88 72 SER B O 1
ATOM 2717 N N . ASP B 1 73 ? 15.117 14.242 13.172 1 92.81 73 ASP B N 1
ATOM 2718 C CA . ASP B 1 73 ? 16.109 13.328 12.617 1 92.81 73 ASP B CA 1
ATOM 2719 C C . ASP B 1 73 ? 15.703 11.875 12.82 1 92.81 73 ASP B C 1
ATOM 2721 O O . ASP B 1 73 ? 15.969 11.023 11.961 1 92.81 73 ASP B O 1
ATOM 2725 N N . SER B 1 74 ? 15.07 11.602 13.938 1 92.81 74 SER B N 1
ATOM 2726 C CA . SER B 1 74 ? 14.625 10.234 14.219 1 92.81 74 SER B CA 1
ATOM 2727 C C . SER B 1 74 ? 13.617 9.758 13.18 1 92.81 74 SER B C 1
ATOM 2729 O O . SER B 1 74 ? 13.68 8.617 12.727 1 92.81 74 SER B O 1
ATOM 2731 N N . GLN B 1 75 ? 12.703 10.633 12.789 1 94.38 75 GLN B N 1
ATOM 2732 C CA . GLN B 1 75 ? 11.734 10.328 11.75 1 94.38 75 GLN B CA 1
ATOM 2733 C C . GLN B 1 75 ? 12.422 10.102 10.406 1 94.38 75 GLN B C 1
ATOM 2735 O O . GLN B 1 75 ? 12.148 9.109 9.719 1 94.38 75 GLN B O 1
ATOM 2740 N N . LEU B 1 76 ? 13.406 10.922 10.102 1 96.31 76 LEU B N 1
ATOM 2741 C CA . LEU B 1 76 ? 14.102 10.852 8.82 1 96.31 76 LEU B CA 1
ATOM 2742 C C . LEU B 1 76 ? 15 9.617 8.758 1 96.31 76 LEU B C 1
ATOM 2744 O O . LEU B 1 76 ? 15.203 9.047 7.684 1 96.31 76 LEU B O 1
ATOM 2748 N N . CYS B 1 77 ? 15.484 9.242 9.883 1 95.38 77 CYS B N 1
ATOM 2749 C CA . CYS B 1 77 ? 16.281 8.016 9.922 1 95.38 77 CYS B CA 1
ATOM 2750 C C . CYS B 1 77 ? 15.453 6.824 9.453 1 95.38 77 CYS B C 1
ATOM 2752 O O . CYS B 1 77 ? 15.922 6.02 8.641 1 95.38 77 CYS B O 1
ATOM 2754 N N . VAL B 1 78 ? 14.258 6.707 9.906 1 94.06 78 VAL B N 1
ATOM 2755 C CA . VAL B 1 78 ? 13.352 5.641 9.484 1 94.06 78 VAL B CA 1
ATOM 2756 C C . VAL B 1 78 ? 13 5.82 8.008 1 94.06 78 VAL B C 1
ATOM 2758 O O . VAL B 1 78 ? 13 4.855 7.238 1 94.06 78 VAL B O 1
ATOM 2761 N N . ALA B 1 79 ? 12.711 7.043 7.562 1 96.56 79 ALA B N 1
ATOM 2762 C CA . ALA B 1 79 ? 12.359 7.332 6.176 1 96.56 79 ALA B CA 1
ATOM 2763 C C . ALA B 1 79 ? 13.453 6.863 5.223 1 96.56 79 ALA B C 1
ATOM 2765 O O . ALA B 1 79 ? 13.164 6.219 4.211 1 96.56 79 ALA B O 1
ATOM 2766 N N . ARG B 1 80 ? 14.703 7.172 5.578 1 95.38 80 ARG B N 1
ATOM 2767 C CA . ARG B 1 80 ? 15.844 6.801 4.75 1 95.38 80 ARG B CA 1
ATOM 2768 C C . ARG B 1 80 ? 16.031 5.285 4.719 1 95.38 80 ARG B C 1
ATOM 2770 O O . ARG B 1 80 ? 16.312 4.711 3.664 1 95.38 80 ARG B O 1
ATOM 2777 N N . ARG B 1 81 ? 15.789 4.684 5.852 1 92.19 81 ARG B N 1
ATOM 2778 C CA . ARG B 1 81 ? 16 3.248 6.008 1 92.19 81 ARG B CA 1
ATOM 2779 C C . ARG B 1 81 ? 15.078 2.457 5.082 1 92.19 81 ARG B C 1
ATOM 2781 O O . ARG B 1 81 ? 15.477 1.425 4.535 1 92.19 81 ARG B O 1
ATOM 2788 N N . PHE B 1 82 ? 13.93 3.01 4.801 1 90.62 82 PHE B N 1
ATOM 2789 C CA . PHE B 1 82 ? 12.945 2.217 4.086 1 90.62 82 PHE B CA 1
ATOM 2790 C C . PHE B 1 82 ? 12.57 2.883 2.766 1 90.62 82 PHE B C 1
ATOM 2792 O O . PHE B 1 82 ? 11.523 2.578 2.184 1 90.62 82 PHE B O 1
ATOM 2799 N N . ASN B 1 83 ? 13.391 3.719 2.312 1 91.69 83 ASN B N 1
ATOM 2800 C CA . ASN B 1 83 ? 13.188 4.34 1.007 1 91.69 83 ASN B CA 1
ATOM 2801 C C . ASN B 1 83 ? 13.414 3.344 -0.127 1 91.69 83 ASN B C 1
ATOM 2803 O O . ASN B 1 83 ? 14.492 2.756 -0.234 1 91.69 83 ASN B O 1
ATOM 2807 N N . SER B 1 84 ? 12.406 3.176 -0.947 1 87.12 84 SER B N 1
ATOM 2808 C CA . SER B 1 84 ? 12.508 2.189 -2.02 1 87.12 84 SER B CA 1
ATOM 2809 C C . SER B 1 84 ? 12.594 2.865 -3.383 1 87.12 84 SER B C 1
ATOM 2811 O O . SER B 1 84 ? 12.508 2.199 -4.418 1 87.12 84 SER B O 1
ATOM 2813 N N . HIS B 1 85 ? 12.789 4.109 -3.354 1 90.19 85 HIS B N 1
ATOM 2814 C CA . HIS B 1 85 ? 12.781 4.859 -4.605 1 90.19 85 HIS B CA 1
ATOM 2815 C C . HIS B 1 85 ? 14.07 5.648 -4.781 1 90.19 85 HIS B C 1
ATOM 2817 O O . HIS B 1 85 ? 14.531 6.309 -3.846 1 90.19 85 HIS B O 1
ATOM 2823 N N . GLU B 1 86 ? 14.555 5.637 -6.008 1 90.19 86 GLU B N 1
ATOM 2824 C CA . GLU B 1 86 ? 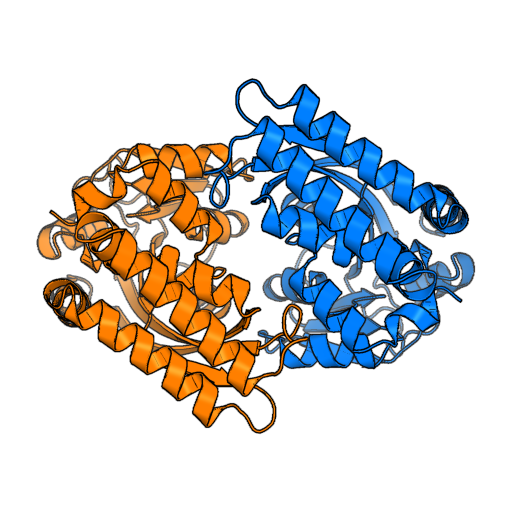15.82 6.297 -6.301 1 90.19 86 GLU B CA 1
ATOM 2825 C C . GLU B 1 86 ? 15.641 7.809 -6.414 1 90.19 86 GLU B C 1
ATOM 2827 O O . GLU B 1 86 ? 16.594 8.57 -6.242 1 90.19 86 GLU B O 1
ATOM 2832 N N . ASN B 1 87 ? 14.469 8.211 -6.664 1 95.19 87 ASN B N 1
ATOM 2833 C CA . ASN B 1 87 ? 14.258 9.633 -6.93 1 95.19 87 ASN B CA 1
ATOM 2834 C C . ASN B 1 87 ? 13.812 10.375 -5.676 1 95.19 87 ASN B C 1
ATOM 2836 O O . ASN B 1 87 ? 13.305 11.492 -5.758 1 95.19 87 ASN B O 1
ATOM 2840 N N . ILE B 1 88 ? 13.977 9.742 -4.523 1 97.62 88 ILE B N 1
ATOM 2841 C CA . ILE B 1 88 ? 13.617 10.383 -3.262 1 97.62 88 ILE B CA 1
ATOM 2842 C C . ILE B 1 88 ? 14.883 10.766 -2.502 1 97.62 88 ILE B C 1
ATOM 2844 O O . ILE B 1 88 ? 15.852 10 -2.453 1 97.62 88 ILE B O 1
ATOM 2848 N N . SER B 1 89 ? 14.953 12.016 -1.976 1 98.12 89 SER B N 1
ATOM 2849 C CA . SER B 1 89 ? 15.938 12.43 -0.981 1 98.12 89 SER B CA 1
ATOM 2850 C C . SER B 1 89 ? 15.258 13.016 0.256 1 98.12 89 SER B C 1
ATOM 2852 O O . SER B 1 89 ? 14.117 13.469 0.188 1 98.12 89 SER B O 1
ATOM 2854 N N . TYR B 1 90 ? 15.961 12.977 1.371 1 98.12 90 TYR B N 1
ATOM 2855 C CA . TYR B 1 90 ? 15.438 13.484 2.633 1 98.12 90 TYR B CA 1
ATOM 2856 C C . TYR B 1 90 ? 16.359 14.547 3.219 1 98.12 90 TYR B C 1
ATOM 2858 O O . TYR B 1 90 ? 17.578 14.422 3.152 1 98.12 90 TYR B O 1
ATOM 2866 N N . GLN B 1 91 ? 15.75 15.609 3.809 1 97.81 91 GLN B N 1
ATOM 2867 C CA . GLN B 1 91 ? 16.5 16.719 4.395 1 97.81 91 GLN B CA 1
ATOM 2868 C C . GLN B 1 91 ? 15.883 17.156 5.723 1 97.81 91 GLN B C 1
ATOM 2870 O O . GLN B 1 91 ? 14.656 17.203 5.863 1 97.81 91 GLN B O 1
ATOM 2875 N N . ILE B 1 92 ? 16.781 17.453 6.645 1 96.81 92 ILE B N 1
ATOM 2876 C CA . ILE B 1 92 ? 16.328 17.984 7.922 1 96.81 92 ILE B CA 1
ATOM 2877 C C . ILE B 1 92 ? 16.125 19.5 7.801 1 96.81 92 ILE B C 1
ATOM 2879 O O . ILE B 1 92 ? 17.062 20.219 7.43 1 96.81 92 ILE B O 1
ATOM 2883 N N . ALA B 1 93 ? 14.891 20.047 8.078 1 97 93 ALA B N 1
ATOM 2884 C CA . ALA B 1 93 ? 14.594 21.484 8.094 1 97 93 ALA B CA 1
ATOM 2885 C C . ALA B 1 93 ? 13.234 21.75 8.734 1 97 93 ALA B C 1
ATOM 2887 O O . ALA B 1 93 ? 12.43 20.844 8.906 1 97 93 ALA B O 1
ATOM 2888 N N . GLN B 1 94 ? 13.102 22.938 9.086 1 96.31 94 GLN B N 1
ATOM 2889 C CA . GLN B 1 94 ? 11.789 23.391 9.539 1 96.31 94 GLN B CA 1
ATOM 2890 C C . GLN B 1 94 ? 10.875 23.703 8.359 1 96.31 94 GLN B C 1
ATOM 2892 O O . GLN B 1 94 ? 11.336 24.125 7.297 1 96.31 94 GLN B O 1
ATOM 2897 N N . ALA B 1 95 ? 9.594 23.5 8.594 1 96.12 95 ALA B N 1
ATOM 2898 C CA . ALA B 1 95 ? 8.594 23.766 7.559 1 96.12 95 ALA B CA 1
ATOM 2899 C C . ALA B 1 95 ? 8.594 25.234 7.145 1 96.12 95 ALA B C 1
ATOM 2901 O O . ALA B 1 95 ? 8.25 25.562 6.008 1 96.12 95 ALA B O 1
ATOM 2902 N N . GLU B 1 96 ? 9.039 26.094 8.031 1 96.69 96 GLU B N 1
ATOM 2903 C CA . GLU B 1 96 ? 8.945 27.547 7.852 1 96.69 96 GLU B CA 1
ATOM 2904 C C . GLU B 1 96 ? 10.203 28.094 7.184 1 96.69 96 GLU B C 1
ATOM 2906 O O . GLU B 1 96 ? 10.273 29.281 6.875 1 96.69 96 GLU B O 1
ATOM 2911 N N . GLU B 1 97 ? 11.211 27.266 7.02 1 97.06 97 GLU B N 1
ATOM 2912 C CA . GLU B 1 97 ? 12.461 27.625 6.359 1 97.06 97 GLU B CA 1
ATOM 2913 C C . GLU B 1 97 ? 12.977 26.484 5.484 1 97.06 97 GLU B C 1
ATOM 2915 O O . GLU B 1 97 ? 13.914 25.781 5.863 1 97.06 97 GLU B O 1
ATOM 2920 N N . LEU B 1 98 ? 12.477 26.422 4.32 1 97.69 98 LEU B N 1
ATOM 2921 C CA . LEU B 1 98 ? 12.805 25.312 3.428 1 97.69 98 LEU B CA 1
ATOM 2922 C C . LEU B 1 98 ? 14.086 25.594 2.65 1 97.69 98 LEU B C 1
ATOM 2924 O O . LEU B 1 98 ? 14.227 26.656 2.047 1 97.69 98 LEU B O 1
ATOM 2928 N N . PRO B 1 99 ? 15.031 24.656 2.662 1 97.88 99 PRO B N 1
ATOM 2929 C CA . PRO B 1 99 ? 16.297 24.828 1.931 1 97.88 99 PRO B CA 1
ATOM 2930 C C . PRO B 1 99 ? 16.156 24.547 0.437 1 97.88 99 PRO B C 1
ATOM 2932 O O . PRO B 1 99 ? 16.859 23.703 -0.106 1 97.88 99 PRO B O 1
ATOM 2935 N N . LEU B 1 100 ? 15.312 25.281 -0.192 1 98.06 100 LEU B N 1
ATOM 2936 C CA . LEU B 1 100 ? 14.984 25.141 -1.605 1 98.06 100 LEU B CA 1
ATOM 2937 C C . LEU B 1 100 ? 15.008 26.484 -2.316 1 98.06 100 LEU B C 1
ATOM 2939 O O . LEU B 1 100 ? 14.812 27.531 -1.686 1 98.06 100 LEU B O 1
ATOM 2943 N N . GLU B 1 101 ? 15.227 26.453 -3.584 1 97.81 101 GLU B N 1
ATOM 2944 C CA . GLU B 1 101 ? 15.25 27.672 -4.387 1 97.81 101 GLU B CA 1
ATOM 2945 C C . GLU B 1 101 ? 13.852 28.25 -4.57 1 97.81 101 GLU B C 1
ATOM 2947 O O . GLU B 1 101 ? 12.859 27.516 -4.516 1 97.81 101 GLU B O 1
ATOM 2952 N N . ASP B 1 102 ? 13.781 29.484 -4.809 1 97.88 102 ASP B N 1
ATOM 2953 C CA . ASP B 1 102 ? 12.516 30.125 -5.137 1 97.88 102 ASP B CA 1
ATOM 2954 C C . ASP B 1 102 ? 11.891 29.516 -6.387 1 97.88 102 ASP B C 1
ATOM 2956 O O . ASP B 1 102 ? 12.594 29.203 -7.348 1 97.88 102 ASP B O 1
ATOM 2960 N N . ALA B 1 103 ? 10.656 29.312 -6.305 1 98.19 103 ALA B N 1
ATOM 2961 C CA . ALA B 1 103 ? 9.891 28.922 -7.484 1 98.19 103 ALA B CA 1
ATOM 2962 C C . ALA B 1 103 ? 10.484 27.672 -8.133 1 98.19 103 ALA B C 1
ATOM 2964 O O . ALA B 1 103 ? 10.68 27.625 -9.344 1 98.19 103 ALA B O 1
ATOM 2965 N N . SER B 1 104 ? 10.695 26.688 -7.34 1 98.25 104 SER B N 1
ATOM 2966 C CA . SER B 1 104 ? 11.367 25.5 -7.844 1 98.25 104 SER B CA 1
ATOM 2967 C C . SER B 1 104 ? 10.516 24.25 -7.656 1 98.25 104 SER B C 1
ATOM 2969 O O . SER B 1 104 ? 10.805 23.203 -8.227 1 98.25 104 SER B O 1
ATOM 2971 N N . VAL B 1 105 ? 9.406 24.391 -6.984 1 98.69 105 VAL B N 1
ATOM 2972 C CA . VAL B 1 105 ? 8.664 23.219 -6.535 1 98.69 105 VAL B CA 1
ATOM 2973 C C . VAL B 1 105 ? 7.309 23.156 -7.238 1 98.69 105 VAL B C 1
ATOM 2975 O O . VAL B 1 105 ? 6.59 24.156 -7.305 1 98.69 105 VAL B O 1
ATOM 2978 N N . ASP B 1 106 ? 6.926 21.953 -7.73 1 98.69 106 ASP B N 1
ATOM 2979 C CA . ASP B 1 106 ? 5.629 21.781 -8.375 1 98.69 106 ASP B CA 1
ATOM 2980 C C . ASP B 1 106 ? 4.531 21.531 -7.336 1 98.69 106 ASP B C 1
ATOM 2982 O O . ASP B 1 106 ? 3.408 22.016 -7.496 1 98.69 106 ASP B O 1
ATOM 2986 N N . LEU B 1 107 ? 4.844 20.781 -6.363 1 98.88 107 LEU B N 1
ATOM 2987 C CA . LEU B 1 107 ? 3.867 20.406 -5.344 1 98.88 107 LEU B CA 1
ATOM 2988 C C . LEU B 1 107 ? 4.504 20.391 -3.959 1 98.88 107 LEU B C 1
ATOM 2990 O O . LEU B 1 107 ? 5.57 19.797 -3.768 1 98.88 107 LEU B O 1
ATOM 2994 N N . ILE B 1 108 ? 3.906 21.156 -3.072 1 98.81 108 ILE B N 1
ATOM 2995 C CA . ILE B 1 108 ? 4.156 20.969 -1.646 1 98.81 108 ILE B CA 1
ATOM 2996 C C . ILE B 1 108 ? 3.033 20.141 -1.024 1 98.81 108 ILE B C 1
ATOM 2998 O O . ILE B 1 108 ? 1.86 20.516 -1.121 1 98.81 108 ILE B O 1
ATOM 3002 N N . ASN B 1 109 ? 3.404 19.062 -0.486 1 98.75 109 ASN B N 1
ATOM 3003 C CA . ASN B 1 109 ? 2.479 18.188 0.231 1 98.75 109 ASN B CA 1
ATOM 3004 C C . ASN B 1 109 ? 2.805 18.125 1.721 1 98.75 109 ASN B C 1
ATOM 3006 O O . ASN B 1 109 ? 3.975 18.062 2.104 1 98.75 109 ASN B O 1
ATOM 3010 N N . ALA B 1 110 ? 1.786 18.234 2.602 1 97.56 110 ALA B N 1
ATOM 3011 C CA . ALA B 1 110 ? 1.903 17.953 4.031 1 97.56 110 ALA B CA 1
ATOM 3012 C C . ALA B 1 110 ? 0.742 17.109 4.527 1 97.56 110 ALA B C 1
ATOM 3014 O O . ALA B 1 110 ? -0.38 17.594 4.676 1 97.56 110 ALA B O 1
ATOM 3015 N N . GLY B 1 111 ? 1.018 15.883 4.734 1 95.38 111 GLY B N 1
ATOM 3016 C CA . GLY B 1 111 ? 0.02 14.953 5.246 1 95.38 111 GLY B CA 1
ATOM 3017 C C . GLY B 1 111 ? 0.13 14.719 6.738 1 95.38 111 GLY B C 1
ATOM 3018 O O . GLY B 1 111 ? 1.159 14.25 7.227 1 95.38 111 GLY B O 1
ATOM 3019 N N . LEU B 1 112 ? -0.953 15 7.438 1 91.44 112 LEU B N 1
ATOM 3020 C CA . LEU B 1 112 ? -1.038 14.781 8.875 1 91.44 112 LEU B CA 1
ATOM 3021 C C . LEU B 1 112 ? 0.087 15.508 9.609 1 91.44 112 LEU B C 1
ATOM 3023 O O . LEU B 1 112 ? 0.656 14.977 10.562 1 91.44 112 LEU B O 1
ATOM 3027 N N . ALA B 1 113 ? 0.407 16.75 9.148 1 92.94 113 ALA B N 1
ATOM 3028 C CA . ALA B 1 113 ? 1.588 17.391 9.727 1 92.94 113 ALA B CA 1
ATOM 3029 C C . ALA B 1 113 ? 1.354 18.875 9.938 1 92.94 113 ALA B C 1
ATOM 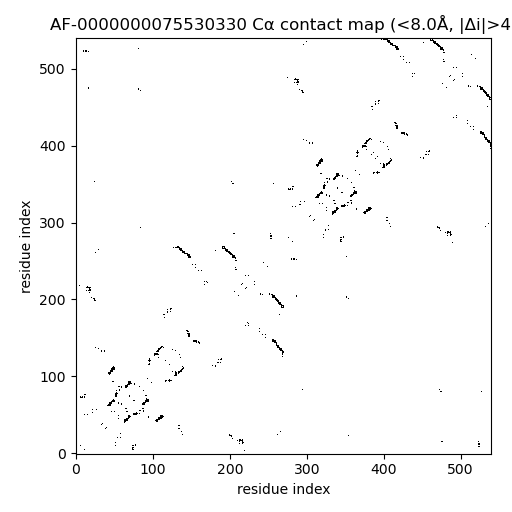3031 O O . ALA B 1 113 ? 1.948 19.484 10.836 1 92.94 113 ALA B O 1
ATOM 3032 N N . ALA B 1 114 ? 0.526 19.5 9.133 1 91.94 114 ALA B N 1
ATOM 3033 C CA . ALA B 1 114 ? 0.469 20.969 9.055 1 91.94 114 ALA B CA 1
ATOM 3034 C C . ALA B 1 114 ? 0.016 21.562 10.383 1 91.94 114 ALA B C 1
ATOM 3036 O O . ALA B 1 114 ? 0.267 22.734 10.656 1 91.94 114 ALA B O 1
ATOM 3037 N N . HIS B 1 115 ? -0.646 20.75 11.242 1 87.31 115 HIS B N 1
ATOM 3038 C CA . HIS B 1 115 ? -1.096 21.234 12.539 1 87.31 115 HIS B CA 1
ATOM 3039 C C . HIS B 1 115 ? 0.081 21.469 13.484 1 87.31 115 HIS B C 1
ATOM 3041 O O . HIS B 1 115 ? -0.082 22.047 14.562 1 87.31 115 HIS B O 1
ATOM 3047 N N . TRP B 1 116 ? 1.272 21.172 13.062 1 87.94 116 TRP B N 1
ATOM 3048 C CA . TRP B 1 116 ? 2.473 21.406 13.859 1 87.94 116 TRP B CA 1
ATOM 3049 C C . TRP B 1 116 ? 3.221 22.641 13.375 1 87.94 116 TRP B C 1
ATOM 3051 O O . TRP B 1 116 ? 4.215 23.047 13.977 1 87.94 116 TRP B O 1
ATOM 3061 N N . PHE B 1 117 ? 2.809 23.188 12.281 1 91 117 PHE B N 1
ATOM 3062 C CA . PHE B 1 117 ? 3.527 24.297 11.664 1 91 117 PHE B CA 1
ATOM 3063 C C . PHE B 1 117 ? 3.062 25.625 12.227 1 91 117 PHE B C 1
ATOM 3065 O O . PHE B 1 117 ? 2.025 25.703 12.891 1 91 117 PHE B O 1
ATOM 3072 N N . ASN B 1 118 ? 3.98 26.703 12.047 1 91.44 118 ASN B N 1
ATOM 3073 C CA . ASN B 1 118 ? 3.502 28.078 12.141 1 91.44 118 ASN B CA 1
ATOM 3074 C C . ASN B 1 118 ? 2.775 28.516 10.875 1 91.44 118 ASN B C 1
ATOM 3076 O O . ASN B 1 118 ? 3.398 28.672 9.82 1 91.44 118 ASN B O 1
ATOM 3080 N N . PRO B 1 119 ? 1.496 28.672 10.984 1 92.75 119 PRO B N 1
ATOM 3081 C CA . PRO B 1 119 ? 0.706 28.875 9.766 1 92.75 119 PRO B CA 1
ATOM 3082 C C . PRO B 1 119 ? 1.212 30.031 8.914 1 92.75 119 PRO B C 1
ATOM 3084 O O . PRO B 1 119 ? 1.437 29.875 7.715 1 92.75 119 PRO B O 1
ATOM 3087 N N . GLU B 1 120 ? 1.456 31.234 9.477 1 92.81 120 GLU B N 1
ATOM 3088 C CA . GLU B 1 120 ? 1.851 32.438 8.734 1 92.81 120 GLU B CA 1
ATOM 3089 C C . GLU B 1 120 ? 3.213 32.25 8.07 1 92.81 120 GLU B C 1
ATOM 3091 O O . GLU B 1 120 ? 3.375 32.531 6.883 1 92.81 120 GLU B O 1
ATOM 3096 N N . LYS B 1 121 ? 4.102 31.734 8.82 1 95.56 121 LYS B N 1
ATOM 3097 C CA . LYS B 1 121 ? 5.457 31.562 8.297 1 95.56 121 LYS B CA 1
ATOM 3098 C C . LYS B 1 121 ? 5.496 30.469 7.23 1 95.56 121 LYS B C 1
ATOM 3100 O O . LYS B 1 121 ? 6.211 30.594 6.234 1 95.56 121 LYS B O 1
ATOM 3105 N N . PHE B 1 122 ? 4.703 29.438 7.449 1 95.94 122 PHE B N 1
ATOM 3106 C CA . PHE B 1 122 ? 4.711 28.312 6.516 1 95.94 122 PHE B CA 1
ATOM 3107 C C . PHE B 1 122 ? 4.117 28.719 5.172 1 95.94 122 PHE B C 1
ATOM 3109 O O . PHE B 1 122 ? 4.656 28.375 4.121 1 95.94 122 PHE B O 1
ATOM 3116 N N . VAL B 1 123 ? 3.027 29.406 5.195 1 94.75 123 VAL B N 1
ATOM 3117 C CA . VAL B 1 123 ? 2.375 29.766 3.938 1 94.75 123 VAL B CA 1
ATOM 3118 C C . VAL B 1 123 ? 3.264 30.719 3.145 1 94.75 123 VAL B C 1
ATOM 3120 O O . VAL B 1 123 ? 3.285 30.672 1.912 1 94.75 123 VAL B O 1
ATOM 3123 N N . GLN B 1 124 ? 4.047 31.609 3.826 1 95.38 124 GLN B N 1
ATOM 3124 C CA . GLN B 1 124 ? 4.996 32.5 3.152 1 95.38 124 GLN B CA 1
ATOM 3125 C C . GLN B 1 124 ? 6.117 31.688 2.494 1 95.38 124 GLN B C 1
ATOM 3127 O O . GLN B 1 124 ? 6.508 31.969 1.36 1 95.38 124 GLN B O 1
ATOM 3132 N N . GLU B 1 125 ? 6.598 30.75 3.242 1 97.12 125 GLU B N 1
ATOM 3133 C CA . GLU B 1 125 ? 7.645 29.875 2.715 1 97.12 125 GLU B CA 1
ATOM 3134 C C . GLU B 1 125 ? 7.145 29.062 1.526 1 97.12 125 GLU B C 1
ATOM 3136 O O . GLU B 1 125 ? 7.852 28.906 0.528 1 97.12 125 GLU B O 1
ATOM 3141 N N . ALA B 1 126 ? 5.926 28.547 1.645 1 97.12 126 ALA B N 1
ATOM 3142 C CA . ALA B 1 126 ? 5.305 27.812 0.547 1 97.12 126 ALA B CA 1
ATOM 3143 C C . ALA B 1 126 ? 5.191 28.672 -0.701 1 97.12 126 ALA B C 1
ATOM 3145 O O . ALA B 1 126 ? 5.52 28.234 -1.806 1 97.12 126 ALA B O 1
ATOM 3146 N N . ALA B 1 127 ? 4.777 29.891 -0.469 1 96.69 127 ALA B N 1
ATOM 3147 C CA . ALA B 1 127 ? 4.656 30.828 -1.578 1 96.69 127 ALA B CA 1
ATOM 3148 C C . ALA B 1 127 ? 6.008 31.094 -2.23 1 96.69 127 ALA B C 1
ATOM 3150 O O . ALA B 1 127 ? 6.098 31.266 -3.447 1 96.69 127 ALA B O 1
ATOM 3151 N N . ARG B 1 128 ? 7.02 31.125 -1.453 1 97.62 128 ARG B N 1
ATOM 3152 C CA . ARG B 1 128 ? 8.359 31.406 -1.965 1 97.62 128 ARG B CA 1
ATOM 3153 C C . ARG B 1 128 ? 8.844 30.281 -2.875 1 97.62 128 ARG B C 1
ATOM 3155 O O . ARG B 1 128 ? 9.352 30.547 -3.971 1 97.62 128 ARG B O 1
ATOM 3162 N N . VAL B 1 129 ? 8.617 29.078 -2.52 1 98.38 129 VAL B N 1
ATOM 3163 C CA . VAL B 1 129 ? 9.312 27.969 -3.18 1 98.38 129 VAL B CA 1
ATOM 3164 C C . VAL B 1 129 ? 8.445 27.422 -4.305 1 98.38 129 VAL B C 1
ATOM 3166 O O . VAL B 1 129 ? 8.953 26.766 -5.223 1 98.38 129 VAL B O 1
ATOM 3169 N N . LEU B 1 130 ? 7.156 27.594 -4.316 1 98.12 130 LEU B N 1
ATOM 3170 C CA . LEU B 1 130 ? 6.273 27.047 -5.34 1 98.12 130 LEU B CA 1
ATOM 3171 C C . LEU B 1 130 ? 6.477 27.766 -6.672 1 98.12 130 LEU B C 1
ATOM 3173 O O . LEU B 1 130 ? 6.629 28.984 -6.707 1 98.12 130 LEU B O 1
ATOM 3177 N N . LYS B 1 131 ? 6.453 26.953 -7.68 1 97.69 131 LYS B N 1
ATOM 3178 C CA . LYS B 1 131 ? 6.363 27.516 -9.023 1 97.69 131 LYS B CA 1
ATOM 3179 C C . LYS B 1 131 ? 5.008 28.172 -9.258 1 97.69 131 LYS B C 1
ATOM 3181 O O . LYS B 1 131 ? 4.043 27.891 -8.547 1 97.69 131 LYS B O 1
ATOM 3186 N N . ASN B 1 132 ? 5.004 29 -10.297 1 94.88 132 ASN B N 1
ATOM 3187 C CA . ASN B 1 132 ? 3.688 29.406 -10.789 1 94.88 132 ASN B CA 1
ATOM 3188 C C . ASN B 1 132 ? 2.871 28.203 -11.25 1 94.88 132 ASN B C 1
ATOM 3190 O O . ASN B 1 132 ? 3.375 27.344 -11.984 1 94.88 132 ASN B O 1
ATOM 3194 N N . GLY B 1 133 ? 1.757 28.188 -10.719 1 96.31 133 GLY B N 1
ATOM 3195 C CA . GLY B 1 133 ? 0.919 27.047 -11.023 1 96.31 133 GLY B CA 1
ATOM 3196 C C . GLY B 1 133 ? 1.157 25.859 -10.086 1 96.31 133 GLY B C 1
ATOM 3197 O O . GLY B 1 133 ? 0.41 24.891 -10.109 1 96.31 133 GLY B O 1
ATOM 3198 N N . GLY B 1 134 ? 2.271 26 -9.328 1 97.94 134 GLY B N 1
ATOM 3199 C CA . GLY B 1 134 ? 2.523 24.969 -8.328 1 97.94 134 GLY B CA 1
ATOM 3200 C C . GLY B 1 134 ? 1.447 24.906 -7.266 1 97.94 134 GLY B C 1
ATOM 3201 O O . GLY B 1 134 ? 0.679 25.844 -7.086 1 97.94 134 GLY B O 1
ATOM 3202 N N . CYS B 1 135 ? 1.333 23.781 -6.633 1 98.56 135 CYS B N 1
ATOM 3203 C CA . CYS B 1 135 ? 0.202 23.562 -5.738 1 98.56 135 CYS B CA 1
ATOM 3204 C C . CYS B 1 135 ? 0.678 23.203 -4.336 1 98.56 135 CYS B C 1
ATOM 3206 O O . CYS B 1 135 ? 1.752 22.625 -4.168 1 98.56 135 CYS B O 1
ATOM 3208 N N . LEU B 1 136 ? -0.154 23.641 -3.4 1 98.25 136 LEU B N 1
ATOM 3209 C CA . LEU B 1 136 ? -0.059 23.25 -1.999 1 98.25 136 LEU B CA 1
ATOM 3210 C C . LEU B 1 136 ? -1.196 22.297 -1.623 1 98.25 136 LEU B C 1
ATOM 3212 O O . LEU B 1 136 ? -2.357 22.562 -1.942 1 98.25 136 LEU B O 1
ATOM 3216 N N . ALA B 1 137 ? -0.842 21.172 -1.055 1 98.19 137 ALA B N 1
ATOM 3217 C CA . ALA B 1 137 ? -1.829 20.203 -0.573 1 98.19 137 ALA B CA 1
ATOM 3218 C C . ALA B 1 137 ? -1.586 19.859 0.893 1 98.19 137 ALA B C 1
ATOM 3220 O O . ALA B 1 137 ? -0.549 19.281 1.236 1 98.19 137 ALA B O 1
ATOM 3221 N N . LEU B 1 138 ? -2.541 20.234 1.766 1 96.44 138 LEU B N 1
ATOM 3222 C CA . LEU B 1 138 ? -2.539 19.891 3.182 1 96.44 138 LEU B CA 1
ATOM 3223 C C . LEU B 1 138 ? -3.689 18.938 3.512 1 96.44 138 LEU B C 1
ATOM 3225 O O . LEU B 1 138 ? -4.848 19.234 3.223 1 96.44 138 LEU B O 1
ATOM 3229 N N . ASN B 1 139 ? -3.332 17.75 4.059 1 95 139 ASN B N 1
ATOM 3230 C CA . ASN B 1 139 ? -4.418 16.812 4.34 1 95 139 ASN B CA 1
ATOM 3231 C C . ASN B 1 139 ? -4.285 16.203 5.734 1 95 139 ASN B C 1
ATOM 3233 O O . ASN B 1 139 ? -3.197 16.188 6.309 1 95 139 ASN B O 1
ATOM 3237 N N . SER B 1 140 ? -5.434 15.766 6.316 1 92.38 140 SER B N 1
ATOM 3238 C CA . SER B 1 140 ? -5.523 15.094 7.613 1 92.38 140 SER B CA 1
ATOM 3239 C C . SER B 1 140 ? -6.789 14.25 7.715 1 92.38 140 SER B C 1
ATOM 3241 O O . SER B 1 140 ? -7.656 14.32 6.84 1 92.38 140 SER B O 1
ATOM 3243 N N . PHE B 1 141 ? -6.914 13.5 8.805 1 89.56 141 PHE B N 1
ATOM 3244 C CA . PHE B 1 141 ? -8.141 12.789 9.141 1 89.56 141 PHE B CA 1
ATOM 3245 C C . PHE B 1 141 ? -9.234 13.758 9.578 1 89.56 141 PHE B C 1
ATOM 3247 O O . PHE B 1 141 ? -8.945 14.781 10.203 1 89.56 141 PHE B O 1
ATOM 3254 N N . ALA B 1 142 ? -10.484 13.492 9.242 1 84.75 142 ALA B N 1
ATOM 3255 C CA . ALA B 1 142 ? -11.633 14.188 9.82 1 84.75 142 ALA B CA 1
ATOM 3256 C C . ALA B 1 142 ? -11.945 13.656 11.219 1 84.75 142 ALA B C 1
ATOM 3258 O O . ALA B 1 142 ? -12.93 14.07 11.836 1 84.75 142 ALA B O 1
ATOM 3259 N N . LEU B 1 143 ? -11.211 12.797 11.844 1 79.5 143 LEU B N 1
ATOM 3260 C CA . LEU B 1 143 ? -11.297 12.203 13.172 1 79.5 143 LEU B CA 1
ATOM 3261 C C . LEU B 1 143 ? -12.625 11.484 13.352 1 79.5 143 LEU B C 1
ATOM 3263 O O . LEU B 1 143 ? -13.203 11.5 14.445 1 79.5 143 LEU B O 1
ATOM 3267 N N . VAL B 1 144 ? -13.289 11.102 12.352 1 83.06 144 VAL B N 1
ATOM 3268 C CA . VAL B 1 144 ? -14.453 10.219 12.305 1 83.06 144 VAL B CA 1
ATOM 3269 C C . VAL B 1 144 ? -14.062 8.891 11.656 1 83.06 144 VAL B C 1
ATOM 3271 O O . VAL B 1 144 ? -13.516 8.867 10.555 1 83.06 144 VAL B O 1
ATOM 3274 N N . PHE B 1 145 ? -14.297 7.836 12.359 1 93.94 145 PHE B N 1
ATOM 3275 C CA . PHE B 1 145 ? -13.984 6.508 11.852 1 93.94 145 PHE B CA 1
ATOM 3276 C C . PHE B 1 145 ? -15.18 5.57 12.023 1 93.94 145 PHE B C 1
ATOM 3278 O O . PHE B 1 145 ? -16 5.766 12.914 1 93.94 145 PHE B O 1
ATOM 3285 N N . GLU B 1 146 ? -15.328 4.656 11.188 1 96.75 146 GLU B N 1
ATOM 3286 C CA . GLU B 1 146 ? -16.297 3.578 11.289 1 96.75 146 GLU B CA 1
ATOM 3287 C C . GLU B 1 146 ? -15.656 2.225 11 1 96.75 146 GLU B C 1
ATOM 3289 O O . GLU B 1 146 ? -14.727 2.131 10.203 1 96.75 146 GLU B O 1
ATOM 3294 N N . ILE B 1 147 ? -16.125 1.26 11.688 1 97.5 147 ILE B N 1
ATOM 3295 C CA . ILE B 1 147 ? -15.703 -0.119 11.453 1 97.5 147 ILE B CA 1
ATOM 3296 C C . ILE B 1 147 ? -16.906 -0.95 11.016 1 97.5 147 ILE B C 1
ATOM 3298 O O . ILE B 1 147 ? -17.906 -1.029 11.727 1 97.5 147 ILE B O 1
ATOM 3302 N N . GLN B 1 148 ? -16.891 -1.55 9.836 1 96.25 148 GLN B N 1
ATOM 3303 C CA . GLN B 1 148 ? -17.984 -2.375 9.336 1 96.25 148 GLN B CA 1
ATOM 3304 C C . GLN B 1 148 ? -17.594 -3.852 9.32 1 96.25 148 GLN B C 1
ATOM 3306 O O . GLN B 1 148 ? -16.5 -4.211 8.883 1 96.25 148 GLN B O 1
ATOM 3311 N N . TYR B 1 149 ? -18.453 -4.633 9.859 1 94.56 149 TYR B N 1
ATOM 3312 C CA . TYR B 1 149 ? -18.328 -6.086 9.867 1 94.56 149 TYR B CA 1
ATOM 3313 C C . TYR B 1 149 ? -19.688 -6.742 10.141 1 94.56 149 TYR B C 1
ATOM 3315 O O . TYR B 1 149 ? -20.141 -6.77 11.281 1 94.56 149 TYR B O 1
ATOM 3323 N N . LYS B 1 150 ? -20.219 -7.324 9.062 1 91.38 150 LYS B N 1
ATOM 3324 C CA . LYS B 1 150 ? -21.484 -8.031 9.188 1 91.38 150 LYS B CA 1
ATOM 3325 C C . LYS B 1 150 ? -22.469 -7.25 10.055 1 91.38 150 LYS B C 1
ATOM 3327 O O . LYS B 1 150 ? -22.781 -6.098 9.758 1 91.38 150 LYS B O 1
ATOM 3332 N N . ASP B 1 151 ? -23 -7.867 11.031 1 94.31 151 ASP B N 1
ATOM 3333 C CA . ASP B 1 151 ? -24.031 -7.234 11.867 1 94.31 151 ASP B CA 1
ATOM 3334 C C . ASP B 1 151 ? -23.406 -6.621 13.117 1 94.31 151 ASP B C 1
ATOM 3336 O O . ASP B 1 151 ? -24.125 -6.215 14.039 1 94.31 151 ASP B O 1
ATOM 3340 N N . LYS B 1 152 ? -22.078 -6.465 13.172 1 96.94 152 LYS B N 1
ATOM 3341 C CA . LYS B 1 152 ? -21.391 -5.988 14.375 1 96.94 152 LYS B CA 1
ATOM 3342 C C . LYS B 1 152 ? -20.812 -4.59 14.156 1 96.94 152 LYS B C 1
ATOM 3344 O O . LYS B 1 152 ? -20.031 -4.109 14.969 1 96.94 152 LYS B O 1
ATOM 3349 N N . SER B 1 153 ? -21.266 -3.863 13.172 1 97.62 153 SER B N 1
ATOM 3350 C CA . SER B 1 153 ? -20.656 -2.6 12.758 1 97.62 153 SER B CA 1
ATOM 3351 C C . SER B 1 153 ? -20.891 -1.509 13.797 1 97.62 153 SER B C 1
ATOM 3353 O O . SER B 1 153 ? -19.969 -0.784 14.164 1 97.62 153 SER B O 1
ATOM 3355 N N . LYS B 1 154 ? -22.062 -1.423 14.266 1 97.31 154 LYS B N 1
ATOM 3356 C CA . LYS B 1 154 ? -22.406 -0.375 15.227 1 97.31 154 LYS B CA 1
ATOM 3357 C C . LYS B 1 154 ? -21.609 -0.523 16.516 1 97.31 154 LYS B C 1
ATOM 3359 O O . LYS B 1 154 ? -21.047 0.454 17.016 1 97.31 154 LYS B O 1
ATOM 3364 N N . GLU B 1 155 ? -21.484 -1.747 16.984 1 97.69 155 GLU B N 1
ATOM 3365 C CA . GLU B 1 155 ? -20.766 -2.014 18.234 1 97.69 155 GLU B CA 1
ATOM 3366 C C . GLU B 1 155 ? -19.281 -1.759 18.078 1 97.69 155 GLU B C 1
ATOM 3368 O O . GLU B 1 155 ? -18.656 -1.122 18.938 1 97.69 155 GLU B O 1
ATOM 3373 N N . LEU B 1 156 ? -18.797 -2.25 16.984 1 98.06 156 LEU B N 1
ATOM 3374 C CA . LEU B 1 156 ? -17.359 -2.082 16.75 1 98.06 156 LEU B CA 1
ATOM 3375 C C . LEU B 1 156 ? -17.016 -0.607 16.594 1 98.06 156 LEU B C 1
ATOM 3377 O O . LEU B 1 156 ? -16.016 -0.141 17.141 1 98.06 156 LEU B O 1
ATOM 3381 N N . THR B 1 157 ? -17.812 0.098 15.891 1 98.19 157 THR B N 1
ATOM 3382 C CA . THR B 1 157 ? -17.594 1.528 15.703 1 98.19 157 THR B CA 1
ATOM 3383 C C . THR B 1 157 ? -17.656 2.266 17.031 1 98.19 157 THR B C 1
ATOM 3385 O O . THR B 1 157 ? -16.812 3.133 17.312 1 98.19 157 THR B O 1
ATOM 3388 N N . ALA B 1 158 ? -18.609 1.936 17.844 1 97.25 158 ALA B N 1
ATOM 3389 C CA . ALA B 1 158 ? -18.766 2.576 19.156 1 97.25 158 ALA B CA 1
ATOM 3390 C C . ALA B 1 158 ? -17.531 2.34 20.031 1 97.25 158 ALA B C 1
ATOM 3392 O O . ALA B 1 158 ? -17.031 3.268 20.672 1 97.25 158 ALA B O 1
ATOM 3393 N N . VAL B 1 159 ? -17.031 1.096 20.047 1 97.25 159 VAL B N 1
ATOM 3394 C CA . VAL B 1 159 ? -15.867 0.739 20.844 1 97.25 159 VAL B CA 1
ATOM 3395 C C . VAL B 1 159 ? -14.648 1.525 20.375 1 97.25 159 VAL B C 1
ATOM 3397 O O . VAL B 1 159 ? -13.906 2.078 21.188 1 97.25 159 VAL B O 1
ATOM 3400 N N . PHE B 1 160 ? -14.523 1.574 19.109 1 97.75 160 PHE B N 1
ATOM 3401 C CA . PHE B 1 160 ? -13.391 2.293 18.547 1 97.75 160 PHE B CA 1
ATOM 3402 C C . PHE B 1 160 ? -13.461 3.775 18.891 1 97.75 160 PHE B C 1
ATOM 3404 O O . PHE B 1 160 ? -12.477 4.355 19.344 1 97.75 160 PHE B O 1
ATOM 3411 N N . ASN B 1 161 ? -14.539 4.379 18.703 1 95.19 161 ASN B N 1
ATOM 3412 C CA . ASN B 1 161 ? -14.688 5.812 18.922 1 95.19 161 ASN B CA 1
ATOM 3413 C C . ASN B 1 161 ? -14.578 6.168 20.391 1 95.19 161 ASN B C 1
ATOM 3415 O O . ASN B 1 161 ? -14.078 7.238 20.75 1 95.19 161 ASN B O 1
ATOM 3419 N N . GLU B 1 162 ? -15.117 5.344 21.203 1 94.56 162 GLU B N 1
ATOM 3420 C CA . GLU B 1 162 ? -14.938 5.551 22.641 1 94.56 162 GLU B CA 1
ATOM 3421 C C . GLU B 1 162 ? -13.453 5.551 23.016 1 94.56 162 GLU B C 1
ATOM 3423 O O . GLU B 1 162 ? -13.016 6.352 23.844 1 94.56 162 GLU B O 1
ATOM 3428 N N . ALA B 1 163 ? -12.695 4.625 22.422 1 95.44 163 ALA B N 1
ATOM 3429 C CA . ALA B 1 163 ? -11.258 4.582 22.656 1 95.44 163 ALA B CA 1
ATOM 3430 C C . ALA B 1 163 ? -10.578 5.855 22.172 1 95.44 163 ALA B C 1
ATOM 3432 O O . ALA B 1 163 ? -9.719 6.414 22.859 1 95.44 163 ALA B O 1
ATOM 3433 N N . CYS B 1 164 ? -11.008 6.367 21.031 1 93.19 164 CYS B N 1
ATOM 3434 C CA . CYS B 1 164 ? -10.461 7.621 20.516 1 93.19 164 CYS B CA 1
ATOM 3435 C C . CYS B 1 164 ? -10.75 8.773 21.469 1 93.19 164 CYS B C 1
ATOM 3437 O O . CYS B 1 164 ? -9.859 9.562 21.781 1 93.19 164 CYS B O 1
ATOM 3439 N N . GLU B 1 165 ? -11.914 8.836 21.938 1 89.38 165 GLU B N 1
ATOM 3440 C CA . GLU B 1 165 ? -12.312 9.898 22.859 1 89.38 165 GLU B CA 1
ATOM 3441 C C . GLU B 1 165 ? -11.492 9.859 24.141 1 89.38 165 GLU B C 1
ATOM 3443 O O . GLU B 1 165 ? -11.094 10.906 24.656 1 89.38 165 GLU B O 1
ATOM 3448 N N . THR B 1 166 ? -11.305 8.664 24.609 1 90.5 166 THR B N 1
ATOM 3449 C CA . THR B 1 166 ? -10.492 8.5 25.812 1 90.5 166 THR B CA 1
ATOM 3450 C C . THR B 1 166 ? -9.094 9.055 25.594 1 90.5 166 THR B C 1
ATOM 3452 O O . THR B 1 166 ? -8.562 9.766 26.453 1 90.5 166 THR B O 1
ATOM 3455 N N . LEU B 1 167 ? -8.547 8.859 24.484 1 89.75 167 LEU B N 1
ATOM 3456 C CA . LEU B 1 167 ? -7.195 9.336 24.203 1 89.75 167 LEU B CA 1
ATOM 3457 C C . LEU B 1 167 ? -7.184 10.852 24.031 1 89.75 167 LEU B C 1
ATOM 3459 O O . LEU B 1 167 ? -6.262 11.531 24.484 1 89.75 167 LEU B O 1
ATOM 3463 N N . TRP B 1 168 ? -8.227 11.336 23.375 1 84.44 168 TRP B N 1
ATOM 3464 C CA . TRP B 1 168 ? -8.289 12.773 23.156 1 84.44 168 TRP B CA 1
ATOM 3465 C C . TRP B 1 168 ? -8.406 13.531 24.469 1 84.44 168 TRP B C 1
ATOM 3467 O O . TRP B 1 168 ? -7.996 14.688 24.562 1 84.44 168 TRP B O 1
ATOM 3477 N N . GLU B 1 169 ? -9.031 12.906 25.422 1 83.81 169 GLU B N 1
ATOM 3478 C CA . GLU B 1 169 ? -9.195 13.531 26.734 1 83.81 169 GLU B CA 1
ATOM 3479 C C . GLU B 1 169 ? -7.859 13.617 27.469 1 83.81 169 GLU B C 1
ATOM 3481 O O . GLU B 1 169 ? -7.699 14.43 28.375 1 83.81 169 GLU B O 1
ATOM 3486 N N . ILE B 1 170 ? -6.941 12.867 27.047 1 81.19 170 ILE B N 1
ATOM 3487 C CA . ILE B 1 170 ? -5.625 12.875 27.688 1 81.19 170 ILE B CA 1
ATOM 3488 C C . ILE B 1 170 ? -4.863 14.133 27.266 1 81.19 170 ILE B C 1
ATOM 3490 O O . ILE B 1 170 ? -4.16 14.742 28.062 1 81.19 170 ILE B O 1
ATOM 3494 N N . ASP B 1 171 ? -5.008 14.43 26.016 1 74.88 171 ASP B N 1
ATOM 3495 C CA . ASP B 1 171 ? -4.438 15.672 25.516 1 74.88 171 ASP B CA 1
ATOM 3496 C C . ASP B 1 171 ? -5.441 16.422 24.641 1 74.88 171 ASP B C 1
ATOM 3498 O O . ASP B 1 171 ? -5.414 16.312 23.422 1 74.88 171 ASP B O 1
ATOM 3502 N N . LYS B 1 172 ? -6.266 17.125 25.234 1 70.06 172 LYS B N 1
ATOM 3503 C CA . LYS B 1 172 ? -7.324 17.875 24.562 1 70.06 172 LYS B CA 1
ATOM 3504 C C . LYS B 1 172 ? -6.75 18.984 23.688 1 70.06 172 LYS B C 1
ATOM 3506 O O . LYS B 1 172 ? -7.352 19.359 22.672 1 70.06 172 LYS B O 1
ATOM 3511 N N . LYS B 1 173 ? -5.602 19.438 24.047 1 68.88 173 LYS B N 1
ATOM 3512 C CA . LYS B 1 173 ? -4.977 20.547 23.344 1 68.88 173 LYS B CA 1
ATOM 3513 C C . LYS B 1 173 ? -4.684 20.172 21.891 1 68.88 173 LYS B C 1
ATOM 3515 O O . LYS B 1 173 ? -4.867 20.984 20.984 1 68.88 173 LYS B O 1
ATOM 3520 N N . VAL B 1 174 ? -4.398 18.875 21.719 1 65.69 174 VAL B N 1
ATOM 3521 C CA . VAL B 1 174 ? -4.008 18.5 20.359 1 65.69 174 VAL B CA 1
ATOM 3522 C C . VAL B 1 174 ? -5.242 18.438 19.469 1 65.69 174 VAL B C 1
ATOM 3524 O O . VAL B 1 174 ? -5.223 18.906 18.328 1 65.69 174 VAL B O 1
ATOM 3527 N N . ALA B 1 175 ? -6.277 17.891 19.984 1 69.5 175 ALA B N 1
ATOM 3528 C CA . ALA B 1 175 ? -7.508 17.828 19.203 1 69.5 175 ALA B CA 1
ATOM 3529 C C . ALA B 1 175 ? -7.98 19.219 18.812 1 69.5 175 ALA B C 1
ATOM 3531 O O . ALA B 1 175 ? -8.391 19.438 17.672 1 69.5 175 ALA B O 1
ATOM 3532 N N . ASP B 1 176 ? -7.875 20.109 19.719 1 73.12 176 ASP B N 1
ATOM 3533 C CA . ASP B 1 176 ? -8.273 21.5 19.469 1 73.12 176 ASP B CA 1
ATOM 3534 C C . ASP B 1 176 ? -7.359 22.156 18.438 1 73.12 176 ASP B C 1
ATOM 3536 O O . ASP B 1 176 ? -7.82 22.938 17.609 1 73.12 176 ASP B O 1
ATOM 3540 N N . LYS B 1 177 ? -6.117 21.719 18.531 1 72.69 177 LYS B N 1
ATOM 3541 C CA . LYS B 1 177 ? -5.148 22.266 17.594 1 72.69 177 LYS B CA 1
ATOM 3542 C C . LYS B 1 177 ? -5.449 21.812 16.172 1 72.69 177 LYS B C 1
ATOM 3544 O O . LYS B 1 177 ? -5.402 22.609 15.227 1 72.69 177 LYS B O 1
ATOM 3549 N N . ILE B 1 178 ? -5.758 20.531 16 1 72.06 178 ILE B N 1
ATOM 3550 C CA . ILE B 1 178 ? -6.066 19.984 14.68 1 72.06 178 ILE B CA 1
ATOM 3551 C C . ILE B 1 178 ? -7.297 20.688 14.109 1 72.06 178 ILE B C 1
ATOM 3553 O O . ILE B 1 178 ? -7.289 21.125 12.953 1 72.06 178 ILE B O 1
ATOM 3557 N N . LYS B 1 179 ? -8.258 20.984 14.914 1 72.88 179 LYS B N 1
ATOM 3558 C CA . LYS B 1 179 ? -9.508 21.594 14.469 1 72.88 179 LYS B CA 1
ATOM 3559 C C . LYS B 1 179 ? -9.297 23.062 14.094 1 72.88 179 LYS B C 1
ATOM 3561 O O . LYS B 1 179 ? -9.914 23.562 13.148 1 72.88 179 LYS B O 1
ATOM 3566 N N . ALA B 1 180 ? -8.422 23.641 14.797 1 75.56 180 ALA B N 1
ATOM 3567 C CA . ALA B 1 180 ? -8.242 25.078 14.625 1 75.56 180 ALA B CA 1
ATOM 3568 C C . ALA B 1 180 ? -7.207 25.375 13.547 1 75.56 180 ALA B C 1
ATOM 3570 O O . ALA B 1 180 ? -7.305 26.391 12.852 1 75.56 180 ALA B O 1
ATOM 3571 N N . MET B 1 181 ? -6.312 24.5 13.359 1 76.19 181 MET B N 1
ATOM 3572 C CA . MET B 1 181 ? -5.125 24.844 12.578 1 76.19 181 MET B CA 1
ATOM 3573 C C . MET B 1 181 ? -5.441 24.844 11.086 1 76.19 181 MET B C 1
ATOM 3575 O O . MET B 1 181 ? -4.984 25.719 10.352 1 76.19 181 MET B O 1
ATOM 3579 N N . TYR B 1 182 ? -6.281 23.969 10.648 1 79 182 TYR B N 1
ATOM 3580 C CA . TYR B 1 182 ? -6.484 23.859 9.211 1 79 182 TYR B CA 1
ATOM 3581 C C . TYR B 1 182 ? -7.328 25.031 8.695 1 79 182 TYR B C 1
ATOM 3583 O O . TYR B 1 182 ? -7 25.641 7.68 1 79 182 TYR B O 1
ATOM 3591 N N . PRO B 1 183 ? -8.297 25.453 9.453 1 79.75 183 PRO B N 1
ATOM 3592 C CA . PRO B 1 183 ? -8.961 26.703 9.062 1 79.75 183 PRO B CA 1
ATOM 3593 C C . PRO B 1 183 ? -8.023 27.906 9.094 1 79.75 183 PRO B C 1
ATOM 3595 O O . PRO B 1 183 ? -8.109 28.766 8.227 1 79.75 183 PRO B O 1
ATOM 3598 N N . GLU B 1 184 ? -7.137 27.938 10.023 1 83.19 184 GLU B N 1
ATOM 3599 C CA . GLU B 1 184 ? -6.172 29.031 10.125 1 83.19 184 GLU B CA 1
ATOM 3600 C C . GLU B 1 184 ? -5.215 29.031 8.93 1 83.19 184 GLU B C 1
ATOM 3602 O O . GLU B 1 184 ? -4.902 30.094 8.375 1 83.19 184 GLU B O 1
ATOM 3607 N N . LEU B 1 185 ? -4.77 27.875 8.617 1 86.06 185 LEU B N 1
ATOM 3608 C CA . LEU B 1 185 ? -3.887 27.734 7.461 1 86.06 185 LEU B CA 1
ATOM 3609 C C . LEU B 1 185 ? -4.594 28.172 6.184 1 86.06 185 LEU B C 1
ATOM 3611 O O . LEU B 1 185 ? -4.012 28.859 5.352 1 86.06 185 LEU B O 1
ATOM 3615 N N . PHE B 1 186 ? -5.801 27.781 6.051 1 86.06 186 PHE B N 1
ATOM 3616 C CA . PHE B 1 186 ? -6.586 28.141 4.875 1 86.06 186 PHE B CA 1
ATOM 3617 C C . PHE B 1 186 ? -6.746 29.656 4.781 1 86.06 186 PHE B C 1
ATOM 3619 O O . PHE B 1 186 ? -6.613 30.234 3.701 1 86.06 186 PHE B O 1
ATOM 3626 N N . ARG B 1 187 ? -6.922 30.281 5.91 1 86.81 187 ARG B N 1
ATOM 3627 C CA . ARG B 1 187 ? -7.09 31.734 5.949 1 86.81 187 ARG B CA 1
ATOM 3628 C C . ARG B 1 187 ? -5.777 32.438 5.645 1 86.81 187 ARG B C 1
ATOM 3630 O O . ARG B 1 187 ? -5.766 33.469 4.961 1 86.81 187 ARG B O 1
ATOM 3637 N N . ALA B 1 188 ? -4.727 31.922 6.062 1 86.75 188 ALA B N 1
ATOM 3638 C CA . ALA B 1 188 ? -3.418 32.562 5.961 1 86.75 188 ALA B CA 1
ATOM 3639 C C . ALA B 1 188 ? -2.852 32.438 4.551 1 86.75 188 ALA B C 1
ATOM 3641 O O . ALA B 1 188 ? -1.944 33.188 4.168 1 86.75 188 ALA B O 1
ATOM 3642 N N . LEU B 1 189 ? -3.355 31.484 3.85 1 88.62 189 LEU B N 1
ATOM 3643 C CA . LEU B 1 189 ? -2.834 31.266 2.506 1 88.62 189 LEU B CA 1
ATOM 3644 C C . LEU B 1 189 ? -3.113 32.469 1.603 1 88.62 189 LEU B C 1
ATOM 3646 O O . LEU B 1 189 ? -4.27 32.844 1.428 1 88.62 189 LEU B O 1
ATOM 3650 N N . PRO B 1 190 ? -2.045 33.031 0.934 1 89.38 190 PRO B N 1
ATOM 3651 C CA . PRO B 1 190 ? -2.209 34.25 0.143 1 89.38 190 PRO B CA 1
ATOM 3652 C C . PRO B 1 190 ? -2.707 34 -1.273 1 89.38 190 PRO B C 1
ATOM 3654 O O . PRO B 1 190 ? -2.816 34.906 -2.084 1 89.38 190 PRO B O 1
ATOM 3657 N N . PHE B 1 191 ? -3.039 32.781 -1.56 1 91.31 191 PHE B N 1
ATOM 3658 C CA . PHE B 1 191 ? -3.477 32.438 -2.908 1 91.31 191 PHE B CA 1
ATOM 3659 C C . PHE B 1 191 ? -4.992 32.562 -3.033 1 91.31 191 PHE B C 1
ATOM 3661 O O . PHE B 1 191 ? -5.723 32.219 -2.098 1 91.31 191 PHE B O 1
ATOM 3668 N N . THR B 1 192 ? -5.41 32.969 -4.203 1 89.44 192 THR B N 1
ATOM 3669 C CA . THR B 1 192 ? -6.84 33.125 -4.43 1 89.44 192 THR B CA 1
ATOM 3670 C C . THR B 1 192 ? -7.465 31.797 -4.875 1 89.44 192 THR B C 1
ATOM 3672 O O . THR B 1 192 ? -8.617 31.5 -4.551 1 89.44 192 THR B O 1
ATOM 3675 N N . ASP B 1 193 ? -6.625 31.078 -5.566 1 94.12 193 ASP B N 1
ATOM 3676 C CA . ASP B 1 193 ? -7.105 29.766 -5.988 1 94.12 193 ASP B CA 1
ATOM 3677 C C . ASP B 1 193 ? -6.84 28.719 -4.918 1 94.12 193 ASP B C 1
ATOM 3679 O O . ASP B 1 193 ? -5.73 28.172 -4.824 1 94.12 193 ASP B O 1
ATOM 3683 N N . LYS B 1 194 ? -7.824 28.547 -4.176 1 94.12 194 LYS B N 1
ATOM 3684 C CA . LYS B 1 194 ? -7.73 27.578 -3.088 1 94.12 194 LYS B CA 1
ATOM 3685 C C . LYS B 1 194 ? -9.086 26.938 -2.793 1 94.12 194 LYS B C 1
ATOM 3687 O O . LYS B 1 194 ? -10.133 27.547 -3.062 1 94.12 194 LYS B O 1
ATOM 3692 N N . GLN B 1 195 ? -9.125 25.766 -2.289 1 93.5 195 GLN B N 1
ATOM 3693 C CA . GLN B 1 195 ? -10.359 25.062 -1.96 1 93.5 195 GLN B CA 1
ATOM 3694 C C . GLN B 1 195 ? -10.133 24.047 -0.84 1 93.5 195 GLN B C 1
ATOM 3696 O O . GLN B 1 195 ? -9 23.609 -0.609 1 93.5 195 GLN B O 1
ATOM 3701 N N . ARG B 1 196 ? -11.227 23.828 -0.223 1 92.31 196 ARG B N 1
ATOM 3702 C CA . ARG B 1 1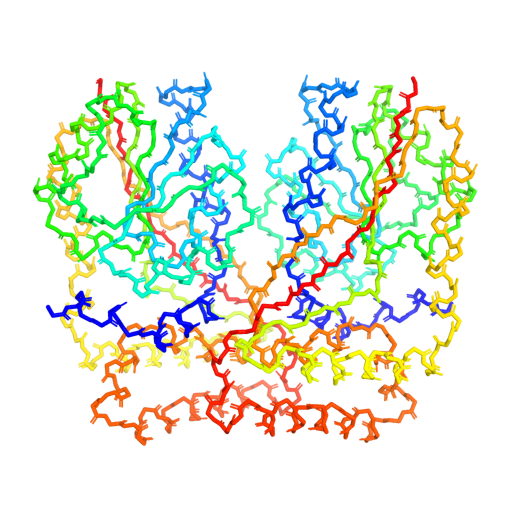96 ? -11.289 22.797 0.803 1 92.31 196 ARG B CA 1
ATOM 3703 C C . ARG B 1 196 ? -12.18 21.641 0.361 1 92.31 196 ARG B C 1
ATOM 3705 O O . ARG B 1 196 ? -13.336 21.844 -0.009 1 92.31 196 ARG B O 1
ATOM 3712 N N . ILE B 1 197 ? -11.562 20.484 0.293 1 93.5 197 ILE B N 1
ATOM 3713 C CA . ILE B 1 197 ? -12.328 19.266 0.006 1 93.5 197 ILE B CA 1
ATOM 3714 C C . ILE B 1 197 ? -12.516 18.453 1.288 1 93.5 197 ILE B C 1
ATOM 3716 O O . ILE B 1 197 ? -11.547 18.172 1.999 1 93.5 197 ILE B O 1
ATOM 3720 N N . ARG B 1 198 ? -13.812 18.172 1.565 1 91 198 ARG B N 1
ATOM 3721 C CA . ARG B 1 198 ? -14.125 17.406 2.764 1 91 198 ARG B CA 1
ATOM 3722 C C . ARG B 1 198 ? -14.672 16.031 2.404 1 91 198 ARG B C 1
ATOM 3724 O O . ARG B 1 198 ? -14.945 15.75 1.233 1 91 198 ARG B O 1
ATOM 3731 N N . ASP B 1 199 ? -14.68 15.156 3.326 1 91 199 ASP B N 1
ATOM 3732 C CA . ASP B 1 199 ? -15.359 13.867 3.281 1 91 199 ASP B CA 1
ATOM 3733 C C . ASP B 1 199 ? -14.75 12.961 2.213 1 91 199 ASP B C 1
ATOM 3735 O O . ASP B 1 199 ? -15.469 12.312 1.456 1 91 199 ASP B O 1
ATOM 3739 N N . ILE B 1 200 ? -13.391 13.062 2.035 1 94.38 200 ILE B N 1
ATOM 3740 C CA . ILE B 1 200 ? -12.711 12.031 1.249 1 94.38 200 ILE B CA 1
ATOM 3741 C C . ILE B 1 200 ? -12.719 10.711 2.008 1 94.38 200 ILE B C 1
ATOM 3743 O O . ILE B 1 200 ? -12.031 10.562 3.021 1 94.38 200 ILE B O 1
ATOM 3747 N N . HIS B 1 201 ? -13.547 9.781 1.462 1 94.25 201 HIS B N 1
ATOM 3748 C CA . HIS B 1 201 ? -13.82 8.531 2.162 1 94.25 201 HIS B CA 1
ATOM 3749 C C . HIS B 1 201 ? -13.008 7.383 1.575 1 94.25 201 HIS B C 1
ATOM 3751 O O . HIS B 1 201 ? -13.008 7.172 0.359 1 94.25 201 HIS B O 1
ATOM 3757 N N . ASP B 1 202 ? -12.234 6.645 2.439 1 94.62 202 ASP B N 1
ATOM 3758 C CA . ASP B 1 202 ? -11.508 5.449 2.025 1 94.62 202 ASP B CA 1
ATOM 3759 C C . ASP B 1 202 ? -11.711 4.312 3.021 1 94.62 202 ASP B C 1
ATOM 3761 O O . ASP B 1 202 ? -12.078 4.547 4.176 1 94.62 202 ASP B O 1
ATOM 3765 N N . VAL B 1 203 ? -11.625 3.09 2.529 1 93.75 203 VAL B N 1
ATOM 3766 C CA . VAL B 1 203 ? -11.836 1.896 3.342 1 93.75 203 VAL B CA 1
ATOM 3767 C C . VAL B 1 203 ? -10.57 1.039 3.344 1 93.75 203 VAL B C 1
ATOM 3769 O O . VAL B 1 203 ? -9.984 0.791 2.291 1 93.75 203 VAL B O 1
ATOM 3772 N N . PHE B 1 204 ? -10.156 0.592 4.523 1 94.44 204 PHE B N 1
ATOM 3773 C CA . PHE B 1 204 ? -8.945 -0.197 4.699 1 94.44 204 PHE B CA 1
ATOM 3774 C C . PHE B 1 204 ? -9.25 -1.524 5.379 1 94.44 204 PHE B C 1
ATOM 3776 O O . PHE B 1 204 ? -10.062 -1.578 6.305 1 94.44 204 PHE B O 1
ATOM 3783 N N . PRO B 1 205 ? -8.672 -2.619 4.859 1 94.19 205 PRO B N 1
ATOM 3784 C CA . PRO B 1 205 ? -8.766 -3.9 5.562 1 94.19 205 PRO B CA 1
ATOM 3785 C C . PRO B 1 205 ? -7.852 -3.973 6.781 1 94.19 205 PRO B C 1
ATOM 3787 O O . PRO B 1 205 ? -6.625 -4.027 6.641 1 94.19 205 PRO B O 1
ATOM 3790 N N . LEU B 1 206 ? -8.453 -4.004 7.988 1 94.94 206 LEU B N 1
ATOM 3791 C CA . LEU B 1 206 ? -7.629 -4.078 9.195 1 94.94 206 LEU B CA 1
ATOM 3792 C C . LEU B 1 206 ? -8.07 -5.238 10.078 1 94.94 206 LEU B C 1
ATOM 3794 O O . LEU B 1 206 ? -9.266 -5.512 10.203 1 94.94 206 LEU B O 1
ATOM 3798 N N . THR B 1 207 ? -7.055 -5.922 10.609 1 93.81 207 THR B N 1
ATOM 3799 C CA . THR B 1 207 ? -7.305 -6.824 11.727 1 93.81 207 THR B CA 1
ATOM 3800 C C . THR B 1 207 ? -7.359 -6.059 13.039 1 93.81 207 THR B C 1
ATOM 3802 O O . THR B 1 207 ? -7.031 -4.871 13.086 1 93.81 207 THR B O 1
ATOM 3805 N N . VAL B 1 208 ? -7.852 -6.742 14.055 1 94.38 208 VAL B N 1
ATOM 3806 C CA . VAL B 1 208 ? -7.863 -6.141 15.383 1 94.38 208 VAL B CA 1
ATOM 3807 C C . VAL B 1 208 ? -6.449 -5.719 15.781 1 94.38 208 VAL B C 1
ATOM 3809 O O . VAL B 1 208 ? -6.246 -4.625 16.312 1 94.38 208 VAL B O 1
ATOM 3812 N N . SER B 1 209 ? -5.457 -6.582 15.453 1 92.69 209 SER B N 1
ATOM 3813 C CA . SER B 1 209 ? -4.066 -6.277 15.781 1 92.69 209 SER B CA 1
ATOM 3814 C C . SER B 1 209 ? -3.609 -4.992 15.094 1 92.69 209 SER B C 1
ATOM 3816 O O . SER B 1 209 ? -2.916 -4.176 15.703 1 92.69 209 SER B O 1
ATOM 3818 N N . LYS B 1 210 ? -4.02 -4.773 13.867 1 94.06 210 LYS B N 1
ATOM 3819 C CA . LYS B 1 210 ? -3.633 -3.566 13.148 1 94.06 210 LYS B CA 1
ATOM 3820 C C . LYS B 1 210 ? -4.332 -2.336 13.711 1 94.06 210 LYS B C 1
ATOM 3822 O O . LYS B 1 210 ? -3.758 -1.245 13.742 1 94.06 210 LYS B O 1
ATOM 3827 N N . ILE B 1 211 ? -5.539 -2.521 14.133 1 96.5 211 ILE B N 1
ATOM 3828 C CA . ILE B 1 211 ? -6.254 -1.425 14.773 1 96.5 211 ILE B CA 1
ATOM 3829 C C . ILE B 1 211 ? -5.516 -0.998 16.047 1 96.5 211 ILE B C 1
ATOM 3831 O O . ILE B 1 211 ? -5.359 0.198 16.312 1 96.5 211 ILE B O 1
ATOM 3835 N N . LEU B 1 212 ? -5.055 -1.961 16.859 1 95.56 212 LEU B N 1
ATOM 3836 C CA . LEU B 1 212 ? -4.281 -1.643 18.047 1 95.56 212 LEU B CA 1
ATOM 3837 C C . LEU B 1 212 ? -2.988 -0.923 17.688 1 95.56 212 LEU B C 1
ATOM 3839 O O . LEU B 1 212 ? -2.592 0.03 18.359 1 95.56 212 LEU B O 1
ATOM 3843 N N . SER B 1 213 ? -2.379 -1.369 16.625 1 94.56 213 SER B N 1
ATOM 3844 C CA . SER B 1 213 ? -1.16 -0.72 16.156 1 94.56 213 SER B CA 1
ATOM 3845 C C . SER B 1 213 ? -1.431 0.716 15.719 1 94.56 213 SER B C 1
ATOM 3847 O O . SER B 1 213 ? -0.585 1.595 15.898 1 94.56 213 SER B O 1
ATOM 3849 N N . PHE B 1 214 ? -2.539 0.958 15.156 1 96.31 214 PHE B N 1
ATOM 3850 C CA . PHE B 1 214 ? -2.936 2.305 14.766 1 96.31 214 PHE B CA 1
ATOM 3851 C C . PHE B 1 214 ? -3.025 3.221 15.977 1 96.31 214 PHE B C 1
ATOM 3853 O O . PHE B 1 214 ? -2.512 4.34 15.961 1 96.31 214 PHE B O 1
ATOM 3860 N N . PHE B 1 215 ? -3.615 2.736 17.016 1 96 215 PHE B N 1
ATOM 3861 C CA . PHE B 1 215 ? -3.684 3.516 18.25 1 96 215 PHE B CA 1
ATOM 3862 C C . PHE B 1 215 ? -2.285 3.816 18.781 1 96 215 PHE B C 1
ATOM 3864 O O . PHE B 1 215 ? -2.012 4.934 19.219 1 96 215 PHE B O 1
ATOM 3871 N N . LYS B 1 216 ? -1.358 2.809 18.719 1 94.12 216 LYS B N 1
ATOM 3872 C CA . LYS B 1 216 ? 0.004 2.992 19.203 1 94.12 216 LYS B CA 1
ATOM 3873 C C . LYS B 1 216 ? 0.744 4.051 18.391 1 94.12 216 LYS B C 1
ATOM 3875 O O . LYS B 1 216 ? 1.713 4.645 18.875 1 94.12 216 LYS B O 1
ATOM 3880 N N . SER B 1 217 ? 0.233 4.301 17.172 1 93.56 217 SER B N 1
ATOM 3881 C CA . SER B 1 217 ? 0.897 5.25 16.281 1 93.56 217 SER B CA 1
ATOM 3882 C C . SER B 1 217 ? 0.411 6.672 16.531 1 93.56 217 SER B C 1
ATOM 3884 O O . SER B 1 217 ? 0.96 7.629 15.977 1 93.56 217 SER B O 1
ATOM 3886 N N . MET B 1 218 ? -0.589 6.781 17.391 1 90.81 218 MET B N 1
ATOM 3887 C CA . MET B 1 218 ? -1.094 8.109 17.719 1 90.81 218 MET B CA 1
ATOM 3888 C C . MET B 1 218 ? -0.222 8.766 18.781 1 90.81 218 ME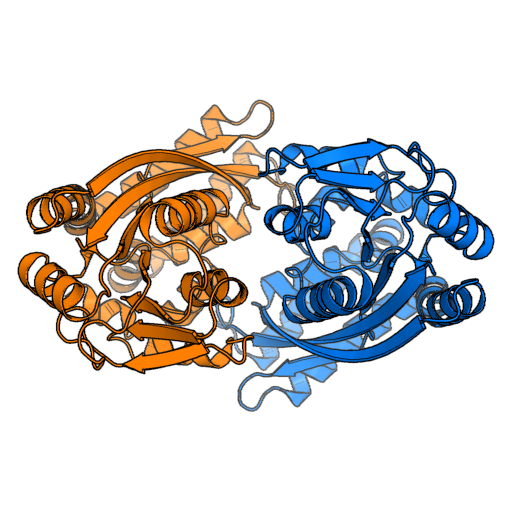T B C 1
ATOM 3890 O O . MET B 1 218 ? 0.12 8.148 19.781 1 90.81 218 MET B O 1
ATOM 3894 N N . TYR B 1 219 ? 0.139 10.016 18.5 1 87 219 TYR B N 1
ATOM 3895 C CA . TYR B 1 219 ? 1.002 10.742 19.422 1 87 219 TYR B CA 1
ATOM 3896 C C . TYR B 1 219 ? 0.387 10.789 20.812 1 87 219 TYR B C 1
ATOM 3898 O O . TYR B 1 219 ? 1.104 10.742 21.812 1 87 219 TYR B O 1
ATOM 3906 N N . VAL B 1 220 ? -0.943 10.859 20.938 1 88.88 220 VAL B N 1
ATOM 3907 C CA . VAL B 1 220 ? -1.626 10.961 22.234 1 88.88 220 VAL B CA 1
ATOM 3908 C C . VAL B 1 220 ? -1.436 9.672 23.016 1 88.88 220 VAL B C 1
ATOM 3910 O O . VAL B 1 220 ? -1.371 9.695 24.25 1 88.88 220 VAL B O 1
ATOM 3913 N N . TYR B 1 221 ? -1.381 8.594 22.312 1 91.81 221 TYR B N 1
ATOM 3914 C CA . TYR B 1 221 ? -1.106 7.352 23.016 1 91.81 221 TYR B CA 1
ATOM 3915 C C . TYR B 1 221 ? 0.322 7.328 23.547 1 91.81 221 TYR B C 1
ATOM 3917 O O . TYR B 1 221 ? 0.575 6.832 24.641 1 91.81 221 TYR B O 1
ATOM 3925 N N . ARG B 1 222 ? 1.168 7.742 22.766 1 88.81 222 ARG B N 1
ATOM 3926 C CA . ARG B 1 222 ? 2.541 7.859 23.234 1 88.81 222 ARG B CA 1
ATOM 3927 C C . ARG B 1 222 ? 2.613 8.727 24.5 1 88.81 222 ARG B C 1
ATOM 3929 O O . ARG B 1 222 ? 3.322 8.391 25.453 1 88.81 222 ARG B O 1
ATOM 3936 N N . ASP B 1 223 ? 1.942 9.867 24.469 1 87.31 223 ASP B N 1
ATOM 3937 C CA . ASP B 1 223 ? 1.871 10.719 25.656 1 87.31 223 ASP B CA 1
ATOM 3938 C C . ASP B 1 223 ? 1.296 9.961 26.844 1 87.31 223 ASP B C 1
ATOM 3940 O O . ASP B 1 223 ? 1.792 10.086 27.969 1 87.31 223 ASP B O 1
ATOM 3944 N N . PHE B 1 224 ? 0.28 9.195 26.578 1 90.81 224 PHE B N 1
ATOM 3945 C CA . PHE B 1 224 ? -0.346 8.367 27.594 1 90.81 224 PHE B CA 1
ATOM 3946 C C . PHE B 1 224 ? 0.655 7.371 28.172 1 90.81 224 PHE B C 1
ATOM 3948 O O . PHE B 1 224 ? 0.759 7.23 29.391 1 90.81 224 PHE B O 1
ATOM 3955 N N . LEU B 1 225 ? 1.388 6.766 27.344 1 90.38 225 LEU B N 1
ATOM 3956 C CA . LEU B 1 225 ? 2.422 5.82 27.75 1 90.38 225 LEU B CA 1
ATOM 3957 C C . LEU B 1 225 ? 3.459 6.496 28.641 1 90.38 225 LEU B C 1
ATOM 3959 O O . LEU B 1 225 ? 3.918 5.906 29.609 1 90.38 225 LEU B O 1
ATOM 3963 N N . GLN B 1 226 ? 3.844 7.68 28.297 1 87.75 226 GLN B N 1
ATOM 3964 C CA . GLN B 1 226 ? 4.836 8.422 29.062 1 87.75 226 GLN B CA 1
ATOM 3965 C C . GLN B 1 226 ? 4.285 8.828 30.422 1 87.75 226 GLN B C 1
ATOM 3967 O O . GLN B 1 226 ? 5.027 8.875 31.406 1 87.75 226 GLN B O 1
ATOM 3972 N N . GLN B 1 227 ? 3.051 9.156 30.469 1 90.44 227 GLN B N 1
ATOM 3973 C CA . GLN B 1 227 ? 2.406 9.57 31.719 1 90.44 227 GLN B CA 1
ATOM 3974 C C . GLN B 1 227 ? 2.191 8.375 32.656 1 90.44 227 GLN B C 1
ATOM 3976 O O . GLN B 1 227 ? 2.455 8.453 33.844 1 90.44 227 GLN B O 1
ATOM 3981 N N . ASP B 1 228 ? 1.709 7.277 32.094 1 94.06 228 ASP B N 1
ATOM 3982 C CA . ASP B 1 228 ? 1.389 6.074 32.875 1 94.06 228 ASP B CA 1
ATOM 3983 C C . ASP B 1 228 ? 1.422 4.832 31.984 1 94.06 228 ASP B C 1
ATOM 3985 O O . ASP B 1 228 ? 0.404 4.449 31.406 1 94.06 228 ASP B O 1
ATOM 3989 N N . LYS B 1 229 ? 2.559 4.152 31.953 1 92.62 229 LYS B N 1
ATOM 3990 C CA . LYS B 1 229 ? 2.803 3.023 31.062 1 92.62 229 LYS B CA 1
ATOM 3991 C C . LYS B 1 229 ? 1.827 1.884 31.344 1 92.62 229 LYS B C 1
ATOM 3993 O O . LYS B 1 229 ? 1.276 1.291 30.422 1 92.62 229 LYS B O 1
ATOM 3998 N N . ASP B 1 230 ? 1.571 1.554 32.562 1 96.31 230 ASP B N 1
ATOM 3999 C CA . ASP B 1 230 ? 0.696 0.446 32.906 1 96.31 230 ASP B CA 1
ATOM 4000 C C . ASP B 1 230 ? -0.744 0.718 32.5 1 96.31 230 ASP B C 1
ATOM 4002 O O . ASP B 1 230 ? -1.4 -0.153 31.922 1 96.31 230 ASP B O 1
ATOM 4006 N N . LYS B 1 231 ? -1.17 1.911 32.781 1 95.75 231 LYS B N 1
ATOM 4007 C CA . LYS B 1 231 ? -2.539 2.26 32.406 1 95.75 231 LYS B CA 1
ATOM 4008 C C . LYS B 1 231 ? -2.711 2.287 30.891 1 95.75 231 LYS B C 1
ATOM 4010 O O . LYS B 1 231 ? -3.748 1.868 30.375 1 95.75 231 LYS B O 1
ATOM 4015 N N . ALA B 1 232 ? -1.74 2.85 30.219 1 94.94 232 ALA B N 1
ATOM 4016 C CA . ALA B 1 232 ? -1.785 2.893 28.75 1 94.94 232 ALA B CA 1
ATOM 4017 C C . ALA B 1 232 ? -1.818 1.485 28.172 1 94.94 232 ALA B C 1
ATOM 4019 O O . ALA B 1 232 ? -2.582 1.213 27.234 1 94.94 232 ALA B O 1
ATOM 4020 N N . THR B 1 233 ? -1.023 0.584 28.719 1 94.81 233 THR B N 1
ATOM 4021 C CA . THR B 1 233 ? -0.98 -0.801 28.266 1 94.81 233 THR B CA 1
ATOM 4022 C C . THR B 1 233 ? -2.305 -1.504 28.547 1 94.81 233 THR B C 1
ATOM 4024 O O . THR B 1 233 ? -2.834 -2.211 27.688 1 94.81 233 THR B O 1
ATOM 4027 N N . ALA B 1 234 ? -2.816 -1.32 29.719 1 96.69 234 ALA B N 1
ATOM 4028 C CA . ALA B 1 234 ? -4.109 -1.897 30.078 1 96.69 234 ALA B CA 1
ATOM 4029 C C . ALA B 1 234 ? -5.215 -1.384 29.156 1 96.69 234 ALA B C 1
ATOM 4031 O O . ALA B 1 234 ? -6.133 -2.127 28.812 1 96.69 234 ALA B O 1
ATOM 4032 N N . PHE B 1 235 ? -5.098 -0.13 28.844 1 96.75 235 PHE B N 1
ATOM 4033 C CA . PHE B 1 235 ? -6.066 0.498 27.953 1 96.75 235 PHE B CA 1
ATOM 4034 C C . PHE B 1 235 ? -6.145 -0.249 26.625 1 96.75 235 PHE B C 1
ATOM 4036 O O . PHE B 1 235 ? -7.238 -0.593 26.156 1 96.75 235 PHE B O 1
ATOM 4043 N N . LEU B 1 236 ? -5.012 -0.586 26.016 1 96.06 236 LEU B N 1
ATOM 4044 C CA . LEU B 1 236 ? -4.996 -1.282 24.734 1 96.06 236 LEU B CA 1
ATOM 4045 C C . LEU B 1 236 ? -5.434 -2.734 24.891 1 96.06 236 LEU B C 1
ATOM 4047 O O . LEU B 1 236 ? -6.098 -3.289 24.016 1 96.06 236 LEU B O 1
ATOM 4051 N N . GLN B 1 237 ? -5.082 -3.305 25.969 1 95.94 237 GLN B N 1
ATOM 4052 C CA . GLN B 1 237 ? -5.52 -4.672 26.25 1 95.94 237 GLN B CA 1
ATOM 4053 C C . GLN B 1 237 ? -7.035 -4.746 26.391 1 95.94 237 GLN B C 1
ATOM 4055 O O . GLN B 1 237 ? -7.664 -5.684 25.891 1 95.94 237 GLN B O 1
ATOM 4060 N N . ASP B 1 238 ? -7.473 -3.832 27.062 1 97.12 238 ASP B N 1
ATOM 4061 C CA . ASP B 1 238 ? -8.922 -3.768 27.219 1 97.12 238 ASP B CA 1
ATOM 4062 C C . ASP B 1 238 ? -9.617 -3.553 25.891 1 97.12 238 ASP B C 1
ATOM 4064 O O . ASP B 1 238 ? -10.664 -4.156 25.625 1 97.12 238 ASP B O 1
ATOM 4068 N N . LEU B 1 239 ? -9.078 -2.646 25.109 1 97.12 239 LEU B N 1
ATOM 4069 C CA . LEU B 1 239 ? -9.633 -2.414 23.781 1 97.12 239 LEU B CA 1
ATOM 4070 C C . LEU B 1 239 ? -9.633 -3.697 22.969 1 97.12 239 LEU B C 1
ATOM 4072 O O . LEU B 1 239 ? -10.641 -4.039 22.328 1 97.12 239 LEU B O 1
ATOM 4076 N N . GLU B 1 240 ? -8.531 -4.387 22.969 1 95.31 240 GLU B N 1
ATOM 4077 C CA . GLU B 1 240 ? -8.414 -5.652 22.266 1 95.31 240 GLU B CA 1
ATOM 4078 C C . GLU B 1 240 ? -9.469 -6.656 22.734 1 95.31 240 GLU B C 1
ATOM 4080 O O . GLU B 1 240 ? -10.125 -7.297 21.922 1 95.31 240 GLU B O 1
ATOM 4085 N N . LYS B 1 241 ? -9.625 -6.785 24 1 95.75 241 LYS B N 1
ATOM 4086 C CA . LYS B 1 241 ? -10.609 -7.691 24.578 1 95.75 241 LYS B CA 1
ATOM 4087 C C . LYS B 1 241 ? -12.023 -7.332 24.141 1 95.75 241 LYS B C 1
ATOM 4089 O O . LYS B 1 241 ? -12.812 -8.219 23.812 1 95.75 241 LYS B O 1
ATOM 4094 N N . LYS B 1 242 ? -12.281 -6.129 24.125 1 96.69 242 LYS B N 1
ATOM 4095 C CA . LYS B 1 242 ? -13.609 -5.691 23.703 1 96.69 242 LYS B CA 1
ATOM 4096 C C . LYS B 1 242 ? -13.883 -6.07 22.25 1 96.69 242 LYS B C 1
ATOM 4098 O O . LYS B 1 242 ? -14.969 -6.535 21.922 1 96.69 242 LYS B O 1
ATOM 4103 N N . PHE B 1 243 ? -12.93 -5.852 21.391 1 96.94 243 PHE B N 1
ATOM 4104 C CA . PHE B 1 243 ? -13.086 -6.246 20 1 96.94 243 PHE B CA 1
ATOM 4105 C C . PHE B 1 243 ? -13.328 -7.746 19.891 1 96.94 243 PHE B C 1
ATOM 4107 O O . PHE B 1 243 ? -14.219 -8.18 19.156 1 96.94 243 PHE B O 1
ATOM 4114 N N . PHE B 1 244 ? -12.586 -8.547 20.625 1 94.56 244 PHE B N 1
ATOM 4115 C CA . PHE B 1 244 ? -12.695 -9.992 20.516 1 94.56 244 PHE B CA 1
ATOM 4116 C C . PHE B 1 244 ? -13.984 -10.492 21.141 1 94.56 244 PHE B C 1
ATOM 4118 O O . PHE B 1 244 ? -14.562 -11.484 20.703 1 94.56 244 PHE B O 1
ATOM 4125 N N . ASP B 1 245 ? -14.359 -9.781 22.188 1 95.31 245 ASP B N 1
ATOM 4126 C CA . ASP B 1 245 ? -15.656 -10.125 22.766 1 95.31 245 ASP B CA 1
ATOM 4127 C C . ASP B 1 245 ? -16.781 -9.953 21.75 1 95.31 245 ASP B C 1
ATOM 4129 O O . ASP B 1 245 ? -17.734 -10.727 21.75 1 95.31 245 ASP B O 1
ATOM 4133 N N . ILE B 1 246 ? -16.703 -8.992 20.891 1 95.94 246 ILE B N 1
ATOM 4134 C CA . ILE B 1 246 ? -17.734 -8.703 19.891 1 95.94 246 ILE B CA 1
ATOM 4135 C C . ILE B 1 246 ? -17.594 -9.672 18.719 1 95.94 246 ILE B C 1
ATOM 4137 O O . ILE B 1 246 ? -18.594 -10.211 18.234 1 95.94 246 ILE B O 1
ATOM 4141 N N . LEU B 1 247 ? -16.375 -9.953 18.312 1 93.56 247 LEU B N 1
ATOM 4142 C CA . LEU B 1 247 ? -16.109 -10.711 17.094 1 93.56 247 LEU B CA 1
ATOM 4143 C C . LEU B 1 247 ? -16.094 -12.211 17.375 1 93.56 247 LEU B C 1
ATOM 4145 O O . LEU B 1 247 ? -16.281 -13.016 16.453 1 93.56 247 LEU B O 1
ATOM 4149 N N . GLY B 1 248 ? -15.688 -12.562 18.438 1 85.94 248 GLY B N 1
ATOM 4150 C CA . GLY B 1 248 ? -15.438 -13.945 18.812 1 85.94 248 GLY B CA 1
ATOM 4151 C C . GLY B 1 248 ? -13.969 -14.305 18.844 1 85.94 248 GLY B C 1
ATOM 4152 O O . GLY B 1 248 ? -13.141 -13.586 18.266 1 85.94 248 GLY B O 1
ATOM 4153 N N . GLU B 1 249 ? -13.562 -15.312 19.516 1 66.94 249 GLU B N 1
ATOM 4154 C CA . GLU B 1 249 ? -12.195 -15.656 19.875 1 66.94 249 GLU B CA 1
ATOM 4155 C C . GLU B 1 249 ? -11.352 -15.945 18.641 1 66.94 249 GLU B C 1
ATOM 4157 O O . GLU B 1 249 ? -10.148 -15.688 18.625 1 66.94 249 GLU B O 1
ATOM 4162 N N . SER B 1 250 ? -11.867 -16.406 17.594 1 65.75 250 SER B N 1
ATOM 4163 C CA . SER B 1 250 ? -11.086 -16.812 16.438 1 65.75 250 SER B CA 1
ATOM 4164 C C . SER B 1 250 ? -10.891 -15.648 15.469 1 65.75 250 SER B C 1
ATOM 4166 O O . SER B 1 250 ? -10.5 -15.852 14.32 1 65.75 250 SER B O 1
ATOM 4168 N N . ALA B 1 251 ? -10.977 -14.516 16.109 1 73.19 251 ALA B N 1
ATOM 4169 C CA . ALA B 1 251 ? -11.148 -13.406 15.172 1 73.19 251 ALA B CA 1
ATOM 4170 C C . ALA B 1 251 ? -9.812 -12.727 14.883 1 73.19 251 ALA B C 1
ATOM 4172 O O . ALA B 1 251 ? -9.766 -11.555 14.5 1 73.19 251 ALA B O 1
ATOM 4173 N N . SER B 1 252 ? -8.75 -13.508 15.094 1 78.12 252 SER B N 1
ATOM 4174 C CA . SER B 1 252 ? -7.453 -12.859 14.93 1 78.12 252 SER B CA 1
ATOM 4175 C C . SER B 1 252 ? -7.168 -12.57 13.461 1 78.12 252 SER B C 1
ATOM 4177 O O . SER B 1 252 ? -6.445 -11.625 13.141 1 78.12 252 SER B O 1
ATOM 4179 N N . ASN B 1 253 ? -7.766 -13.234 12.578 1 80.25 253 ASN B N 1
ATOM 4180 C CA . ASN B 1 253 ? -7.465 -13.039 11.164 1 80.25 253 ASN B CA 1
ATOM 4181 C C . ASN B 1 253 ? -8.656 -12.445 10.414 1 80.25 253 ASN B C 1
ATOM 4183 O O . ASN B 1 253 ? -8.656 -12.398 9.188 1 80.25 253 ASN B O 1
ATOM 4187 N N . VAL B 1 254 ? -9.742 -12.008 11.203 1 86.94 254 VAL B N 1
ATOM 4188 C CA . VAL B 1 254 ? -10.906 -11.383 10.594 1 86.94 254 VAL B CA 1
ATOM 4189 C C . VAL B 1 254 ? -10.531 -10.008 10.047 1 86.94 254 VAL B C 1
ATOM 4191 O O . VAL B 1 254 ? -9.844 -9.234 10.711 1 86.94 254 VAL B O 1
ATOM 4194 N N . LEU B 1 255 ? -10.914 -9.82 8.852 1 92.19 255 LEU B N 1
ATOM 4195 C CA . LEU B 1 255 ? -10.703 -8.5 8.273 1 92.19 255 LEU B CA 1
ATOM 4196 C C . LEU B 1 255 ? -11.906 -7.598 8.508 1 92.19 255 LEU B C 1
ATOM 4198 O O . LEU B 1 255 ? -13.039 -7.965 8.188 1 92.19 255 LEU B O 1
ATOM 4202 N N . LEU B 1 256 ? -11.656 -6.527 9.117 1 94.75 256 LEU B N 1
ATOM 4203 C CA . LEU B 1 256 ? -12.648 -5.48 9.32 1 94.75 256 LEU B CA 1
ATOM 4204 C C . LEU B 1 256 ? -12.516 -4.387 8.273 1 94.75 256 LEU B C 1
ATOM 4206 O O . LEU B 1 256 ? -11.406 -4.094 7.809 1 94.75 256 LEU B O 1
ATOM 4210 N N . GLU B 1 257 ? -13.625 -3.865 7.836 1 95.69 257 GLU B N 1
ATOM 4211 C CA . GLU 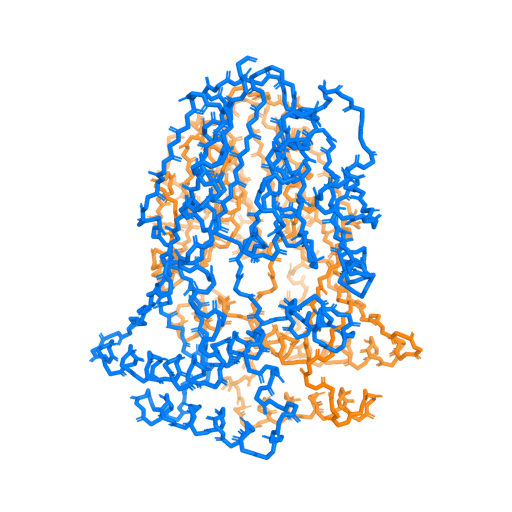B 1 257 ? -13.625 -2.676 6.992 1 95.69 257 GLU B CA 1
ATOM 4212 C C . GLU B 1 257 ? -13.461 -1.407 7.824 1 95.69 257 GLU B C 1
ATOM 4214 O O . GLU B 1 257 ? -14.398 -0.979 8.5 1 95.69 257 GLU B O 1
ATOM 4219 N N . PHE B 1 258 ? -12.273 -0.899 7.801 1 97.19 258 PHE B N 1
ATOM 4220 C CA . PHE B 1 258 ? -11.992 0.345 8.508 1 97.19 258 PHE B CA 1
ATOM 4221 C C . PHE B 1 258 ? -12.242 1.548 7.605 1 97.19 258 PHE B C 1
ATOM 4223 O O . PHE B 1 258 ? -11.477 1.798 6.668 1 97.19 258 PHE B O 1
ATOM 4230 N N . HIS B 1 259 ? -13.32 2.297 7.914 1 95.81 259 HIS B N 1
ATOM 4231 C CA . HIS B 1 259 ? -13.711 3.48 7.156 1 95.81 259 HIS B CA 1
ATOM 4232 C C . HIS B 1 259 ? -13.086 4.742 7.738 1 95.81 259 HIS B C 1
ATOM 4234 O O . HIS B 1 259 ? -13.336 5.094 8.891 1 95.81 259 HIS B O 1
ATOM 4240 N N . ALA B 1 260 ? -12.234 5.371 6.969 1 95.56 260 ALA B N 1
ATOM 4241 C CA . ALA B 1 260 ? -11.609 6.633 7.359 1 95.56 260 ALA B CA 1
ATOM 4242 C C . ALA B 1 260 ? -12.055 7.77 6.441 1 95.56 260 ALA B C 1
ATOM 4244 O O . ALA B 1 260 ? -12.281 7.559 5.25 1 95.56 260 ALA B O 1
ATOM 4245 N N . TYR B 1 261 ? -12.18 8.898 7.062 1 93.19 261 TYR B N 1
ATOM 4246 C CA . TYR B 1 261 ? -12.562 10.109 6.348 1 93.19 261 TYR B CA 1
ATOM 4247 C C . TYR B 1 261 ? -11.469 11.172 6.441 1 93.19 261 TYR B C 1
ATOM 4249 O O . TYR B 1 261 ? -10.891 11.375 7.512 1 93.19 261 TYR B O 1
ATOM 4257 N N . TYR B 1 262 ? -11.141 11.797 5.242 1 94.25 262 TYR B N 1
ATOM 4258 C CA . TYR B 1 262 ? -10.062 12.781 5.148 1 94.25 262 TYR B CA 1
ATOM 4259 C C . TYR B 1 262 ? -10.594 14.117 4.648 1 94.25 262 TYR B C 1
ATOM 4261 O O . TYR B 1 262 ? -11.672 14.18 4.043 1 94.25 262 TYR B O 1
ATOM 4269 N N . PHE B 1 263 ? -9.914 15.125 5.016 1 92.69 263 PHE B N 1
ATOM 4270 C CA . PHE B 1 263 ? -10.078 16.406 4.344 1 92.69 263 PHE B CA 1
ATOM 4271 C C . PHE B 1 263 ? -8.766 16.875 3.734 1 92.69 263 PHE B C 1
ATOM 4273 O O . PHE B 1 263 ? -7.691 16.422 4.133 1 92.69 263 PHE B O 1
ATOM 4280 N N . CYS B 1 264 ? -8.852 17.75 2.734 1 94.44 264 CYS B N 1
ATOM 4281 C CA . CYS B 1 264 ? -7.699 18.281 2.012 1 94.44 264 CYS B CA 1
ATOM 4282 C C . CYS B 1 264 ? -7.891 19.75 1.69 1 94.44 264 CYS B C 1
ATOM 4284 O O . CYS B 1 264 ? -8.953 20.156 1.222 1 94.44 264 CYS B O 1
ATOM 4286 N N . LEU B 1 265 ? -6.926 20.562 2.074 1 95.44 265 LEU B N 1
ATOM 4287 C CA . LEU B 1 265 ? -6.82 21.953 1.631 1 95.44 265 LEU B CA 1
ATOM 4288 C C . LEU B 1 265 ? -5.902 22.062 0.417 1 95.44 265 LEU B C 1
ATOM 4290 O O . LEU B 1 265 ? -4.742 21.641 0.468 1 95.44 265 LEU B O 1
ATOM 4294 N N . LEU B 1 266 ? -6.395 22.531 -0.649 1 96.69 266 LEU B N 1
ATOM 4295 C CA . LEU B 1 266 ? -5.645 22.672 -1.893 1 96.69 266 LEU B CA 1
ATOM 4296 C C . LEU B 1 266 ? -5.539 24.141 -2.295 1 96.69 266 LEU B C 1
ATOM 4298 O O . LEU B 1 266 ? -6.496 24.906 -2.135 1 96.69 266 LEU B O 1
ATOM 4302 N N . ALA B 1 267 ? -4.367 24.5 -2.791 1 97.62 267 ALA B N 1
ATOM 4303 C CA . ALA B 1 267 ? -4.152 25.859 -3.281 1 97.62 267 ALA B CA 1
ATOM 4304 C C . ALA B 1 267 ? -3.135 25.875 -4.418 1 97.62 267 ALA B C 1
ATOM 4306 O O . ALA B 1 267 ? -2.238 25.031 -4.473 1 97.62 267 ALA B O 1
ATOM 4307 N N . SER B 1 268 ? -3.26 26.797 -5.289 1 97.12 268 SER B N 1
ATOM 4308 C CA . SER B 1 268 ? -2.344 26.969 -6.41 1 97.12 268 SER B CA 1
ATOM 4309 C C . SER B 1 268 ? -1.791 28.391 -6.465 1 97.12 268 SER B C 1
ATOM 4311 O O . SER B 1 268 ? -2.537 29.359 -6.309 1 97.12 268 SER B O 1
ATOM 4313 N N . LYS B 1 269 ? -0.543 28.422 -6.66 1 96.5 269 LYS B N 1
ATOM 4314 C CA . LYS B 1 269 ? 0.095 29.734 -6.82 1 96.5 269 LYS B CA 1
ATOM 4315 C C . LYS B 1 269 ? -0.176 30.312 -8.203 1 96.5 269 LYS B C 1
ATOM 4317 O O . LYS B 1 269 ? -0.025 29.625 -9.211 1 96.5 269 LYS B O 1
ATOM 4322 N N . PRO B 1 270 ? -0.509 31.547 -8.125 1 93.44 270 PRO B N 1
ATOM 4323 C CA . PRO B 1 270 ? -0.756 32.156 -9.43 1 93.44 270 PRO B CA 1
ATOM 4324 C C . PRO B 1 270 ? 0.526 32.406 -10.227 1 93.44 270 PRO B C 1
ATOM 4326 O O . PRO B 1 270 ? 1.604 32.531 -9.648 1 93.44 270 PRO B O 1
#

Solvent-accessible surface area (backbone atoms only — not comparable to full-atom values): 27838 Å² total; per-residue (Å²): 116,80,72,59,60,47,51,35,56,67,50,35,35,28,30,63,72,12,49,75,78,84,56,65,65,57,51,48,52,53,52,51,50,40,43,73,60,51,38,82,82,47,51,30,33,33,21,39,44,26,47,51,30,65,66,42,59,72,45,42,87,67,31,64,29,30,38,30,26,23,71,34,64,35,13,42,51,50,19,61,73,58,56,85,53,90,47,55,49,75,46,80,35,48,71,55,58,63,98,63,60,69,47,60,27,44,30,43,36,20,62,71,33,62,63,76,54,58,51,64,51,27,42,53,35,49,59,46,26,32,19,72,28,10,28,40,39,40,33,40,73,64,86,50,70,42,34,46,44,90,94,47,21,67,59,48,22,49,55,52,49,51,54,50,51,57,41,41,67,73,44,50,66,53,59,52,36,54,66,48,34,56,59,49,36,60,66,53,39,90,48,84,50,56,50,77,49,68,74,47,70,49,66,42,82,33,30,63,68,49,51,52,31,33,50,58,33,33,67,52,45,48,51,38,35,72,75,37,52,67,61,41,51,48,50,52,51,50,51,50,48,52,52,33,68,72,68,34,85,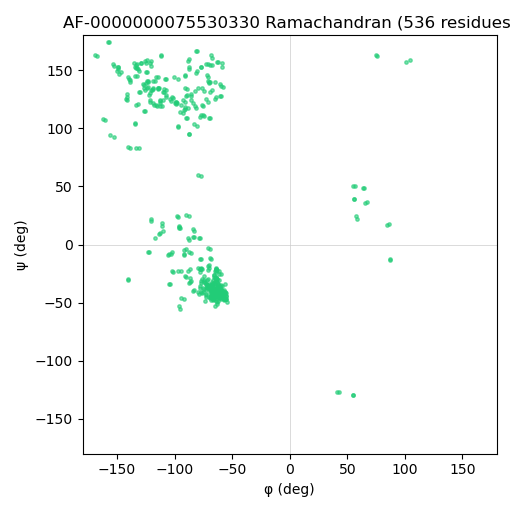83,38,74,52,43,68,30,41,37,36,42,30,27,34,37,41,38,34,33,38,111,115,78,71,59,60,45,50,35,54,68,51,35,36,28,30,65,71,14,47,76,77,83,56,65,66,57,51,48,53,53,52,51,50,39,43,72,61,50,38,83,82,49,51,30,34,35,22,43,44,25,47,52,31,64,66,41,59,72,46,43,88,68,31,62,31,30,38,29,27,22,70,32,63,35,14,42,51,52,19,62,73,58,57,85,53,88,48,55,48,78,46,80,37,48,72,54,56,62,98,63,58,67,46,60,28,41,30,42,35,20,62,71,31,64,64,74,53,58,48,66,50,26,40,53,36,48,60,45,26,32,20,72,28,11,28,41,38,42,33,39,71,66,86,51,69,43,35,45,46,90,93,46,22,69,61,48,22,49,56,51,50,52,53,50,51,57,39,39,66,72,43,51,66,55,59,52,37,52,67,50,34,55,61,48,38,60,66,53,39,91,49,84,51,57,48,77,48,69,74,47,70,50,67,41,84,33,30,63,68,49,52,53,31,32,50,59,34,33,68,52,44,48,52,38,33,73,75,37,48,65,60,41,51,50,50,52,51,49,51,51,49,51,52,34,68,74,67,34,86,82,37,72,52,44,66,30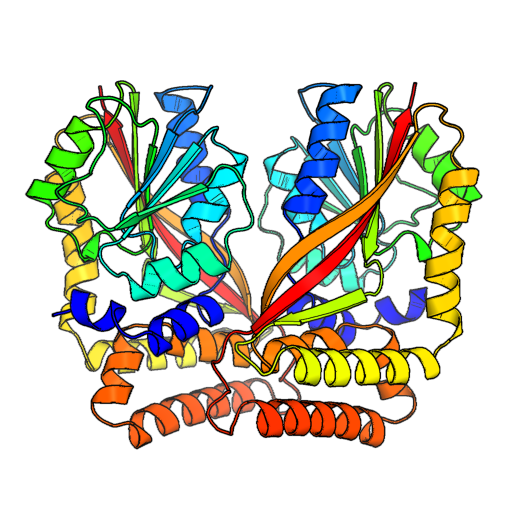,40,38,36,41,30,26,32,36,41,38,34,34,37,111

pLDDT: mean 91.86, std 8.15, range [41.5, 98.88]

Sequence (540 aa):
MAVEIFQDKEFSETYQAGMITESSKVLNVVMSYLEEKKGKPFELAVDVGCGTGRSTQALAPHFQKVIGIDISDSQLCVARRFNSHENISYQIAQAEELPLEDASVDLINAGLAAHWFNPEKFVQEAARVLKNGGCLALNSFALVFEIQYKDKSKELTAVFNEACETLWEIDKKVADKIKAMYPELFRALPFTDKQRIRDIHDVFPLTVSKILSFFKSMYVYRDFLQQDKDKATAFLQDLEKKFFDILGESASNVLLEFHAYYFCLLASKPMAVEIFQDKEFSETYQAGMITESSKVLNVVMSYLEEKKGKPFELAVDVGCGTGRSTQALAPHFQKVIGIDISDSQLCVARRFNSHENISYQIAQAEELPLEDASVDLINAGLAAHWFNPEKFVQEAARVLKNGGCLALNSFALVFEIQYKDKSKELTAVFNEACETLWEIDKKVADKIKAMYPELFRALPFTDKQRIRDIHDVFPLTVSKILSFFKSMYVYRDFLQQDKDKATAFLQDLEKKFFDILGESASNVLLEFHAYYFCLLASKP

Foldseek 3Di:
DLQVLLLDLVLLVLQVQQADADDPLQVCVQVVLLCVQPNDDAEEEEEEQCFLPRVQQVCQVRYQAYEYEHQHPSRVVNNVVPDPHPRYYYDHDALLDDPAAFQAHQEYEYEPGQLPHDLQSNLVVVNRRHHASHKYKYKYFPLQKWKDDDPCGVVLRVLLSVLVVVLCVLPVPSVVSVVPRVVVNLVNRPFPFKDKFWFSKDKDWDFLVSSLSNCSSDSSLVVVCVVPVVVSVVSSVVSSVSVCVRVPVVRRPPIIIMMTIMMMMMGGHD/DLQVLLQDLVLLVLQVQQADADDPLQVCVQVVLLCVQPNDDAAEEEEEQCFLPRVQQVCQVRYQAYEYEEQHPSRVVNNVVPDPHPRYYYDHDALLDDPAQFQAHQEYEYEPGQLPHDLQSNLVVVNGRHHASHKYKYKYFPLQKWKDDDPLGVVLSVLLSVLVVVLCVLPVVSVVSVVPRVVVNLVNRPFPFKDKDWFSKDKDWDFLVSSLSNCSSDSSLVVVCVVPVVVSVVSSVVSSVSVCVSVPDVRRPPIIIMMTIMMMMMGGHD

Nearest PDB structures (foldseek):
  6f5z-assembly1_A  TM=7.784E-01  e=3.266E-11  Haloferax volcanii DS2
  6f5z-assembly1_B  TM=7.987E-01  e=5.076E-11  Haloferax volcanii DS2
  3l8d-assembly1_A-2  TM=5.389E-01  e=4.603E-10  Bacillus thuringiensis str. Al Hakam
  3bkw-assembly1_B  TM=5.105E-01  e=7.619E-10  Mesorhizobium japonicum MAFF 303099
  2p7h-assembly1_A  TM=5.175E-01  e=2.594E-08  Pectobacterium atrosepticum SCRI1043

Radius of gyration: 23.61 Å; Cα contacts (8 Å, |Δi|>4): 1057; chains: 2; bounding box: 48×66×65 Å

Secondary structure (DSSP, 8-state):
-HHHHTT-HHHHHHHHHHSPPPPHHHHHHHHHHHHHHT-S---EEEEET-TTSHHHHHHGGG-SEEEEEES-HHHHHHHHHT---TTEEEEE--TTS--S-TT-EEEEEEES-GGGS-HHHHHHHHHHHEEEEEEEEEEEEEEEEEEE-TT-HHHHHHHHHHHHHHHHHH-HHHHHHHHHHHHHHHHH---SEEEEEEEEEEEEEE-HHHHHHHHHTSHHHHHHHHH-HHHHHHHHHHHHHHHHHHH-TTGGGPPEEEEEEEEEEEEE--/-HHHHTT-HHHHHHHHHHSPPPPHHHHHHHHHHHHHHT-S---EEEEET-TTSHHHHHHGGG-SEEEEEES-HHHHHHHHHT---TTEEEEE--TTS--S-TT-EEEEEEES-GGGS-HHHHHHHHHHHEEEEEEEEEEEEEEEEEEE-TT-HHHHHHHHHHHHHHHHHH-HHHHHHHHHHHHHHHHH---SEEEEEEEEEEEEEE-HHHHHHHHHTSHHHHHHHHH-HHHHHHHHHHHHHHHHHHH-TTGGGPPEEEEEEEEEEEEE--